Protein AF-A0AAE9E4T1-F1 (afdb_monomer_lite)

Radius of gyration: 43.1 Å; chains: 1; bounding box: 112×67×134 Å

pLDDT: mean 78.73, std 16.23, range [31.33, 96.56]

InterPro domains:
  IPR000859 CUB domain [PF00431] (28-138)
  IPR000859 CUB domain [PF00431] (161-277)
  IPR000859 CUB domain [PS01180] (19-141)
  IPR000859 CUB domain [PS01180] (161-300)
  IPR000859 CUB domain [SM00042] (21-141)
  IPR000859 CUB domain [SM00042] (161-300)
  IPR000859 CUB domain [cd00041] (27-140)
  IPR000859 CUB domain [cd00041] (161-299)
  IPR002172 Low-density lipoprotein (LDL) receptor class A repeat [PF00057] (340-371)
  IPR002172 Low-density lipoprotein (LDL) receptor class A repeat [cd00112] (322-371)
  IPR009787 Protein jagunal [PF07086] (430-614)
  IPR035914 Spermadhesin, CUB domain superfamily [G3DSA:2.60.120.290] (19-141)
  IPR035914 Spermadhesin, CUB domain superfamily [G3DSA:2.60.120.290] (157-303)
  IPR035914 Spermadhesin, CUB domain superfamily [SSF49854] (28-140)
  IPR035914 Spermadhesin, CUB domain superfamily [SSF49854] (160-300)
  IPR036055 LDL receptor-like superfamily [G3DSA:4.10.400.10] (339-374)
  IPR053207 Non-NMDA Glutamate Receptor Accessory Protein [PTHR47537] (89-277)

Organism: Caenorhabditis briggsae (NCBI:txid6238)

Sequence (618 aa):
MILLIVILHFIIIIECSYCPIKHIHSSTPTTGFIESPGHPSAYSAPLDCVFNITTAASNVIQLSFVTFDLASKNQLSDQCLDSYLLVVVVDRHGRQHVGDRLCGNAVPSSINTMQSWMQVQFVTTAANNKHRGFRIQYRILSEAAIQEPLSILGEPMFSGCGGHSTPGQLSGEILSPGYPSTYPKNSTCNWLIRVEARQRIYIRIVHLHLAPTIAECERASLTIIDGYKHENFGNERKKSTSETSEAKFCGSQLYYSEEGMKSYLSSANRIVVRLVTQEGPASSMIGEERIGFKIVWTAVEGLIGENGIDEGGYGGEQACKDQFVCHGGQVCVEQGHGICASRSRLCIHSSLVCDGIHNCVEGDFSDEQHCYSREIITSAALGFSLIVLTMLILVCCDQFRKRRRLRALIRERRATENGKCNNNNNTNAMSSRGVRAAGTDGNDFQNRQRIAQHYQESAQYKSVLKWFFVPHFLILVFMWLKVGSEFLRYNFGWKNAFFERLDMPAAYPWEYVWCLSFIPIVLALSSFQRNKLKVLHYAYYAEFICGIFPCMIGLGGQLPELLEYANDMEGSNTPTFKGIFPMVIIWYIFFAVALQIHGFSMYFMHHLAAAWAPVKRD

Foldseek 3Di:
DVVVVVVVVVVVVVVQQDADAAEAEDADKDKDKDFARPPQFFRFDFDKHKYKAAYDLQKWKKKFWPFAWFDAADPPPNADDAKWKWKWAAFPLRDTQTDGTDGHGDGWAMATANGRIMMIIIGHHDGPRPTSHTMMMMTIGGNVPDDWDDWDAPDPVWDQAEDEDDAPDFKDKHWATPKFQWHGAQTKGKYKYAYDFLWKKKKFWPWAAAAQDPVVLVQKKKKKFQRPDGDGPDDDDDDDDPPQGMQIDDHTPVVQPDDCNRMDIHSGRMIMIIMGGNHMYDPVCRPPPGHTTMMMMGIFNAWQDPVSDGSHPDDDDDDAPQWDKFPFAWDDDDPPDPDTDTHIITTHHLVQQCPPDQRTDVRTRPSNQANPVPVCVVVLVVVLVVVVVVVVVVVVVVVVVVVVVVVVVVVVVVVVVVVVVVPPDDDDDDDDDDDDDPDDPPPCVVVVVLVVVLVVLLVVLLVVLVVLVVVVVVVLVVLCVQQVVVVCCVPVVDDDPVVVQFPDDHDDPLSVLLNQLVVLVVLCVVCSVPVNLVSLVVSLVSLCRRQVPSLVVLCVVLVVLVVQCVVCVPPRPADAGVSRHRVSVVSVSVSSVRCVSSVVSNVSSVSSSVSSDDDDDD

Structure (mmCIF, N/CA/C/O backbone):
data_AF-A0AAE9E4T1-F1
#
_entry.id   AF-A0AAE9E4T1-F1
#
loop_
_atom_site.group_PDB
_atom_site.id
_atom_site.type_symbol
_atom_site.label_atom_id
_atom_site.label_alt_id
_atom_site.label_comp_id
_atom_site.label_asym_id
_atom_site.label_entity_id
_atom_site.label_seq_id
_atom_site.pdbx_PDB_ins_code
_atom_site.Cartn_x
_atom_site.Cartn_y
_atom_site.Cartn_z
_atom_site.occupancy
_atom_site.B_iso_or_equiv
_atom_site.auth_seq_id
_atom_site.auth_comp_id
_atom_site.auth_asym_id
_atom_site.auth_atom_id
_atom_site.pdbx_PDB_model_num
ATOM 1 N N . MET A 1 1 ? 50.991 15.042 -55.723 1.00 54.22 1 MET A N 1
ATOM 2 C CA . MET A 1 1 ? 49.578 14.648 -55.935 1.00 54.22 1 MET A CA 1
ATOM 3 C C . MET A 1 1 ? 49.277 13.261 -55.370 1.00 54.22 1 MET A C 1
ATOM 5 O O . MET A 1 1 ? 48.441 13.175 -54.488 1.00 54.22 1 MET A O 1
ATOM 9 N N . ILE A 1 2 ? 50.001 12.205 -55.768 1.00 67.06 2 ILE A N 1
ATOM 10 C CA . ILE A 1 2 ? 49.807 10.833 -55.246 1.00 67.06 2 ILE A CA 1
ATOM 11 C C . ILE A 1 2 ? 50.036 10.749 -53.725 1.00 67.06 2 ILE A C 1
ATOM 13 O O . ILE A 1 2 ? 49.209 10.189 -53.022 1.00 67.06 2 ILE A O 1
ATOM 17 N N . LEU A 1 3 ? 51.076 11.400 -53.189 1.00 59.56 3 LEU A N 1
ATOM 18 C CA . LEU A 1 3 ? 51.327 11.455 -51.739 1.00 59.56 3 LEU A CA 1
ATOM 19 C C . LEU A 1 3 ? 50.204 12.175 -50.964 1.00 59.56 3 LEU A C 1
ATOM 21 O O . LEU A 1 3 ? 49.873 11.777 -49.859 1.00 59.56 3 LEU A O 1
ATOM 25 N N . LEU A 1 4 ? 49.579 13.195 -51.565 1.00 57.84 4 LEU A N 1
ATOM 26 C CA . LEU A 1 4 ? 48.468 13.936 -50.955 1.00 57.84 4 LEU A CA 1
ATOM 27 C C . LEU A 1 4 ? 47.179 13.103 -50.947 1.00 57.84 4 LEU A C 1
ATOM 29 O O . LEU A 1 4 ? 46.432 13.156 -49.983 1.00 57.84 4 LEU A O 1
ATOM 33 N N . ILE A 1 5 ? 46.952 12.305 -51.998 1.00 61.94 5 ILE A N 1
ATOM 34 C CA . ILE A 1 5 ? 45.842 11.347 -52.081 1.00 61.94 5 ILE A CA 1
ATOM 35 C C . ILE A 1 5 ? 46.055 10.209 -51.086 1.00 61.94 5 ILE A C 1
ATOM 37 O O . ILE A 1 5 ? 45.108 9.844 -50.410 1.00 61.94 5 ILE A O 1
ATOM 41 N N . VAL A 1 6 ? 47.280 9.692 -50.941 1.00 63.03 6 VAL A N 1
ATOM 42 C CA . VAL A 1 6 ? 47.604 8.651 -49.954 1.00 63.03 6 VAL A CA 1
ATOM 43 C C . VAL A 1 6 ? 47.461 9.183 -48.532 1.00 63.03 6 VAL A C 1
ATOM 45 O O . VAL A 1 6 ? 46.889 8.483 -47.713 1.00 63.03 6 VAL A O 1
ATOM 48 N N . ILE A 1 7 ? 47.894 10.417 -48.248 1.00 60.78 7 ILE A N 1
ATOM 49 C CA . ILE A 1 7 ? 47.708 11.065 -46.940 1.00 60.78 7 ILE A CA 1
ATOM 50 C C . ILE A 1 7 ? 46.225 11.363 -46.678 1.00 60.78 7 ILE A C 1
ATOM 52 O O . ILE A 1 7 ? 45.767 11.082 -45.580 1.00 60.78 7 ILE A O 1
ATOM 56 N N . LEU A 1 8 ? 45.444 11.841 -47.659 1.00 54.22 8 LEU A N 1
ATOM 57 C CA . LEU A 1 8 ? 43.989 11.985 -47.501 1.00 54.22 8 LEU A CA 1
ATOM 58 C C . LEU A 1 8 ? 43.304 10.630 -47.294 1.00 54.22 8 LEU A C 1
ATOM 60 O O . LEU A 1 8 ? 42.441 10.528 -46.435 1.00 54.22 8 LEU A O 1
ATOM 64 N N . HIS A 1 9 ? 43.695 9.583 -48.025 1.00 53.69 9 HIS A N 1
ATOM 65 C CA . HIS A 1 9 ? 43.167 8.233 -47.821 1.00 53.69 9 HIS A CA 1
ATOM 66 C C . HIS A 1 9 ? 43.548 7.698 -46.439 1.00 53.69 9 HIS A C 1
ATOM 68 O O . HIS A 1 9 ? 42.709 7.106 -45.775 1.00 53.69 9 HIS A O 1
ATOM 74 N N . PHE A 1 10 ? 44.779 7.937 -45.975 1.00 49.47 10 PHE A N 1
ATOM 75 C CA . PHE A 1 10 ? 45.226 7.556 -44.635 1.00 49.47 10 PHE A CA 1
ATOM 76 C C . PHE A 1 10 ? 44.486 8.340 -43.544 1.00 49.47 10 PHE A C 1
ATOM 78 O O . PHE A 1 10 ? 44.074 7.739 -42.562 1.00 49.47 10 PHE A O 1
ATOM 85 N N . ILE A 1 11 ? 44.257 9.645 -43.720 1.00 50.38 11 ILE A N 1
ATOM 86 C CA . ILE A 1 11 ? 43.500 10.489 -42.779 1.00 50.38 11 ILE A CA 1
ATOM 87 C C . ILE A 1 11 ? 42.018 10.075 -42.743 1.00 50.38 11 ILE A C 1
ATOM 89 O O . ILE A 1 11 ? 41.468 9.914 -41.659 1.00 50.38 11 ILE A O 1
ATOM 93 N N . ILE A 1 12 ? 41.398 9.791 -43.896 1.00 49.94 12 ILE A N 1
ATOM 94 C CA . ILE A 1 12 ? 40.014 9.287 -43.991 1.00 49.94 12 ILE A CA 1
ATOM 95 C C . ILE A 1 12 ? 39.883 7.888 -43.355 1.00 49.94 12 ILE A C 1
ATOM 97 O O . ILE A 1 12 ? 38.891 7.606 -42.685 1.00 49.94 12 ILE A O 1
ATOM 101 N N . ILE A 1 13 ? 40.884 7.013 -43.514 1.00 48.81 13 ILE A N 1
ATOM 102 C CA . ILE A 1 13 ? 40.921 5.684 -42.875 1.00 48.81 13 ILE A CA 1
ATOM 103 C C . ILE A 1 13 ? 41.111 5.799 -41.348 1.00 48.81 13 ILE A C 1
ATOM 105 O O . ILE A 1 13 ? 40.498 5.032 -40.599 1.00 48.81 13 ILE A O 1
ATOM 109 N N . ILE A 1 14 ? 41.908 6.769 -40.878 1.00 45.62 14 ILE A N 1
ATOM 110 C CA . ILE A 1 14 ? 42.137 7.038 -39.447 1.00 45.62 14 ILE A CA 1
ATOM 111 C C . ILE A 1 14 ? 40.879 7.622 -38.775 1.00 45.62 14 ILE A C 1
ATOM 113 O O . ILE A 1 14 ? 40.568 7.228 -37.652 1.00 45.62 14 ILE A O 1
ATOM 117 N N . GLU A 1 15 ? 40.101 8.474 -39.452 1.00 46.44 15 GLU A N 1
ATOM 118 C CA . GLU A 1 15 ? 38.820 8.985 -38.927 1.00 46.44 15 GLU A CA 1
ATOM 119 C C . GLU A 1 15 ? 37.669 7.959 -38.983 1.00 46.44 15 GLU A C 1
ATOM 121 O O . GLU A 1 15 ? 36.754 8.026 -38.165 1.00 46.44 15 GLU A O 1
ATOM 126 N N . CYS A 1 16 ? 37.711 6.964 -39.880 1.00 50.69 16 CYS A N 1
ATOM 127 C CA . CYS A 1 16 ? 36.650 5.947 -39.998 1.00 50.69 16 CYS A CA 1
ATOM 128 C C . CYS A 1 16 ? 36.716 4.809 -38.962 1.00 50.69 16 CYS A C 1
ATOM 130 O O . CYS A 1 16 ? 35.763 4.036 -38.860 1.00 50.69 16 CYS A O 1
ATOM 132 N N . SER A 1 17 ? 37.811 4.692 -38.201 1.00 53.91 17 SER A N 1
ATOM 133 C CA . SER A 1 17 ? 38.053 3.570 -37.271 1.00 53.91 17 SER A CA 1
ATOM 134 C C . SER A 1 17 ? 38.100 3.990 -35.795 1.00 53.91 17 SER A C 1
ATOM 136 O O . SER A 1 17 ? 38.372 3.167 -34.923 1.00 53.91 17 SER A O 1
ATOM 138 N N . TYR A 1 18 ? 37.862 5.271 -35.495 1.00 66.62 18 TYR A N 1
ATOM 139 C CA . TYR A 1 18 ? 37.940 5.804 -34.137 1.00 66.62 18 TYR A CA 1
ATOM 140 C C . TYR A 1 18 ? 36.548 5.878 -33.508 1.00 66.62 18 TYR A C 1
ATOM 142 O O . TYR A 1 18 ? 35.697 6.643 -33.961 1.00 66.62 18 TYR A O 1
ATOM 150 N N . CYS A 1 19 ? 36.316 5.096 -32.450 1.00 72.56 19 CYS A N 1
ATOM 151 C CA . CYS A 1 19 ? 35.079 5.167 -31.678 1.00 72.56 19 CYS A CA 1
ATOM 152 C C . CYS A 1 19 ? 35.316 5.743 -30.276 1.00 72.56 19 CYS A C 1
ATOM 154 O O . CYS A 1 19 ? 35.650 4.998 -29.356 1.00 72.56 19 CYS A O 1
ATOM 156 N N . PRO A 1 20 ? 35.186 7.068 -30.087 1.00 75.31 20 PRO A N 1
ATOM 157 C CA . PRO A 1 20 ? 35.320 7.673 -28.772 1.00 75.31 20 PRO A CA 1
ATOM 158 C C . PRO A 1 20 ? 34.061 7.470 -27.927 1.00 75.31 20 PRO A C 1
ATOM 160 O O . PRO A 1 20 ? 32.949 7.329 -28.441 1.00 75.31 20 PRO A O 1
ATOM 163 N N . ILE A 1 21 ? 34.233 7.561 -26.608 1.00 86.50 21 ILE A N 1
ATOM 164 C CA . ILE A 1 21 ? 33.116 7.687 -25.672 1.00 86.50 21 ILE A CA 1
ATOM 165 C C . ILE A 1 21 ? 32.395 9.008 -25.965 1.00 86.50 21 ILE A C 1
ATOM 167 O O . ILE A 1 21 ? 32.974 10.089 -25.837 1.00 86.50 21 ILE A O 1
ATOM 171 N N . LYS A 1 22 ? 31.120 8.936 -26.349 1.00 90.88 22 LYS A N 1
ATOM 172 C CA . LYS A 1 22 ? 30.289 10.108 -26.636 1.00 90.88 22 LYS A CA 1
ATOM 173 C C . LYS A 1 22 ? 29.338 10.368 -25.476 1.00 90.88 22 LYS A C 1
ATOM 175 O O . LYS A 1 22 ? 28.539 9.508 -25.115 1.00 90.88 22 LYS A O 1
ATOM 180 N N . HIS A 1 23 ? 29.386 11.579 -24.931 1.00 93.06 23 HIS A N 1
ATOM 181 C CA . HIS A 1 23 ? 28.467 12.033 -23.891 1.00 93.06 23 HIS A CA 1
ATOM 182 C C . HIS A 1 23 ? 27.383 12.925 -24.501 1.00 93.06 23 HIS A C 1
ATOM 184 O O . HIS A 1 23 ? 27.676 13.924 -25.155 1.00 93.06 23 HIS A O 1
ATOM 190 N N . ILE A 1 24 ? 26.126 12.552 -24.291 1.00 93.44 24 ILE A N 1
ATOM 191 C CA . ILE A 1 24 ? 24.933 13.277 -24.715 1.00 93.44 24 ILE A CA 1
ATOM 192 C C . ILE A 1 24 ? 24.226 13.729 -23.442 1.00 93.44 24 ILE A C 1
ATOM 194 O O . ILE A 1 24 ? 23.599 12.923 -22.763 1.00 93.44 24 ILE A O 1
ATOM 198 N N . HIS A 1 25 ? 24.331 15.014 -23.121 1.00 93.38 25 HIS A N 1
ATOM 199 C CA . HIS A 1 25 ? 23.647 15.604 -21.976 1.00 93.38 25 HIS A CA 1
ATOM 200 C C . HIS A 1 25 ? 22.625 16.636 -22.447 1.00 93.38 25 HIS A C 1
ATOM 202 O O . HIS A 1 25 ? 22.964 17.541 -23.211 1.00 93.38 25 HIS A O 1
ATOM 208 N N . SER A 1 26 ? 21.387 16.528 -21.970 1.00 93.38 26 SER A N 1
ATOM 209 C CA . SER A 1 26 ? 20.376 17.566 -22.173 1.00 93.38 26 SER A CA 1
ATOM 210 C C . SER A 1 26 ? 19.405 17.611 -21.005 1.00 93.38 26 SER A C 1
ATOM 212 O O . SER A 1 26 ? 18.794 16.602 -20.661 1.00 93.38 26 SER A O 1
ATOM 214 N N . SER A 1 27 ? 19.227 18.784 -20.401 1.00 89.44 27 SER A N 1
ATOM 215 C CA . SER A 1 27 ? 18.270 19.002 -19.309 1.00 89.44 27 SER A CA 1
ATOM 216 C C . SER A 1 27 ? 16.831 19.191 -19.796 1.00 89.44 27 SER A C 1
ATOM 218 O O . SER A 1 27 ? 15.896 19.048 -19.008 1.00 89.44 27 SER A O 1
ATOM 220 N N . THR A 1 28 ? 16.633 19.482 -21.083 1.00 91.25 28 THR A N 1
ATOM 221 C CA . THR A 1 28 ? 15.318 19.709 -21.688 1.00 91.25 28 THR A CA 1
ATOM 222 C C . THR A 1 28 ? 14.922 18.563 -22.625 1.00 91.25 28 THR A C 1
ATOM 224 O O . THR A 1 28 ? 15.791 17.871 -23.178 1.00 91.25 28 THR A O 1
ATOM 227 N N . PRO A 1 29 ? 13.608 18.343 -22.834 1.00 92.19 29 PRO A N 1
ATOM 228 C CA . PRO A 1 29 ? 13.122 17.368 -23.801 1.00 92.19 29 PRO A CA 1
ATOM 229 C C . PRO A 1 29 ? 13.713 17.624 -25.189 1.00 92.19 29 PRO A C 1
ATOM 231 O O . PRO A 1 29 ? 13.597 18.715 -25.743 1.00 92.19 29 PRO A O 1
ATOM 234 N N . THR A 1 30 ? 14.391 16.621 -25.734 1.00 94.75 30 THR A N 1
ATOM 235 C CA . THR A 1 30 ? 15.185 16.726 -26.966 1.00 94.75 30 THR A CA 1
ATOM 236 C C . THR A 1 30 ? 15.202 15.389 -27.689 1.00 94.75 30 THR A C 1
ATOM 238 O O . THR A 1 30 ? 14.943 14.343 -27.099 1.00 94.75 30 THR A O 1
ATOM 241 N N . THR A 1 31 ? 15.494 15.399 -28.986 1.00 96.00 31 THR A N 1
ATOM 242 C CA . THR A 1 31 ? 15.590 14.172 -29.787 1.00 96.00 31 THR A CA 1
ATOM 243 C C . THR A 1 31 ? 16.866 14.192 -30.615 1.00 96.00 31 THR A C 1
ATOM 245 O O . THR A 1 31 ? 17.357 15.264 -30.966 1.00 96.00 31 THR A O 1
ATOM 248 N N . GLY A 1 32 ? 17.418 13.021 -30.917 1.00 95.25 32 GLY A N 1
ATOM 249 C CA . GLY A 1 32 ? 18.617 12.905 -31.742 1.00 95.25 32 GLY A CA 1
ATOM 250 C C . GLY A 1 32 ? 18.881 11.473 -32.186 1.00 95.25 32 GLY A C 1
ATOM 251 O O . GLY A 1 32 ? 18.051 10.588 -31.975 1.00 95.25 32 GLY A O 1
ATOM 252 N N . PHE A 1 33 ? 20.034 11.250 -32.819 1.00 95.44 33 PHE A N 1
ATOM 253 C CA . PHE A 1 33 ? 20.415 9.951 -33.371 1.00 95.44 33 PHE A CA 1
ATOM 254 C C . PHE A 1 33 ? 21.786 9.486 -32.870 1.00 95.44 33 PHE A C 1
ATOM 256 O O . PHE A 1 33 ? 22.700 10.288 -32.662 1.00 95.44 33 PHE A O 1
ATOM 263 N N . ILE A 1 34 ? 21.905 8.173 -32.695 1.00 94.19 34 ILE A N 1
ATOM 264 C CA . ILE A 1 34 ? 23.140 7.440 -32.427 1.00 94.19 34 ILE A CA 1
ATOM 265 C C . ILE A 1 34 ? 23.328 6.452 -33.570 1.00 94.19 34 ILE A C 1
ATOM 267 O O . ILE A 1 34 ? 22.409 5.712 -33.920 1.00 94.19 34 ILE A O 1
ATOM 271 N N . GLU A 1 35 ? 24.517 6.454 -34.151 1.00 93.19 35 GLU A N 1
ATOM 272 C CA . GLU A 1 35 ? 24.852 5.664 -35.327 1.00 93.19 35 GLU A CA 1
ATOM 273 C C . GLU A 1 35 ? 26.156 4.918 -35.082 1.00 93.19 35 GLU A C 1
ATOM 275 O O . GLU A 1 35 ? 27.061 5.433 -34.417 1.00 93.19 35 GLU A O 1
ATOM 280 N N . SER A 1 36 ? 26.253 3.705 -35.619 1.00 91.19 36 SER A N 1
ATOM 281 C CA . SER A 1 36 ? 27.528 2.993 -35.671 1.00 91.19 36 SER A CA 1
ATOM 282 C C . SER A 1 36 ? 28.516 3.724 -36.591 1.00 91.19 36 SER A C 1
ATOM 284 O O . SER A 1 36 ? 28.088 4.298 -37.599 1.00 91.19 36 SER A O 1
ATOM 286 N N . PRO A 1 37 ? 29.833 3.659 -36.324 1.00 88.50 37 PRO A N 1
ATOM 287 C CA . PRO A 1 37 ? 30.842 4.225 -37.216 1.00 88.50 37 PRO A CA 1
ATOM 288 C C . PRO A 1 37 ? 30.670 3.744 -38.664 1.00 88.50 37 PRO A C 1
ATOM 290 O O . PRO A 1 37 ? 30.517 2.549 -38.915 1.00 88.50 37 PRO A O 1
ATOM 293 N N . GLY A 1 38 ? 30.663 4.685 -39.610 1.00 84.31 38 GLY A N 1
ATOM 294 C CA . GLY A 1 38 ? 30.519 4.401 -41.041 1.00 84.31 38 GLY A CA 1
ATOM 295 C C . GLY A 1 38 ? 29.086 4.182 -41.539 1.00 84.31 38 GLY A C 1
ATOM 296 O O . GLY A 1 38 ? 28.907 4.053 -42.749 1.00 84.31 38 GLY A O 1
ATOM 297 N N . HIS A 1 39 ? 28.064 4.187 -40.673 1.00 88.19 39 HIS A N 1
ATOM 298 C CA . HIS A 1 39 ? 26.663 4.035 -41.086 1.00 88.19 39 HIS A CA 1
ATOM 299 C C . HIS A 1 39 ? 26.267 5.088 -42.150 1.00 88.19 39 HIS A C 1
ATOM 301 O O . HIS A 1 39 ? 26.608 6.260 -41.990 1.00 88.19 39 HIS A O 1
ATOM 307 N N . PRO A 1 40 ? 25.558 4.726 -43.243 1.00 90.38 40 PRO A N 1
ATOM 308 C CA . PRO A 1 40 ? 24.923 3.436 -43.548 1.00 90.38 40 PRO A CA 1
ATOM 309 C C . PRO A 1 40 ? 25.832 2.395 -44.225 1.00 90.38 40 PRO A C 1
ATOM 311 O O . PRO A 1 40 ? 25.344 1.344 -44.646 1.00 90.38 40 PRO A O 1
ATOM 314 N N . SER A 1 41 ? 27.125 2.679 -44.373 1.00 88.88 41 SER A N 1
ATOM 315 C CA . SER A 1 41 ? 28.112 1.716 -44.871 1.00 88.88 41 SER A CA 1
ATOM 316 C C . SER A 1 41 ? 28.453 0.674 -43.804 1.00 88.88 41 SER A C 1
ATOM 318 O O . SER A 1 41 ? 28.070 0.802 -42.640 1.00 88.88 41 SER A O 1
ATOM 320 N N . ALA A 1 42 ? 29.155 -0.387 -44.210 1.00 87.62 42 ALA A N 1
ATOM 321 C CA . ALA A 1 42 ? 29.524 -1.445 -43.285 1.00 87.62 42 ALA A CA 1
ATOM 322 C C . ALA A 1 42 ? 30.490 -0.950 -42.199 1.00 87.62 42 ALA A C 1
ATOM 324 O O . ALA A 1 42 ? 31.450 -0.239 -42.504 1.00 87.62 42 ALA A O 1
ATOM 325 N N . TYR A 1 43 ? 30.251 -1.346 -40.947 1.00 86.62 43 TYR A N 1
ATOM 326 C CA . TYR A 1 43 ? 31.182 -1.046 -39.860 1.00 86.62 43 TYR A CA 1
ATOM 327 C C . TYR A 1 43 ? 32.465 -1.875 -40.014 1.00 86.62 43 TYR A C 1
ATOM 329 O O . TYR A 1 43 ? 32.432 -3.020 -40.465 1.00 86.62 43 TYR A O 1
ATOM 337 N N . SER A 1 44 ? 33.602 -1.300 -39.623 1.00 85.31 44 SER A N 1
ATOM 338 C CA . SER A 1 44 ? 34.910 -1.969 -39.643 1.00 85.31 44 SER A CA 1
ATOM 339 C C . SER A 1 44 ? 35.316 -2.337 -38.219 1.00 85.31 44 SER A C 1
ATOM 341 O O . SER A 1 44 ? 35.298 -1.476 -37.350 1.00 85.31 44 SER A O 1
ATOM 343 N N . ALA A 1 45 ? 35.660 -3.599 -37.960 1.00 83.44 45 ALA A N 1
ATOM 344 C CA . ALA A 1 45 ? 36.109 -4.048 -36.637 1.00 83.44 45 ALA A CA 1
ATOM 345 C C . ALA A 1 45 ? 37.636 -3.884 -36.463 1.00 83.44 45 ALA A C 1
ATOM 347 O O . ALA A 1 45 ? 38.352 -3.890 -37.469 1.00 83.44 45 ALA A O 1
ATOM 348 N N . PRO A 1 46 ? 38.159 -3.827 -35.221 1.00 87.38 46 PRO A N 1
ATOM 349 C CA . PRO A 1 46 ? 37.447 -3.890 -33.939 1.00 87.38 46 PRO A CA 1
ATOM 350 C C . PRO A 1 46 ? 36.887 -2.531 -33.491 1.00 87.38 46 PRO A C 1
ATOM 352 O O . PRO A 1 46 ? 37.522 -1.504 -33.707 1.00 87.38 46 PRO A O 1
ATOM 355 N N . LEU A 1 47 ? 35.723 -2.527 -32.832 1.00 88.19 47 LEU A N 1
ATOM 356 C CA . LEU A 1 47 ? 35.151 -1.321 -32.213 1.00 88.19 47 LEU A CA 1
ATOM 357 C C . LEU A 1 47 ? 34.636 -1.629 -30.806 1.00 88.19 47 LEU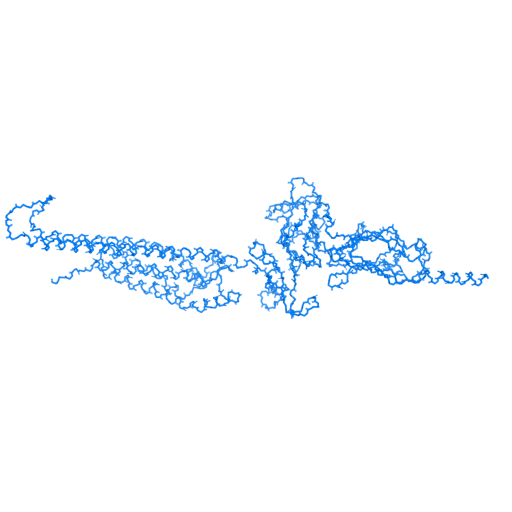 A C 1
ATOM 359 O O . LEU A 1 47 ? 34.043 -2.684 -30.580 1.00 88.19 47 LEU A O 1
ATOM 363 N N . ASP A 1 48 ? 34.818 -0.668 -29.903 1.00 91.06 48 ASP A N 1
ATOM 364 C CA . ASP A 1 48 ? 34.167 -0.591 -28.593 1.00 91.06 48 ASP A CA 1
ATOM 365 C C . ASP A 1 48 ? 33.674 0.849 -28.396 1.00 91.06 48 ASP A C 1
ATOM 367 O O . ASP A 1 48 ? 34.419 1.754 -28.022 1.00 91.06 48 ASP A O 1
ATOM 371 N N . CYS A 1 49 ? 32.429 1.082 -28.791 1.00 91.25 49 CYS A N 1
ATOM 372 C CA . CYS A 1 49 ? 31.795 2.390 -28.803 1.00 91.25 49 CYS A CA 1
ATOM 373 C C . CYS A 1 49 ? 30.895 2.548 -27.588 1.00 91.25 49 CYS A C 1
ATOM 375 O O . CYS A 1 49 ? 30.007 1.722 -27.388 1.00 91.25 49 CYS A O 1
ATOM 377 N N . VAL A 1 50 ? 31.021 3.652 -26.854 1.00 93.69 50 VAL A N 1
ATOM 378 C CA . VAL A 1 50 ? 30.164 3.934 -25.695 1.00 93.69 50 VAL A CA 1
ATOM 379 C C . VAL A 1 50 ? 29.443 5.265 -25.880 1.00 93.69 50 VAL A C 1
ATOM 381 O O . VAL A 1 50 ? 30.069 6.308 -26.059 1.00 93.69 50 VAL A O 1
ATOM 384 N N . PHE A 1 51 ? 28.116 5.241 -25.785 1.00 94.94 51 PHE A N 1
ATOM 385 C CA . PHE A 1 51 ? 27.254 6.417 -25.835 1.00 94.94 51 PHE A CA 1
ATOM 386 C C . PHE A 1 51 ? 26.557 6.594 -24.487 1.00 94.94 51 PHE A C 1
ATOM 388 O O . PHE A 1 51 ? 25.662 5.828 -24.138 1.00 94.94 51 PHE A O 1
ATOM 395 N N . ASN A 1 52 ? 26.955 7.611 -23.729 1.00 95.44 52 ASN A N 1
ATOM 396 C CA . ASN A 1 52 ? 26.357 7.952 -22.441 1.00 95.44 52 ASN A CA 1
ATOM 397 C C . ASN A 1 52 ? 25.290 9.027 -22.641 1.00 95.44 52 ASN A C 1
ATOM 399 O O . ASN A 1 52 ? 25.618 10.124 -23.087 1.00 95.44 52 ASN A O 1
ATOM 403 N N . ILE A 1 53 ? 24.038 8.737 -22.293 1.00 95.31 53 ILE A N 1
ATOM 404 C CA . ILE A 1 53 ? 22.916 9.675 -22.401 1.00 95.31 53 ILE A CA 1
ATOM 405 C C . ILE A 1 53 ? 22.443 10.042 -20.995 1.00 95.31 53 ILE A C 1
ATOM 407 O O . ILE A 1 53 ? 21.988 9.173 -20.251 1.00 95.31 53 ILE A O 1
ATOM 411 N N . THR A 1 54 ? 22.538 11.321 -20.638 1.00 94.38 54 THR A N 1
ATOM 412 C CA . THR A 1 54 ? 22.148 11.854 -19.327 1.00 94.38 54 THR A CA 1
ATOM 413 C C . THR A 1 54 ? 21.179 13.031 -19.464 1.00 94.38 54 THR A C 1
ATOM 415 O O . THR A 1 54 ? 21.295 13.872 -20.358 1.00 94.38 54 THR A O 1
ATOM 418 N N . THR A 1 55 ? 20.190 13.102 -18.577 1.00 92.75 55 THR A N 1
ATOM 419 C CA . THR A 1 55 ? 19.190 14.177 -18.529 1.00 92.75 55 THR A CA 1
ATOM 420 C C . THR A 1 55 ? 18.816 14.543 -17.088 1.00 92.75 55 THR A C 1
ATOM 422 O O . THR A 1 55 ? 19.316 13.949 -16.133 1.00 92.75 55 THR A O 1
ATOM 425 N N . ALA A 1 56 ? 17.959 15.552 -16.917 1.00 90.31 56 ALA A N 1
ATOM 426 C CA . ALA A 1 56 ? 17.417 15.939 -15.618 1.00 90.31 56 ALA A CA 1
ATOM 427 C C . ALA A 1 56 ? 16.548 14.816 -15.019 1.00 90.31 56 ALA A C 1
ATOM 429 O O . ALA A 1 56 ? 15.889 14.082 -15.750 1.00 90.31 56 ALA A O 1
ATOM 430 N N . ALA A 1 57 ? 16.489 14.719 -13.686 1.00 82.12 57 ALA A N 1
ATOM 431 C CA . ALA A 1 57 ? 15.752 13.666 -12.970 1.00 82.12 57 ALA A CA 1
ATOM 432 C C . ALA A 1 57 ? 14.226 13.656 -13.213 1.00 82.12 57 ALA A C 1
ATOM 434 O O . ALA A 1 57 ? 13.560 12.685 -12.869 1.00 82.12 57 ALA A O 1
ATOM 435 N N . SER A 1 58 ? 13.677 14.731 -13.786 1.00 82.81 58 SER A N 1
ATOM 436 C CA . SER A 1 58 ? 12.271 14.870 -14.195 1.00 82.81 58 SER A CA 1
ATOM 437 C C . SER A 1 58 ? 11.994 14.386 -15.624 1.00 82.81 58 SER A C 1
ATOM 439 O O . SER A 1 58 ? 10.892 14.582 -16.144 1.00 82.81 58 SER A O 1
ATOM 441 N N . ASN A 1 59 ? 13.009 13.855 -16.305 1.00 88.44 59 ASN A N 1
ATOM 442 C CA . ASN A 1 59 ? 12.929 13.384 -17.676 1.00 88.44 59 ASN A CA 1
ATOM 443 C C . ASN A 1 59 ? 13.300 11.904 -17.745 1.00 88.44 59 ASN A C 1
ATOM 445 O O . ASN A 1 59 ? 14.031 11.375 -16.908 1.00 88.44 59 ASN A O 1
ATOM 449 N N . VAL A 1 60 ? 12.838 11.257 -18.805 1.00 87.81 60 VAL A N 1
ATOM 450 C CA . VAL A 1 60 ? 13.163 9.869 -19.122 1.00 87.81 60 VAL A CA 1
ATOM 451 C C . VAL A 1 60 ? 13.688 9.741 -20.544 1.00 87.81 60 VAL A C 1
ATOM 453 O O . VAL A 1 60 ? 13.534 10.657 -21.358 1.00 87.81 60 VAL A O 1
ATOM 456 N N . ILE A 1 61 ? 14.284 8.591 -20.855 1.00 90.94 61 ILE A N 1
ATOM 457 C CA . ILE A 1 61 ? 14.938 8.352 -22.138 1.00 90.94 61 ILE A CA 1
ATOM 458 C C . ILE A 1 61 ? 14.248 7.195 -22.872 1.00 90.94 61 ILE A C 1
ATOM 460 O O . ILE A 1 61 ? 14.088 6.093 -22.355 1.00 90.94 61 ILE A O 1
ATOM 464 N N . GLN A 1 62 ? 13.850 7.444 -24.114 1.00 90.88 62 GLN A N 1
ATOM 465 C CA . GLN A 1 62 ? 13.304 6.449 -25.031 1.00 90.88 62 GLN A CA 1
ATOM 466 C C . GLN A 1 62 ? 14.281 6.222 -26.188 1.00 90.88 62 GLN A C 1
ATOM 468 O O . GLN A 1 62 ? 14.733 7.185 -26.806 1.00 90.88 62 GLN A O 1
ATOM 473 N N . LEU A 1 63 ? 14.566 4.964 -26.522 1.00 92.25 63 LEU A N 1
ATOM 474 C CA . LEU A 1 63 ? 15.293 4.563 -27.725 1.00 92.25 63 LEU A CA 1
ATOM 475 C C . LEU A 1 63 ? 14.348 3.884 -28.710 1.00 92.25 63 LEU A C 1
ATOM 477 O O . LEU A 1 63 ? 13.566 3.006 -28.353 1.00 92.25 63 LEU A O 1
ATOM 481 N N . SER A 1 64 ? 14.469 4.252 -29.977 1.00 93.12 64 SER A N 1
ATOM 482 C CA . SER A 1 64 ? 13.768 3.609 -31.085 1.00 93.12 64 SER A CA 1
ATOM 483 C C . SER A 1 64 ? 14.773 3.222 -32.162 1.00 93.12 64 SER A C 1
ATOM 485 O O . SER A 1 64 ? 15.568 4.046 -32.618 1.00 93.12 64 SER A O 1
ATOM 487 N N . PHE A 1 65 ? 14.776 1.945 -32.533 1.00 93.94 65 PHE A N 1
ATOM 488 C CA . PHE A 1 65 ? 15.691 1.403 -33.529 1.00 93.94 65 PHE A CA 1
ATOM 489 C C . PHE A 1 65 ? 15.145 1.705 -34.925 1.00 93.94 65 PHE A C 1
ATOM 491 O O . PHE A 1 65 ? 14.039 1.297 -35.265 1.00 93.94 65 PHE A O 1
ATOM 498 N N . VAL A 1 66 ? 15.909 2.452 -35.724 1.00 94.44 66 VAL A N 1
ATOM 499 C CA . VAL A 1 66 ? 15.524 2.833 -37.092 1.00 94.44 66 VAL A CA 1
ATOM 500 C C . VAL A 1 66 ? 16.048 1.801 -38.083 1.00 94.44 66 VAL A C 1
ATOM 502 O O . VAL A 1 66 ? 15.306 1.295 -38.918 1.00 94.44 66 VAL A O 1
ATOM 505 N N . THR A 1 67 ? 17.331 1.464 -37.971 1.00 94.75 67 THR A N 1
ATOM 506 C CA . THR A 1 67 ? 17.969 0.397 -38.749 1.00 94.75 67 THR A CA 1
ATOM 507 C C . THR A 1 67 ? 18.864 -0.419 -37.836 1.00 94.75 67 THR A C 1
ATOM 509 O O . THR A 1 67 ? 19.553 0.155 -36.989 1.00 94.75 67 THR A O 1
ATOM 512 N N . PHE A 1 68 ? 18.893 -1.733 -38.033 1.00 94.56 68 PHE A N 1
ATOM 513 C CA . PHE A 1 68 ? 19.707 -2.640 -37.238 1.00 94.56 68 PHE A CA 1
ATOM 514 C C . PHE A 1 68 ? 20.187 -3.806 -38.103 1.00 94.56 68 PHE A C 1
ATOM 516 O O . PHE A 1 68 ? 19.381 -4.546 -38.659 1.00 94.56 68 PHE A O 1
ATOM 523 N N . ASP A 1 69 ? 21.497 -3.920 -38.262 1.00 93.25 69 ASP A N 1
ATOM 524 C CA . ASP A 1 69 ? 22.157 -4.941 -39.066 1.00 93.25 69 ASP A CA 1
ATOM 525 C C . ASP A 1 69 ? 23.552 -5.193 -38.486 1.00 93.25 69 ASP A C 1
ATOM 527 O O . ASP A 1 69 ? 24.511 -4.489 -38.803 1.00 93.25 69 ASP A O 1
ATOM 531 N N . LEU A 1 70 ? 23.634 -6.173 -37.588 1.00 92.19 70 LEU A N 1
ATOM 532 C CA . LEU A 1 70 ? 24.852 -6.664 -36.949 1.00 92.19 70 LEU A CA 1
ATOM 533 C C . LEU A 1 70 ? 25.080 -8.140 -37.297 1.00 92.19 70 LEU A C 1
ATOM 535 O O . LEU A 1 70 ? 24.170 -8.839 -37.756 1.00 92.19 70 LEU A O 1
ATOM 539 N N . ALA A 1 71 ? 26.287 -8.636 -37.014 1.00 90.94 71 ALA A N 1
ATOM 540 C CA . ALA A 1 71 ? 26.587 -10.064 -37.092 1.00 90.94 71 ALA A CA 1
ATOM 541 C C . ALA A 1 71 ? 25.527 -10.892 -36.341 1.00 90.94 71 ALA A C 1
ATOM 543 O O . ALA A 1 71 ? 25.053 -10.508 -35.271 1.00 90.94 71 ALA A O 1
ATOM 544 N N . SER A 1 72 ? 25.111 -12.012 -36.932 1.00 89.44 72 SER A N 1
ATOM 545 C CA . SER A 1 72 ? 24.095 -12.889 -36.338 1.00 89.44 72 SER A CA 1
ATOM 546 C C . SER A 1 72 ? 24.651 -13.661 -35.139 1.00 89.44 72 SER A C 1
ATOM 548 O O . SER A 1 72 ? 25.859 -13.699 -34.911 1.00 89.44 72 SER A O 1
ATOM 550 N N . LYS A 1 73 ? 23.762 -14.304 -34.376 1.00 89.38 73 LYS A N 1
ATOM 551 C CA . LYS A 1 73 ? 24.154 -15.186 -33.271 1.00 89.38 73 LYS A CA 1
ATOM 552 C C . LYS A 1 73 ? 25.098 -16.292 -33.748 1.00 89.38 73 LYS A C 1
ATOM 554 O O . LYS A 1 73 ? 24.966 -16.810 -34.858 1.00 89.38 73 LYS A O 1
ATOM 559 N N . ASN A 1 74 ? 26.016 -16.688 -32.875 1.00 86.25 74 ASN A N 1
ATOM 560 C CA . ASN A 1 74 ? 26.899 -17.816 -33.123 1.00 86.25 74 ASN A CA 1
ATOM 561 C C . ASN A 1 74 ? 26.079 -19.119 -33.203 1.00 86.25 74 ASN A C 1
ATOM 563 O O . ASN A 1 74 ? 25.261 -19.394 -32.326 1.00 86.25 74 ASN A O 1
ATOM 567 N N . GLN A 1 75 ? 26.309 -19.924 -34.244 1.00 83.56 75 GLN A N 1
ATOM 568 C CA . GLN A 1 75 ? 25.526 -21.135 -34.525 1.00 83.56 75 GLN A CA 1
ATOM 569 C C . GLN A 1 75 ? 25.663 -22.229 -33.455 1.00 83.56 75 GLN A C 1
ATOM 571 O O . GLN A 1 75 ? 24.752 -23.038 -33.311 1.00 83.56 75 GLN A O 1
ATOM 576 N N . LEU A 1 76 ? 26.774 -22.269 -32.710 1.00 84.94 76 LEU A N 1
ATOM 577 C CA . LEU A 1 76 ? 26.986 -23.270 -31.660 1.00 84.94 76 LEU A CA 1
ATOM 578 C C . LEU A 1 76 ? 26.389 -22.852 -30.314 1.00 84.94 76 LEU A C 1
ATOM 580 O O . LEU A 1 76 ? 25.841 -23.695 -29.610 1.00 84.94 76 LEU A O 1
ATOM 584 N N . SER A 1 77 ? 26.517 -21.578 -29.936 1.00 85.31 77 SER A N 1
ATOM 585 C CA . SER A 1 77 ? 26.101 -21.096 -28.611 1.00 85.31 77 SER A CA 1
ATOM 586 C C . SER A 1 77 ? 24.738 -20.402 -28.589 1.00 85.31 77 SER A C 1
ATOM 588 O O . SER A 1 77 ? 24.220 -20.164 -27.502 1.00 85.31 77 SER A O 1
ATOM 590 N N . ASP A 1 78 ? 24.159 -20.065 -29.749 1.00 85.75 78 ASP A N 1
ATOM 591 C CA . ASP A 1 78 ? 22.943 -19.238 -29.868 1.00 85.75 78 ASP A CA 1
ATOM 592 C C . ASP A 1 78 ? 23.080 -17.888 -29.122 1.00 85.75 78 ASP A C 1
ATOM 594 O O . ASP A 1 78 ? 22.119 -17.329 -28.592 1.00 85.75 78 ASP A O 1
ATOM 598 N N . GLN A 1 79 ? 24.308 -17.353 -29.069 1.00 86.81 79 GLN A N 1
ATOM 599 C CA . GLN A 1 79 ? 24.651 -16.101 -28.387 1.00 86.81 79 GLN A CA 1
ATOM 600 C C . GLN A 1 79 ? 25.273 -15.074 -29.337 1.00 86.81 79 GLN A C 1
ATOM 602 O O . GLN A 1 79 ? 25.959 -15.410 -30.304 1.00 86.81 79 GLN A O 1
ATOM 607 N N . CYS A 1 80 ? 25.075 -13.796 -29.017 1.00 89.19 80 CYS A N 1
ATOM 608 C CA . CYS A 1 80 ? 25.704 -12.670 -29.698 1.00 89.19 80 CYS A CA 1
ATOM 609 C C . CYS A 1 80 ? 27.141 -12.468 -29.181 1.00 89.19 80 CYS A C 1
ATOM 611 O O . CYS A 1 80 ? 27.345 -11.875 -28.115 1.00 89.19 80 CYS A O 1
ATOM 613 N N . LEU A 1 81 ? 28.127 -13.006 -29.907 1.00 87.06 81 LEU A N 1
ATOM 614 C CA . LEU A 1 81 ? 29.546 -12.978 -29.516 1.00 87.06 81 LEU A CA 1
ATOM 615 C C . LEU A 1 81 ? 30.395 -12.025 -30.372 1.00 87.06 81 LEU A C 1
ATOM 617 O O . LEU A 1 81 ? 31.241 -11.325 -29.824 1.00 87.06 81 LEU A O 1
ATOM 621 N N . ASP A 1 82 ? 30.152 -11.976 -31.684 1.00 87.38 82 ASP A N 1
ATOM 622 C CA . ASP A 1 82 ? 31.045 -11.291 -32.632 1.00 87.38 82 ASP A CA 1
ATOM 623 C C . ASP A 1 82 ? 30.779 -9.786 -32.730 1.00 87.38 82 ASP A C 1
ATOM 625 O O . ASP A 1 82 ? 31.707 -8.979 -32.686 1.00 87.38 82 ASP A O 1
ATOM 629 N N . SER A 1 83 ? 29.508 -9.405 -32.870 1.00 90.62 83 SER A N 1
ATOM 630 C CA . SER A 1 83 ? 29.057 -8.014 -32.889 1.00 90.62 83 SER A CA 1
ATOM 631 C C . SER A 1 83 ? 27.755 -7.912 -32.111 1.00 90.62 83 SER A C 1
ATOM 633 O O . SER A 1 83 ? 26.788 -8.606 -32.433 1.00 90.62 83 SER A O 1
ATOM 635 N N . TYR A 1 84 ? 27.714 -7.059 -31.095 1.00 92.44 84 TYR A N 1
ATOM 636 C CA . TYR A 1 84 ? 26.517 -6.873 -30.288 1.00 92.44 84 TYR A CA 1
ATOM 637 C C . TYR A 1 84 ? 26.378 -5.447 -29.770 1.00 92.44 84 TYR A C 1
ATOM 639 O O . TYR A 1 84 ? 27.356 -4.732 -29.549 1.00 92.44 84 TYR A O 1
ATOM 647 N N . LEU A 1 85 ? 25.127 -5.059 -29.554 1.00 93.19 85 LEU A N 1
ATOM 648 C CA . LEU A 1 85 ? 24.755 -3.838 -28.863 1.00 93.19 85 LEU A CA 1
ATOM 649 C C . LEU A 1 85 ? 24.251 -4.188 -27.462 1.00 93.19 85 LEU A C 1
ATOM 651 O O . LEU A 1 85 ? 23.446 -5.105 -27.301 1.00 93.19 85 LEU A O 1
ATOM 655 N N . LEU A 1 86 ? 24.709 -3.441 -26.467 1.00 91.81 86 LEU A N 1
ATOM 656 C CA . LEU A 1 86 ? 24.309 -3.551 -25.074 1.00 91.81 86 LEU A CA 1
ATOM 657 C C . LEU A 1 86 ? 23.687 -2.231 -24.623 1.00 91.81 86 LEU A C 1
ATOM 659 O O . LEU A 1 86 ? 24.229 -1.160 -24.894 1.00 91.81 86 LEU A O 1
ATOM 663 N N . VAL A 1 87 ? 22.559 -2.304 -23.924 1.00 91.00 87 VAL A N 1
ATOM 664 C CA . VAL A 1 87 ? 21.928 -1.141 -23.294 1.00 91.00 87 VAL A CA 1
ATOM 665 C C . VAL A 1 87 ? 22.002 -1.327 -21.788 1.00 91.00 87 VAL A C 1
ATOM 667 O O . VAL A 1 87 ? 21.577 -2.352 -21.263 1.00 91.00 87 VAL A O 1
ATOM 670 N N . VAL A 1 88 ? 22.575 -0.345 -21.103 1.00 89.25 88 VAL A N 1
ATOM 671 C CA . VAL A 1 88 ? 22.742 -0.325 -19.652 1.00 89.25 88 VAL A CA 1
ATOM 672 C C . VAL A 1 88 ? 21.972 0.868 -19.108 1.00 89.25 88 VAL A C 1
ATOM 674 O O . VAL A 1 88 ? 22.242 2.011 -19.471 1.00 89.25 88 VAL A O 1
ATOM 677 N N . VAL A 1 89 ? 20.992 0.623 -18.247 1.00 86.56 89 VAL A N 1
ATOM 678 C CA . VAL A 1 89 ? 20.213 1.683 -17.597 1.00 86.56 89 VAL A CA 1
ATOM 679 C C . VAL A 1 89 ? 20.772 1.900 -16.201 1.00 86.56 89 VAL A C 1
ATOM 681 O O . VAL A 1 89 ? 20.935 0.942 -15.450 1.00 86.56 89 VAL A O 1
ATOM 684 N N . VAL A 1 90 ? 21.069 3.145 -15.839 1.00 84.19 90 VAL A N 1
ATOM 685 C CA . VAL A 1 90 ? 21.599 3.463 -14.510 1.00 84.19 90 VAL A CA 1
ATOM 686 C C . VAL A 1 90 ? 20.464 4.004 -13.657 1.00 84.19 90 VAL A C 1
ATOM 688 O O . VAL A 1 90 ? 19.782 4.947 -14.061 1.00 84.19 90 VAL A O 1
ATOM 691 N N . ASP A 1 91 ? 20.222 3.380 -12.506 1.00 76.06 91 ASP A N 1
ATOM 692 C CA . ASP A 1 91 ? 19.205 3.861 -11.578 1.00 76.06 91 ASP A CA 1
ATOM 693 C C . ASP A 1 91 ? 19.668 5.086 -10.773 1.00 76.06 91 ASP A C 1
ATOM 695 O O . ASP A 1 91 ? 20.826 5.505 -10.814 1.00 76.06 91 ASP A O 1
ATOM 699 N N . ARG A 1 92 ? 18.740 5.667 -10.008 1.00 72.44 92 ARG A N 1
ATOM 700 C CA . ARG A 1 92 ? 18.995 6.826 -9.140 1.00 72.44 92 ARG A CA 1
ATOM 701 C C . ARG A 1 92 ? 20.044 6.564 -8.047 1.00 72.44 92 ARG A C 1
ATOM 703 O O . ARG A 1 92 ? 20.604 7.523 -7.529 1.00 72.44 92 ARG A O 1
ATOM 710 N N . HIS A 1 93 ? 20.322 5.301 -7.722 1.00 69.31 93 HIS A N 1
ATOM 711 C CA . HIS A 1 93 ? 21.338 4.878 -6.749 1.00 69.31 93 HIS A CA 1
ATOM 712 C C . HIS A 1 93 ? 22.683 4.574 -7.420 1.00 69.31 93 HIS A C 1
ATOM 714 O O . HIS A 1 93 ? 23.617 4.126 -6.762 1.00 69.31 93 HIS A O 1
ATOM 720 N N . GLY A 1 94 ? 22.795 4.795 -8.733 1.00 75.69 94 GLY A N 1
ATOM 721 C CA . GLY A 1 94 ? 23.995 4.490 -9.500 1.00 75.69 94 GLY A CA 1
ATOM 722 C C . GLY A 1 94 ? 24.166 3.004 -9.821 1.00 75.69 94 GLY A C 1
ATOM 723 O O . GLY A 1 94 ? 25.204 2.628 -10.366 1.00 75.69 94 GLY A O 1
ATOM 724 N N . ARG A 1 95 ? 23.178 2.146 -9.526 1.00 77.19 95 ARG A N 1
ATOM 725 C CA . ARG A 1 95 ? 23.242 0.726 -9.893 1.00 77.19 95 ARG A CA 1
ATOM 726 C C . ARG A 1 95 ? 22.985 0.578 -11.387 1.00 77.19 95 ARG A C 1
ATOM 728 O O . ARG A 1 95 ? 22.062 1.177 -11.943 1.00 77.19 95 ARG A O 1
ATOM 735 N N . GLN A 1 96 ? 23.819 -0.228 -12.032 1.00 82.50 96 GLN A N 1
ATOM 736 C CA . GLN A 1 96 ? 23.762 -0.482 -13.466 1.00 82.50 96 GLN A CA 1
ATOM 737 C C . GLN A 1 96 ? 22.916 -1.722 -13.750 1.00 82.50 96 GLN A C 1
ATOM 739 O O . GLN A 1 96 ? 23.229 -2.818 -13.291 1.00 82.50 96 GLN A O 1
ATOM 744 N N . HIS A 1 97 ? 21.863 -1.547 -14.542 1.00 78.94 97 HIS A N 1
ATOM 745 C CA . HIS A 1 97 ? 20.980 -2.613 -15.002 1.00 78.94 97 HIS A CA 1
ATOM 746 C C . HIS A 1 97 ? 21.317 -2.927 -16.454 1.00 78.94 97 HIS A C 1
ATOM 748 O O . HIS A 1 97 ? 21.051 -2.127 -17.353 1.00 78.94 97 HIS A O 1
ATOM 754 N N . VAL A 1 98 ? 21.963 -4.069 -16.669 1.00 83.50 98 VAL A N 1
ATOM 755 C CA . VAL A 1 98 ? 22.485 -4.484 -17.974 1.00 83.50 98 VAL A CA 1
ATOM 756 C C . VAL A 1 98 ? 21.420 -5.284 -18.726 1.00 83.50 98 VAL A C 1
ATOM 758 O O . VAL A 1 98 ? 20.926 -6.287 -18.216 1.00 83.50 98 VAL A O 1
ATOM 761 N N . GLY A 1 99 ? 21.056 -4.834 -19.928 1.00 80.44 99 GLY A N 1
ATOM 762 C CA . GLY A 1 99 ? 20.124 -5.535 -20.812 1.00 80.44 99 GLY A CA 1
ATOM 763 C C . GLY A 1 99 ? 20.754 -6.712 -21.567 1.00 80.44 99 GLY A C 1
ATOM 764 O O . GLY A 1 99 ? 21.941 -7.011 -21.431 1.00 80.44 99 GLY A O 1
ATOM 765 N N . ASP A 1 100 ? 19.954 -7.368 -22.408 1.00 83.44 100 ASP A N 1
ATOM 766 C CA . ASP A 1 100 ? 20.435 -8.447 -23.274 1.00 83.44 100 ASP A CA 1
ATOM 767 C C . ASP A 1 100 ? 21.359 -7.925 -24.388 1.00 83.44 100 ASP A C 1
ATOM 769 O O . ASP A 1 100 ? 21.266 -6.778 -24.835 1.00 83.44 100 ASP A O 1
ATOM 773 N N . ARG A 1 101 ? 22.232 -8.803 -24.896 1.00 89.31 101 ARG A N 1
ATOM 774 C CA . ARG A 1 101 ? 23.044 -8.520 -26.087 1.00 89.31 101 ARG A CA 1
ATOM 775 C C . ARG A 1 101 ? 22.174 -8.610 -27.340 1.00 89.31 101 ARG A C 1
ATOM 777 O O . ARG A 1 101 ? 21.677 -9.683 -27.672 1.00 89.31 101 ARG A O 1
ATOM 784 N N . LEU A 1 102 ? 22.042 -7.502 -28.060 1.00 91.62 102 LEU A N 1
ATOM 785 C CA . LEU A 1 102 ? 21.279 -7.419 -29.305 1.00 91.62 102 LEU A CA 1
ATOM 786 C C . LEU A 1 102 ? 22.210 -7.640 -30.504 1.00 91.62 102 LEU A C 1
ATOM 788 O O . LEU A 1 102 ? 23.247 -6.985 -30.607 1.00 91.62 102 LEU A O 1
ATOM 792 N N . CYS A 1 103 ? 21.844 -8.531 -31.427 1.00 92.00 103 CYS A N 1
ATOM 793 C CA . CYS A 1 103 ? 22.595 -8.795 -32.657 1.00 92.00 103 CYS A CA 1
ATOM 794 C C . CYS A 1 103 ? 21.692 -9.354 -33.774 1.00 92.00 103 CYS A C 1
ATOM 796 O O . CYS A 1 103 ? 20.503 -9.587 -33.555 1.00 92.00 103 CYS A O 1
ATOM 798 N N . GLY A 1 104 ? 22.245 -9.569 -34.971 1.00 91.44 104 GLY A N 1
ATOM 799 C CA . GLY A 1 104 ? 21.492 -9.960 -36.166 1.00 91.44 104 GLY A CA 1
ATOM 800 C C . GLY A 1 104 ? 20.893 -8.778 -36.936 1.00 91.44 104 GLY A C 1
ATOM 801 O O . GLY A 1 104 ? 21.315 -7.634 -36.786 1.00 91.44 104 GLY A O 1
ATOM 802 N N . ASN A 1 105 ? 19.910 -9.068 -37.788 1.00 90.75 105 ASN A N 1
ATOM 803 C CA . ASN A 1 105 ? 19.289 -8.109 -38.714 1.00 90.75 105 ASN A CA 1
ATOM 804 C C . ASN A 1 105 ? 17.822 -7.775 -38.383 1.00 90.75 105 ASN A C 1
ATOM 806 O O . ASN A 1 105 ? 17.191 -6.985 -39.085 1.00 90.75 105 ASN A O 1
ATOM 810 N N . ALA A 1 106 ? 17.261 -8.393 -37.342 1.00 91.00 106 ALA A N 1
ATOM 811 C CA . ALA A 1 106 ? 15.928 -8.072 -36.859 1.00 91.00 106 ALA A CA 1
ATOM 812 C C . ALA A 1 106 ? 15.986 -6.769 -36.055 1.00 91.00 106 ALA A C 1
ATOM 814 O O . ALA A 1 106 ? 16.785 -6.644 -35.129 1.00 91.00 106 ALA A O 1
ATOM 815 N N . VAL A 1 107 ? 15.139 -5.801 -36.408 1.00 91.12 107 VAL A N 1
ATOM 816 C CA . VAL A 1 107 ? 15.067 -4.516 -35.702 1.00 91.12 107 VAL A CA 1
ATOM 817 C C . VAL A 1 107 ? 14.510 -4.744 -34.289 1.00 91.12 107 VAL A C 1
ATOM 819 O O . VAL A 1 107 ? 13.390 -5.248 -34.172 1.00 91.12 107 VAL A O 1
ATOM 822 N N . PRO A 1 108 ? 15.251 -4.388 -33.219 1.00 90.25 108 PRO A N 1
ATOM 823 C CA . PRO A 1 108 ? 14.778 -4.570 -31.851 1.00 90.25 108 PRO A CA 1
ATOM 824 C C . PRO A 1 108 ? 13.575 -3.681 -31.518 1.00 90.25 108 PRO A C 1
ATOM 826 O O . PRO A 1 108 ? 13.355 -2.634 -32.132 1.00 90.25 108 PRO A O 1
ATOM 829 N N . SER A 1 109 ? 12.818 -4.081 -30.495 1.00 86.38 109 SER A N 1
ATOM 830 C CA . SER A 1 109 ? 11.722 -3.265 -29.966 1.00 86.38 109 SER A CA 1
ATOM 831 C C . SER A 1 109 ? 12.250 -1.981 -29.319 1.00 86.38 109 SER A C 1
ATOM 833 O O . SER A 1 109 ? 13.375 -1.926 -28.820 1.00 86.38 109 SER A O 1
ATOM 835 N N . SER A 1 110 ? 11.436 -0.924 -29.330 1.00 85.75 110 SER A N 1
ATOM 836 C CA . SER A 1 110 ? 11.781 0.336 -28.668 1.00 85.75 110 SER A CA 1
ATOM 837 C C . SER A 1 110 ? 11.972 0.144 -27.166 1.00 85.75 110 SER A C 1
ATOM 839 O O . SER A 1 110 ? 11.186 -0.537 -26.510 1.00 85.75 110 SER A O 1
ATOM 841 N N . ILE A 1 111 ? 12.979 0.812 -26.618 1.00 85.00 111 ILE A N 1
ATOM 842 C CA . ILE A 1 111 ? 13.334 0.759 -25.205 1.00 85.00 111 ILE A CA 1
ATOM 843 C C . ILE A 1 111 ? 12.845 2.037 -24.534 1.00 85.00 111 ILE A C 1
ATOM 845 O O . ILE A 1 111 ? 13.300 3.126 -24.873 1.00 85.00 111 ILE A O 1
ATOM 849 N N . ASN A 1 112 ? 11.951 1.909 -23.559 1.00 82.12 112 ASN A N 1
ATOM 850 C CA . ASN A 1 112 ? 11.444 3.033 -22.777 1.00 82.12 112 ASN A CA 1
ATOM 851 C C . ASN A 1 112 ? 11.996 2.924 -21.357 1.00 82.12 112 ASN A C 1
ATOM 853 O O . ASN A 1 112 ? 11.612 2.004 -20.639 1.00 82.12 112 ASN A O 1
ATOM 857 N N . THR A 1 113 ? 12.884 3.828 -20.943 1.00 80.06 113 THR A N 1
ATOM 858 C CA . THR A 1 113 ? 13.392 3.814 -19.567 1.00 80.06 113 THR A CA 1
ATOM 859 C C . THR A 1 113 ? 12.522 4.646 -18.638 1.00 80.06 113 THR A C 1
ATOM 861 O O . THR A 1 113 ? 11.801 5.558 -19.050 1.00 80.06 113 THR A O 1
ATOM 864 N N . MET A 1 114 ? 12.615 4.345 -17.346 1.00 76.62 114 MET A N 1
ATOM 865 C CA . MET A 1 114 ? 12.142 5.206 -16.257 1.00 76.62 114 MET A CA 1
ATOM 866 C C . MET A 1 114 ? 13.265 6.032 -15.617 1.00 76.62 114 MET A C 1
ATOM 868 O O . MET A 1 114 ? 13.076 6.588 -14.543 1.00 76.62 114 MET A O 1
ATOM 872 N N . GLN A 1 115 ? 14.431 6.110 -16.263 1.00 84.56 115 GLN A N 1
ATOM 873 C CA . GLN A 1 115 ? 15.625 6.744 -15.706 1.00 84.56 115 GLN A CA 1
ATOM 874 C C . GLN A 1 115 ? 16.130 7.890 -16.567 1.00 84.56 115 GLN A C 1
ATOM 876 O O . GLN A 1 115 ? 15.997 7.883 -17.793 1.00 84.56 115 GLN A O 1
ATOM 881 N N . SER A 1 116 ? 16.794 8.829 -15.901 1.00 87.50 116 SER A N 1
ATOM 882 C CA . SER A 1 116 ? 17.449 9.973 -16.523 1.00 87.50 116 SER A CA 1
ATOM 883 C C . SER A 1 116 ? 18.870 9.667 -17.015 1.00 87.50 116 SER A C 1
ATOM 885 O O . SER A 1 116 ? 19.534 10.559 -17.542 1.00 87.50 116 SER A O 1
ATOM 887 N N . TRP A 1 117 ? 19.354 8.429 -16.857 1.00 91.00 117 TRP A N 1
ATOM 888 C CA . TRP A 1 117 ? 20.671 8.001 -17.322 1.00 91.00 117 TRP A CA 1
ATOM 889 C C . TRP A 1 117 ? 20.622 6.606 -17.957 1.00 91.00 117 TRP A C 1
ATOM 891 O O . TRP A 1 117 ? 20.152 5.635 -17.364 1.00 91.00 117 TRP A O 1
ATOM 901 N N . MET A 1 118 ? 21.136 6.507 -19.181 1.00 91.94 118 MET A N 1
ATOM 902 C CA . MET A 1 118 ? 21.454 5.240 -19.833 1.00 91.94 118 MET A CA 1
ATOM 903 C C . MET A 1 118 ? 22.798 5.299 -20.560 1.00 91.94 118 MET A C 1
ATOM 905 O O . MET A 1 118 ? 23.300 6.369 -20.911 1.00 91.94 118 MET A O 1
ATOM 909 N N . GLN A 1 119 ? 23.338 4.127 -20.846 1.00 93.25 119 GLN A N 1
ATOM 910 C CA . GLN A 1 119 ? 24.515 3.908 -21.660 1.00 93.25 119 GLN A CA 1
ATOM 911 C C . GLN A 1 119 ? 24.183 2.893 -22.757 1.00 93.25 119 GLN A C 1
ATOM 913 O O . GLN A 1 119 ? 23.560 1.866 -22.506 1.00 93.25 119 GLN A O 1
ATOM 918 N N . VAL A 1 120 ? 24.610 3.182 -23.981 1.00 94.44 120 VAL A N 1
ATOM 919 C CA . VAL A 1 120 ? 24.542 2.257 -25.115 1.00 94.44 120 VAL A CA 1
ATOM 920 C C . VAL A 1 120 ? 25.970 1.910 -25.509 1.00 94.44 120 VAL A C 1
ATOM 922 O O . VAL A 1 120 ? 26.740 2.805 -25.850 1.00 94.44 120 VAL A O 1
ATOM 925 N N . GLN A 1 121 ? 26.328 0.631 -25.460 1.00 94.06 121 GLN A N 1
ATOM 926 C CA . GLN A 1 121 ? 27.654 0.142 -25.821 1.00 94.06 121 GLN A CA 1
ATOM 927 C C . GLN A 1 121 ? 27.568 -0.758 -27.053 1.00 94.06 121 GLN A C 1
ATOM 929 O O . GLN A 1 121 ? 26.789 -1.707 -27.081 1.00 94.06 121 GLN A O 1
ATOM 934 N N . PHE A 1 122 ? 28.368 -0.475 -28.076 1.00 93.81 122 PHE A N 1
ATOM 935 C CA . PHE A 1 122 ? 28.499 -1.319 -29.259 1.00 93.81 122 PHE A CA 1
ATOM 936 C C . PHE A 1 122 ? 29.889 -1.935 -29.304 1.00 93.81 122 PHE A C 1
ATOM 938 O O . PHE A 1 122 ? 30.878 -1.212 -29.389 1.00 93.81 122 PHE A O 1
ATOM 945 N N . VAL A 1 123 ? 29.944 -3.265 -29.289 1.00 91.94 123 VAL A N 1
ATOM 946 C CA . VAL A 1 123 ? 31.191 -4.028 -29.333 1.00 91.94 123 VAL A CA 1
ATOM 947 C C . VAL A 1 123 ? 31.196 -4.901 -30.578 1.00 91.94 123 VAL A C 1
ATOM 949 O O . VAL A 1 123 ? 30.233 -5.623 -30.842 1.00 91.94 123 VAL A O 1
ATOM 952 N N . THR A 1 124 ? 32.288 -4.863 -31.340 1.00 89.75 124 THR A N 1
ATOM 953 C CA . THR A 1 124 ? 32.531 -5.809 -32.433 1.00 89.75 124 THR A CA 1
ATOM 954 C C . THR A 1 124 ? 33.992 -6.233 -32.493 1.00 89.75 124 THR A C 1
ATOM 956 O O . THR A 1 124 ? 34.893 -5.396 -32.501 1.00 89.75 124 THR A O 1
ATOM 959 N N . THR A 1 125 ? 34.228 -7.541 -32.567 1.00 85.12 125 THR A N 1
ATOM 960 C CA . THR A 1 125 ? 35.567 -8.153 -32.552 1.00 85.12 125 THR A CA 1
ATOM 961 C C . THR A 1 125 ? 35.964 -8.766 -33.899 1.00 85.12 125 THR A C 1
ATOM 963 O O . THR A 1 125 ? 37.154 -8.905 -34.173 1.00 85.12 125 THR A O 1
ATOM 966 N N . ALA A 1 126 ? 35.000 -9.079 -34.776 1.00 72.69 126 ALA A N 1
ATOM 967 C CA . ALA A 1 126 ? 35.241 -9.705 -36.080 1.00 72.69 126 ALA A CA 1
ATOM 968 C C . ALA A 1 126 ? 35.106 -8.711 -37.253 1.00 72.69 126 ALA A C 1
ATOM 970 O O . ALA A 1 126 ? 34.100 -8.013 -37.371 1.00 72.69 126 ALA A O 1
ATOM 971 N N . ALA A 1 127 ? 36.095 -8.682 -38.158 1.00 60.16 127 ALA A N 1
ATOM 972 C CA . ALA A 1 127 ? 36.191 -7.773 -39.315 1.00 60.16 127 ALA A CA 1
ATOM 973 C C . ALA A 1 127 ? 35.259 -8.144 -40.490 1.00 60.16 127 ALA A C 1
ATOM 975 O O . ALA A 1 127 ? 35.671 -8.215 -41.649 1.00 60.16 127 ALA A O 1
ATOM 976 N N . ASN A 1 128 ? 33.985 -8.407 -40.200 1.00 63.53 128 ASN A N 1
ATOM 977 C CA . ASN A 1 128 ? 32.995 -8.736 -41.220 1.00 63.53 128 ASN A CA 1
ATOM 978 C C . ASN A 1 128 ? 32.414 -7.457 -41.842 1.00 63.53 128 ASN A C 1
ATOM 980 O O . ASN A 1 128 ? 31.375 -6.966 -41.408 1.00 63.53 128 ASN A O 1
ATOM 984 N N . ASN A 1 129 ? 33.034 -6.978 -42.927 1.00 66.62 129 ASN A N 1
ATOM 985 C CA . ASN A 1 129 ? 32.615 -5.805 -43.723 1.00 66.62 129 ASN A CA 1
ATOM 986 C C . ASN A 1 129 ? 31.297 -6.007 -44.514 1.00 66.62 129 ASN A C 1
ATOM 988 O O . ASN A 1 129 ? 31.151 -5.522 -45.635 1.00 66.62 129 ASN A O 1
ATOM 992 N N . LYS A 1 130 ? 30.345 -6.777 -43.977 1.00 81.06 130 LYS A N 1
ATOM 993 C CA . LYS A 1 130 ? 29.066 -7.115 -44.627 1.00 81.06 130 LYS A CA 1
ATOM 994 C C . LYS A 1 130 ? 27.858 -6.417 -44.001 1.00 81.06 130 LYS A C 1
ATOM 996 O O . LYS A 1 130 ? 26.823 -6.344 -44.652 1.00 81.06 130 LYS A O 1
ATOM 1001 N N . HIS A 1 131 ? 27.984 -5.921 -42.773 1.00 88.94 131 HIS A N 1
ATOM 1002 C CA . HIS A 1 131 ? 26.861 -5.447 -41.965 1.00 88.94 131 HIS A CA 1
ATOM 1003 C C . HIS A 1 131 ? 26.880 -3.928 -41.807 1.00 88.94 131 HIS A C 1
ATOM 1005 O O . HIS A 1 131 ? 27.907 -3.361 -41.443 1.00 88.94 131 HIS A O 1
ATOM 1011 N N . ARG A 1 132 ? 25.743 -3.271 -42.061 1.00 90.44 132 ARG A N 1
ATOM 1012 C CA . ARG A 1 132 ? 25.596 -1.797 -42.108 1.00 90.44 132 ARG A CA 1
ATOM 1013 C C . ARG A 1 132 ? 25.499 -1.116 -40.739 1.00 90.44 132 ARG A C 1
ATOM 1015 O O . ARG A 1 132 ? 25.339 0.105 -40.656 1.00 90.44 132 ARG A O 1
ATOM 1022 N N . GLY A 1 133 ? 25.552 -1.898 -39.666 1.00 91.75 133 GLY A N 1
ATOM 1023 C CA . GLY A 1 133 ? 25.506 -1.401 -38.302 1.00 91.75 133 GLY A CA 1
ATOM 1024 C C . GLY A 1 133 ? 24.108 -0.959 -37.895 1.00 91.75 133 GLY A C 1
ATOM 1025 O O . GLY A 1 133 ? 23.119 -1.624 -38.204 1.00 91.75 133 GLY A O 1
ATOM 1026 N N . PHE A 1 134 ? 24.000 0.154 -37.177 1.00 93.75 134 PHE A N 1
ATOM 1027 C CA . PHE A 1 134 ? 22.720 0.600 -36.635 1.00 93.75 134 PHE A CA 1
ATOM 1028 C C . PHE A 1 134 ? 22.541 2.114 -36.664 1.00 93.75 134 PHE A C 1
ATOM 1030 O O . PHE A 1 134 ? 23.500 2.885 -36.652 1.00 93.75 134 PHE A O 1
ATOM 1037 N N . ARG A 1 135 ? 21.268 2.513 -36.623 1.00 95.38 135 ARG A N 1
ATOM 1038 C CA . ARG A 1 135 ? 20.806 3.882 -36.398 1.00 95.38 135 ARG A CA 1
ATOM 1039 C C . ARG A 1 135 ? 19.687 3.840 -35.373 1.00 95.38 135 ARG A C 1
ATOM 1041 O O . ARG A 1 135 ? 18.660 3.199 -35.598 1.00 95.38 135 ARG A O 1
ATOM 1048 N N . ILE A 1 136 ? 19.885 4.521 -34.254 1.00 95.69 136 ILE A N 1
ATOM 1049 C CA . ILE A 1 136 ? 18.959 4.570 -33.122 1.00 95.69 136 ILE A CA 1
ATOM 1050 C C . ILE A 1 136 ? 18.553 6.020 -32.911 1.00 95.69 136 ILE A C 1
ATOM 1052 O O . ILE A 1 136 ? 19.408 6.893 -32.794 1.00 95.69 136 ILE A O 1
ATOM 1056 N N . GLN A 1 137 ? 17.254 6.288 -32.847 1.00 96.56 137 GLN A N 1
ATOM 1057 C CA . GLN A 1 137 ? 16.733 7.584 -32.434 1.00 96.56 137 GLN A CA 1
ATOM 1058 C C . GLN A 1 137 ? 16.505 7.573 -30.921 1.00 96.56 137 GLN A C 1
ATOM 1060 O O . GLN A 1 137 ? 15.716 6.764 -30.428 1.00 96.56 137 GLN A O 1
ATOM 1065 N N . TYR A 1 138 ? 17.149 8.490 -30.196 1.00 95.75 138 TYR A N 1
ATOM 1066 C CA . TYR A 1 138 ? 16.857 8.735 -28.785 1.00 95.75 138 TYR A CA 1
ATOM 1067 C C . TYR A 1 138 ? 15.898 9.920 -28.633 1.00 95.75 138 TYR A C 1
ATOM 1069 O O . TYR A 1 138 ? 15.974 10.907 -29.373 1.00 95.75 138 TYR A O 1
ATOM 1077 N N . ARG A 1 139 ? 14.999 9.833 -27.653 1.00 94.38 139 ARG A N 1
ATOM 1078 C CA . ARG A 1 139 ? 14.097 10.911 -27.242 1.00 94.38 139 ARG A CA 1
ATOM 1079 C C . ARG A 1 139 ? 14.173 11.079 -25.734 1.00 94.38 139 ARG A C 1
ATOM 1081 O O . ARG A 1 139 ? 13.932 10.136 -24.990 1.00 94.38 139 ARG A O 1
ATOM 1088 N N . ILE A 1 140 ? 14.498 12.286 -25.300 1.00 94.00 140 ILE A N 1
ATOM 1089 C CA . ILE A 1 140 ? 14.385 12.728 -23.917 1.00 94.00 140 ILE A CA 1
ATOM 1090 C C . ILE A 1 140 ? 12.997 13.338 -23.781 1.00 94.00 140 ILE A C 1
ATOM 1092 O O . ILE A 1 140 ? 12.671 14.308 -24.467 1.00 94.00 140 ILE A O 1
ATOM 1096 N N . LEU A 1 141 ? 12.175 12.743 -22.928 1.00 91.00 141 LEU A N 1
ATOM 1097 C CA . LEU A 1 141 ? 10.791 13.141 -22.709 1.00 91.00 141 LEU A CA 1
ATOM 1098 C C . LEU A 1 141 ? 10.629 13.611 -21.269 1.00 91.00 141 LEU A C 1
ATOM 1100 O O . LEU A 1 141 ? 11.256 13.062 -20.365 1.00 91.00 141 LEU A O 1
ATOM 1104 N N . SER A 1 142 ? 9.762 14.598 -21.050 1.00 88.12 142 SER A N 1
ATOM 1105 C CA . SER A 1 142 ? 9.345 14.932 -19.689 1.00 88.12 142 SER A CA 1
ATOM 1106 C C . SER A 1 142 ? 8.574 13.756 -19.100 1.00 88.12 142 SER A C 1
ATOM 1108 O O . SER A 1 142 ? 7.695 13.193 -19.754 1.00 88.12 142 SER A O 1
ATOM 1110 N N . GLU A 1 143 ? 8.881 13.398 -17.857 1.00 81.06 143 GLU A N 1
ATOM 1111 C CA . GLU A 1 143 ? 8.221 12.292 -17.173 1.00 81.06 143 GLU A CA 1
ATOM 1112 C C . GLU A 1 143 ? 6.703 12.505 -17.066 1.00 81.06 143 GLU A C 1
ATOM 1114 O O . GLU A 1 143 ? 5.928 11.570 -17.282 1.00 81.06 143 GLU A O 1
ATOM 1119 N N . ALA A 1 144 ? 6.280 13.748 -16.817 1.00 79.44 144 ALA A N 1
ATOM 1120 C CA . ALA A 1 144 ? 4.875 14.131 -16.705 1.00 79.44 144 ALA A CA 1
ATOM 1121 C C . ALA A 1 144 ? 4.089 13.938 -18.014 1.00 79.44 144 ALA A C 1
ATOM 1123 O O . ALA A 1 144 ? 2.880 13.727 -17.975 1.00 79.44 144 ALA A O 1
ATOM 1124 N N . ALA A 1 145 ? 4.766 13.979 -19.167 1.00 82.19 145 ALA A N 1
ATOM 1125 C CA . ALA A 1 145 ? 4.137 13.836 -20.479 1.00 82.19 145 ALA A CA 1
ATOM 1126 C C . ALA A 1 145 ? 3.842 12.378 -20.861 1.00 82.19 145 ALA A C 1
ATOM 1128 O O . ALA A 1 145 ? 3.185 12.127 -21.871 1.00 82.19 145 ALA A O 1
ATOM 1129 N N . ILE A 1 146 ? 4.334 11.405 -20.089 1.00 80.31 146 ILE A N 1
ATOM 1130 C CA . ILE A 1 146 ? 4.031 9.998 -20.346 1.00 80.31 146 ILE A CA 1
ATOM 1131 C C . ILE A 1 146 ? 2.550 9.765 -20.045 1.00 80.31 146 ILE A C 1
ATOM 1133 O O . ILE A 1 146 ? 2.003 10.348 -19.109 1.00 80.31 146 ILE A O 1
ATOM 1137 N N . GLN A 1 147 ? 1.902 8.901 -20.809 1.00 80.75 147 GLN A N 1
ATOM 1138 C CA . GLN A 1 147 ? 0.525 8.479 -20.562 1.00 80.75 147 GLN A CA 1
ATOM 1139 C C . GLN A 1 147 ? 0.511 7.027 -20.092 1.00 80.75 147 GLN A C 1
ATOM 1141 O O . GLN A 1 147 ? 1.458 6.273 -20.335 1.00 80.75 147 GLN A O 1
ATOM 1146 N N . GLU A 1 148 ? -0.539 6.647 -19.379 1.00 79.56 148 GLU A N 1
ATOM 1147 C CA . GLU A 1 148 ? -0.793 5.261 -19.020 1.00 79.56 148 GLU A CA 1
ATOM 1148 C C . GLU A 1 148 ? -0.972 4.376 -20.262 1.00 79.56 148 GLU A C 1
ATOM 1150 O O . GLU A 1 148 ? -1.542 4.808 -21.268 1.00 79.56 148 GLU A O 1
ATOM 1155 N N . PRO A 1 149 ? -0.481 3.124 -20.224 1.00 84.50 149 PRO A N 1
ATOM 1156 C CA . PRO A 1 149 ? -0.785 2.166 -21.273 1.00 84.50 149 PRO A CA 1
ATOM 1157 C C . PRO A 1 149 ? -2.297 1.936 -21.378 1.00 84.50 149 PRO A C 1
ATOM 1159 O O . PRO A 1 149 ? -3.008 1.917 -20.371 1.00 84.50 149 PRO A O 1
ATOM 1162 N N . LEU A 1 150 ? -2.782 1.702 -22.599 1.00 87.56 150 LEU A N 1
ATOM 1163 C CA . LEU A 1 150 ? -4.199 1.439 -22.849 1.00 87.56 150 LEU A CA 1
ATOM 1164 C C . LEU A 1 150 ? -4.693 0.239 -22.031 1.00 87.56 150 LEU A C 1
ATOM 1166 O O . LEU A 1 150 ? -4.045 -0.807 -21.987 1.00 87.56 150 LEU A O 1
ATOM 1170 N N . SER A 1 151 ? -5.861 0.391 -21.410 1.00 91.88 151 SER A N 1
ATOM 1171 C CA . SER A 1 151 ? -6.561 -0.694 -20.721 1.00 91.88 151 SER A CA 1
ATOM 1172 C C . SER A 1 151 ? -7.718 -1.193 -21.580 1.00 91.88 151 SER A C 1
ATOM 1174 O O . SER A 1 151 ? -8.506 -0.401 -22.092 1.00 91.88 151 SER A O 1
ATOM 1176 N N . ILE A 1 152 ? -7.806 -2.508 -21.757 1.00 91.75 152 ILE A N 1
ATOM 1177 C CA . ILE A 1 152 ? -8.821 -3.186 -22.561 1.00 91.75 152 ILE A CA 1
ATOM 1178 C C . ILE A 1 152 ? -9.628 -4.066 -21.620 1.00 91.75 152 ILE A C 1
ATOM 1180 O O . ILE A 1 152 ? -9.090 -4.987 -21.013 1.00 91.75 152 ILE A O 1
ATOM 1184 N N . LEU A 1 153 ? -10.921 -3.792 -21.507 1.00 92.25 153 LEU A N 1
ATOM 1185 C CA . LEU A 1 153 ? -11.831 -4.608 -20.720 1.00 92.25 153 LEU A CA 1
ATOM 1186 C C . LEU A 1 153 ? -12.616 -5.527 -21.656 1.00 92.25 153 LEU A C 1
ATOM 1188 O O . LEU A 1 153 ? -13.311 -5.049 -22.551 1.00 92.25 153 LEU A O 1
ATOM 1192 N N . GLY A 1 154 ? -12.505 -6.838 -21.450 1.00 87.75 154 GLY A N 1
ATOM 1193 C CA . GLY A 1 154 ? -13.165 -7.828 -22.302 1.00 87.75 154 GLY A CA 1
ATOM 1194 C C . GLY A 1 154 ? -14.682 -7.887 -22.113 1.00 87.75 154 GLY A C 1
ATOM 1195 O O . GLY A 1 154 ? -15.396 -8.327 -23.012 1.00 87.75 154 GLY A O 1
ATOM 1196 N N . GLU A 1 155 ? -15.187 -7.427 -20.964 1.00 88.50 155 GLU A N 1
ATOM 1197 C CA . GLU A 1 155 ? -16.607 -7.485 -20.612 1.00 88.50 155 GLU A CA 1
ATOM 1198 C C . GLU A 1 155 ? -17.098 -6.138 -20.046 1.00 88.50 155 GLU A C 1
ATOM 1200 O O . GLU A 1 155 ? -16.648 -5.719 -18.980 1.00 88.50 155 GLU A O 1
ATOM 1205 N N . PRO A 1 156 ? -18.059 -5.460 -20.704 1.00 82.19 156 PRO A N 1
ATOM 1206 C CA . PRO A 1 156 ? -18.433 -4.076 -20.388 1.00 82.19 156 PRO A CA 1
ATOM 1207 C C . PRO A 1 156 ? -19.224 -3.914 -19.081 1.00 82.19 156 PRO A C 1
ATOM 1209 O O . PRO A 1 156 ? -19.460 -2.791 -18.649 1.00 82.19 156 PRO A O 1
ATOM 1212 N N . MET A 1 157 ? -19.663 -5.015 -18.459 1.00 86.62 157 MET A N 1
ATOM 1213 C CA . MET A 1 157 ? -20.377 -4.989 -17.176 1.00 86.62 157 MET A CA 1
ATOM 1214 C C . MET A 1 157 ? -19.449 -4.662 -15.997 1.00 86.62 157 MET A C 1
ATOM 1216 O O . MET A 1 157 ? -19.918 -4.231 -14.946 1.00 86.62 157 MET A O 1
ATOM 1220 N N . PHE A 1 158 ? -18.143 -4.874 -16.155 1.00 87.31 158 PHE A N 1
ATOM 1221 C CA . PHE A 1 158 ? -17.167 -4.589 -15.112 1.00 87.31 158 PHE A CA 1
ATOM 1222 C C . PHE A 1 158 ? -16.676 -3.138 -15.195 1.00 87.31 158 PHE A C 1
ATOM 1224 O O . PHE A 1 158 ? -16.666 -2.514 -16.252 1.00 87.31 158 PHE A O 1
ATOM 1231 N N . SER A 1 159 ? -16.243 -2.595 -14.063 1.00 86.50 159 SER A N 1
ATOM 1232 C CA . SER A 1 159 ? -15.638 -1.264 -13.960 1.00 86.50 159 SER A CA 1
ATOM 1233 C C . SER A 1 159 ? -14.340 -1.334 -13.154 1.00 86.50 159 SER A C 1
ATOM 1235 O O . SER A 1 159 ? -14.074 -2.333 -12.487 1.00 86.50 159 SER A O 1
ATOM 1237 N N . GLY A 1 160 ? -13.531 -0.273 -13.196 1.00 84.06 160 GLY A N 1
ATOM 1238 C CA . GLY A 1 160 ? -12.280 -0.196 -12.427 1.00 84.06 160 GLY A CA 1
ATOM 1239 C C . GLY A 1 160 ? -11.067 -0.843 -13.106 1.00 84.06 160 GLY A C 1
ATOM 1240 O O . GLY A 1 160 ? -10.079 -1.134 -12.441 1.00 84.06 160 GLY A O 1
ATOM 1241 N N . CYS A 1 161 ? -11.126 -1.077 -14.419 1.00 91.25 161 CYS A N 1
ATOM 1242 C CA . CYS A 1 161 ? -9.988 -1.559 -15.199 1.00 91.25 161 CYS A CA 1
ATOM 1243 C C . CYS A 1 161 ? -9.096 -0.392 -15.636 1.00 91.25 161 CYS A C 1
ATOM 1245 O O . CYS A 1 161 ? -9.481 0.396 -16.498 1.00 91.25 161 CYS A O 1
ATOM 1247 N N . GLY A 1 162 ? -7.901 -0.321 -15.054 1.00 90.38 162 GLY A N 1
ATOM 1248 C CA . GLY A 1 162 ? -6.903 0.700 -15.352 1.00 90.38 162 GLY A CA 1
ATOM 1249 C C . GLY A 1 162 ? -7.134 2.042 -14.658 1.00 90.38 162 GLY A C 1
ATOM 1250 O O . GLY A 1 162 ? -8.123 2.243 -13.951 1.00 90.38 162 GLY A O 1
ATOM 1251 N N . GLY A 1 163 ? -6.175 2.949 -14.833 1.00 90.88 163 GLY A N 1
ATOM 1252 C CA . GLY A 1 163 ? -6.192 4.295 -14.260 1.00 90.88 163 GLY A CA 1
ATOM 1253 C C . GLY A 1 163 ? -4.792 4.807 -13.931 1.00 90.88 163 GLY A C 1
ATOM 1254 O O . GLY A 1 163 ? -3.790 4.159 -14.235 1.00 90.88 163 GLY A O 1
ATOM 1255 N N . HIS A 1 164 ? -4.720 5.960 -13.272 1.00 90.62 164 HIS A N 1
ATOM 1256 C CA . HIS A 1 164 ? -3.466 6.535 -12.796 1.00 90.62 164 HIS A CA 1
ATOM 1257 C C . HIS A 1 164 ? -3.614 7.081 -11.369 1.00 90.62 164 HIS A C 1
ATOM 1259 O O . HIS A 1 164 ? -4.721 7.431 -10.953 1.00 90.62 164 HIS A O 1
ATOM 1265 N N . SER A 1 165 ? -2.516 7.218 -10.626 1.00 91.62 165 SER A N 1
ATOM 1266 C CA . SER A 1 165 ? -2.545 7.969 -9.362 1.00 91.62 165 SER A CA 1
ATOM 1267 C C . SER A 1 165 ? -2.803 9.457 -9.620 1.00 91.62 165 SER A C 1
ATOM 1269 O O . SER A 1 165 ? -2.381 10.011 -10.640 1.00 91.62 165 SER A O 1
ATOM 1271 N N . THR A 1 166 ? -3.520 10.125 -8.718 1.00 90.06 166 THR A N 1
ATOM 1272 C CA . THR A 1 166 ? -3.698 11.580 -8.809 1.00 90.06 166 THR A CA 1
ATOM 1273 C C . THR A 1 166 ? -2.450 12.310 -8.301 1.00 90.06 166 THR A C 1
ATOM 1275 O O . THR A 1 166 ? -1.787 11.808 -7.390 1.00 90.06 166 THR A O 1
ATOM 1278 N N . PRO A 1 167 ? -2.116 13.503 -8.827 1.00 85.88 167 PRO A N 1
ATOM 1279 C CA . PRO A 1 167 ? -1.002 14.295 -8.304 1.00 85.88 167 PRO A CA 1
ATOM 1280 C C . PRO A 1 167 ? -1.141 14.547 -6.795 1.00 85.88 167 PRO A C 1
ATOM 1282 O O . PRO A 1 167 ? -2.204 14.965 -6.339 1.00 85.88 167 PRO A O 1
ATOM 1285 N N . GLY A 1 168 ? -0.080 14.285 -6.027 1.00 85.81 168 GLY A N 1
ATOM 1286 C CA . GLY A 1 168 ? -0.069 14.424 -4.563 1.00 85.81 168 GLY A CA 1
ATOM 1287 C C . GLY A 1 168 ? -0.688 13.253 -3.790 1.00 85.81 168 GLY A C 1
ATOM 1288 O O . GLY A 1 168 ? -0.752 13.304 -2.566 1.00 85.81 168 GLY A O 1
ATOM 1289 N N . GLN A 1 169 ? -1.143 12.194 -4.468 1.00 91.75 169 GLN A N 1
ATOM 1290 C CA . GLN A 1 169 ? -1.615 10.982 -3.803 1.00 91.75 169 GLN A CA 1
ATOM 1291 C C . GLN A 1 169 ? -0.433 10.168 -3.264 1.00 91.75 169 GLN A C 1
ATOM 1293 O O . GLN A 1 169 ? 0.473 9.814 -4.017 1.00 91.75 169 GLN A O 1
ATOM 1298 N N . LEU A 1 170 ? -0.471 9.851 -1.968 1.00 92.62 170 LEU A N 1
ATOM 1299 C CA . LEU A 1 170 ? 0.620 9.174 -1.256 1.00 92.62 170 LEU A CA 1
ATOM 1300 C C . LEU A 1 170 ? 0.321 7.705 -0.930 1.00 92.62 170 LEU A C 1
ATOM 1302 O O . LEU A 1 170 ? 1.231 6.965 -0.582 1.00 92.62 170 LEU A O 1
ATOM 1306 N N . SER A 1 171 ? -0.932 7.271 -1.047 1.00 94.31 171 SER A N 1
ATOM 1307 C CA . SER A 1 171 ? -1.329 5.873 -0.883 1.00 94.31 171 SER A CA 1
ATOM 1308 C C . SER A 1 171 ? -2.577 5.573 -1.712 1.00 94.31 171 SER A C 1
ATOM 1310 O O . SER A 1 171 ? -3.344 6.477 -2.072 1.00 94.31 171 SER A O 1
ATOM 1312 N N . GLY A 1 172 ? -2.789 4.306 -2.047 1.00 92.31 172 GLY A N 1
ATOM 1313 C CA . GLY A 1 172 ? -4.001 3.871 -2.721 1.00 92.31 172 GLY A CA 1
ATOM 1314 C C . GLY A 1 172 ? -4.166 2.361 -2.781 1.00 92.31 172 GLY A C 1
ATOM 1315 O O . GLY A 1 172 ? -3.216 1.587 -2.677 1.00 92.31 172 GLY A O 1
ATOM 1316 N N . GLU A 1 173 ? -5.408 1.943 -3.007 1.00 92.25 173 GLU A N 1
ATOM 1317 C CA . GLU A 1 173 ? -5.764 0.541 -3.202 1.00 92.25 173 GLU A CA 1
ATOM 1318 C C . GLU A 1 173 ? -6.087 0.275 -4.674 1.00 92.25 173 GLU A C 1
ATOM 1320 O O . GLU A 1 173 ? -6.778 1.062 -5.323 1.00 92.25 173 GLU A O 1
ATOM 1325 N N . ILE A 1 174 ? -5.614 -0.854 -5.203 1.00 94.94 174 ILE A N 1
ATOM 1326 C CA . ILE A 1 174 ? -5.980 -1.335 -6.538 1.00 94.94 174 ILE A CA 1
ATOM 1327 C C . ILE A 1 174 ? -6.651 -2.696 -6.387 1.00 94.94 174 ILE A C 1
ATOM 1329 O O . ILE A 1 174 ? -6.106 -3.624 -5.782 1.00 94.94 174 ILE A O 1
ATOM 1333 N N . LEU A 1 175 ? -7.846 -2.796 -6.962 1.00 94.31 175 LEU A N 1
ATOM 1334 C CA . LEU A 1 175 ? -8.681 -3.989 -6.961 1.00 94.31 175 LEU A CA 1
ATOM 1335 C C . LEU A 1 175 ? -8.810 -4.514 -8.389 1.00 94.31 175 LEU A C 1
ATOM 1337 O O . LEU A 1 175 ? -8.946 -3.729 -9.331 1.00 94.31 175 LEU A O 1
ATOM 1341 N N . SER A 1 176 ? -8.819 -5.835 -8.561 1.00 94.50 176 SER A N 1
ATOM 1342 C CA . SER A 1 176 ? -9.202 -6.408 -9.854 1.00 94.50 176 SER A CA 1
ATOM 1343 C C . SER A 1 176 ? -10.668 -6.077 -10.178 1.00 94.50 176 SER A C 1
ATOM 1345 O O . SER A 1 176 ? -11.506 -6.111 -9.270 1.00 94.50 176 SER A O 1
ATOM 1347 N N . PRO A 1 177 ? -11.028 -5.820 -11.450 1.00 94.69 177 PRO A N 1
ATOM 1348 C CA . PRO A 1 177 ? -12.422 -5.594 -11.829 1.00 94.69 177 PRO A CA 1
ATOM 1349 C C . PRO A 1 177 ? -13.297 -6.779 -11.401 1.00 94.69 177 PRO A C 1
ATOM 1351 O O . PRO A 1 177 ? -12.984 -7.911 -11.749 1.00 94.69 177 PRO A O 1
ATOM 1354 N N . GLY A 1 178 ? -14.373 -6.534 -10.647 1.00 89.94 178 GLY A N 1
ATOM 1355 C CA . GLY A 1 178 ? -15.259 -7.591 -10.131 1.00 89.94 178 GLY A CA 1
ATOM 1356 C C . GLY A 1 178 ? -14.868 -8.192 -8.772 1.00 89.94 178 GLY A C 1
ATOM 1357 O O . GLY A 1 178 ? -15.608 -9.032 -8.253 1.00 89.94 178 GLY A O 1
ATOM 1358 N N . TYR A 1 179 ? -13.761 -7.752 -8.164 1.00 91.75 179 TYR A N 1
ATOM 1359 C CA . TYR A 1 179 ? -13.387 -8.134 -6.798 1.00 91.75 179 TYR A CA 1
ATOM 1360 C C . TYR A 1 179 ? -14.471 -7.712 -5.783 1.00 91.75 179 TYR A C 1
ATOM 1362 O O . TYR A 1 179 ? -15.006 -6.607 -5.907 1.00 91.75 179 TYR A O 1
ATOM 1370 N N . PRO A 1 180 ? -14.786 -8.523 -4.750 1.00 92.25 180 PRO A N 1
ATOM 1371 C CA . PRO A 1 180 ? -14.173 -9.807 -4.388 1.00 92.25 180 PRO A CA 1
ATOM 1372 C C . PRO A 1 180 ? -14.822 -11.030 -5.045 1.00 92.25 180 PRO A C 1
ATOM 1374 O O . PRO A 1 180 ? -14.464 -12.151 -4.712 1.00 92.25 180 PRO A O 1
ATOM 1377 N N . SER A 1 181 ? -15.806 -10.862 -5.924 1.00 88.81 181 SER A N 1
ATOM 1378 C CA . SER A 1 181 ? -16.624 -11.988 -6.382 1.00 88.81 181 SER A CA 1
ATOM 1379 C C . SER A 1 181 ? -16.070 -12.700 -7.617 1.00 88.81 181 SER A C 1
ATOM 1381 O O . SER A 1 181 ? -16.307 -13.892 -7.769 1.00 88.81 181 SER A O 1
ATOM 1383 N N . THR A 1 182 ? -15.389 -11.998 -8.529 1.00 92.12 182 THR A N 1
ATOM 1384 C CA . THR A 1 182 ? -14.905 -12.567 -9.803 1.00 92.12 182 THR A CA 1
ATOM 1385 C C . THR A 1 182 ? -13.894 -11.641 -10.500 1.00 92.12 182 THR A C 1
ATOM 1387 O O . THR A 1 182 ? -13.559 -10.577 -9.983 1.00 92.12 182 THR A O 1
ATOM 1390 N N . TYR A 1 183 ? -13.432 -12.027 -11.692 1.00 92.88 183 TYR A N 1
ATOM 1391 C CA . TYR A 1 183 ? -12.723 -11.161 -12.633 1.00 92.88 183 TYR A CA 1
ATOM 1392 C C . TYR A 1 183 ? -13.125 -11.462 -14.095 1.00 92.88 183 TYR A C 1
ATOM 1394 O O . TYR A 1 183 ? -13.474 -12.604 -14.410 1.00 92.88 183 TYR A O 1
ATOM 1402 N N . PRO A 1 184 ? -13.094 -10.464 -15.002 1.00 94.56 184 PRO A N 1
ATOM 1403 C CA . PRO A 1 184 ? -13.487 -10.636 -16.401 1.00 94.56 184 PRO A CA 1
ATOM 1404 C C . PRO A 1 184 ? -12.445 -11.413 -17.210 1.00 94.56 184 PRO A C 1
ATOM 1406 O O . PRO A 1 184 ? -11.244 -11.337 -16.941 1.00 94.56 184 PRO A O 1
ATOM 1409 N N . LYS A 1 185 ? -12.896 -12.100 -18.264 1.00 94.25 185 LYS A N 1
ATOM 1410 C CA . LYS A 1 185 ? -12.024 -12.729 -19.276 1.00 94.25 185 LYS A CA 1
ATOM 1411 C C . LYS A 1 185 ? -11.520 -11.714 -20.309 1.00 94.25 185 LYS A C 1
ATOM 1413 O O . LYS A 1 185 ? -12.095 -10.632 -20.436 1.00 94.25 185 LYS A O 1
ATOM 1418 N N . ASN A 1 186 ? -10.492 -12.076 -21.080 1.00 94.06 186 ASN A N 1
ATOM 1419 C CA . ASN A 1 186 ? -9.930 -11.267 -22.175 1.00 94.06 186 ASN A CA 1
ATOM 1420 C C . ASN A 1 186 ? -9.683 -9.793 -21.803 1.00 94.06 186 ASN A C 1
ATOM 1422 O O . ASN A 1 186 ? -10.024 -8.889 -22.568 1.00 94.06 186 ASN A O 1
ATOM 1426 N N . SER A 1 187 ? -9.160 -9.542 -20.603 1.00 94.38 187 SER A N 1
ATOM 1427 C CA . SER A 1 187 ? -8.982 -8.191 -20.074 1.00 94.38 187 SER A CA 1
ATOM 1428 C C . SER A 1 187 ? -7.513 -7.892 -19.802 1.00 94.38 187 SER A C 1
ATOM 1430 O O . SER A 1 187 ? -6.798 -8.688 -19.201 1.00 94.38 187 SER A O 1
ATOM 1432 N N . THR A 1 188 ? -7.078 -6.707 -20.214 1.00 94.94 188 THR A N 1
ATOM 1433 C CA . THR A 1 188 ? -5.741 -6.167 -19.974 1.00 94.94 188 THR A CA 1
ATOM 1434 C C . THR A 1 188 ? -5.890 -4.819 -19.286 1.00 94.94 188 THR A C 1
ATOM 1436 O O . THR A 1 188 ? -6.163 -3.819 -19.944 1.00 94.94 188 THR A O 1
ATOM 1439 N N . CYS A 1 189 ? -5.723 -4.773 -17.968 1.00 95.12 189 CYS A N 1
ATOM 1440 C CA . CYS A 1 189 ? -5.855 -3.544 -17.185 1.00 95.12 189 CYS A CA 1
ATOM 1441 C C . CYS A 1 189 ? -4.475 -3.033 -16.782 1.00 95.12 189 CYS A C 1
ATOM 1443 O O . CYS A 1 189 ? -3.684 -3.790 -16.225 1.00 95.12 189 CYS A O 1
ATOM 1445 N N . ASN A 1 190 ? -4.192 -1.759 -17.045 1.00 93.50 190 ASN A N 1
ATOM 1446 C CA . ASN A 1 190 ? -2.930 -1.108 -16.712 1.00 93.50 190 ASN A CA 1
ATOM 1447 C C . ASN A 1 190 ? -3.192 0.073 -15.772 1.00 93.50 190 ASN A C 1
ATOM 1449 O O . ASN A 1 190 ? -3.897 1.016 -16.132 1.00 93.50 190 ASN A O 1
ATOM 1453 N N . TRP A 1 191 ? -2.598 0.031 -14.582 1.00 94.50 191 TRP A N 1
ATOM 1454 C CA . TRP A 1 191 ? -2.601 1.138 -13.632 1.00 94.50 191 TRP A CA 1
ATOM 1455 C C . TRP A 1 191 ? -1.219 1.766 -13.571 1.00 94.50 191 TRP A C 1
ATOM 1457 O O . TRP A 1 191 ? -0.224 1.078 -13.335 1.00 94.50 191 TRP A O 1
ATOM 1467 N N . LEU A 1 192 ? -1.161 3.078 -13.777 1.00 91.38 192 LEU A N 1
ATOM 1468 C CA . LEU A 1 192 ? 0.072 3.841 -13.711 1.00 91.38 192 LEU A CA 1
ATOM 1469 C C . LEU A 1 192 ? 0.168 4.598 -12.391 1.00 91.38 192 LEU A C 1
ATOM 1471 O O . LEU A 1 192 ? -0.497 5.614 -12.196 1.00 91.38 192 LEU A O 1
ATOM 1475 N N . ILE A 1 193 ? 1.038 4.141 -11.500 1.00 92.94 193 ILE A N 1
ATOM 1476 C CA . ILE A 1 193 ? 1.274 4.832 -10.234 1.00 92.94 193 ILE A CA 1
ATOM 1477 C C . ILE A 1 193 ? 2.473 5.757 -10.418 1.00 92.94 193 ILE A C 1
ATOM 1479 O O . ILE A 1 193 ? 3.534 5.338 -10.885 1.00 92.94 193 ILE A O 1
ATOM 1483 N N . ARG A 1 194 ? 2.278 7.024 -10.067 1.00 88.75 194 ARG A N 1
ATOM 1484 C CA . ARG A 1 194 ? 3.268 8.100 -10.058 1.00 88.75 194 ARG A CA 1
ATOM 1485 C C . ARG A 1 194 ? 3.251 8.800 -8.715 1.00 88.75 194 ARG A C 1
ATOM 1487 O O . ARG A 1 194 ? 2.195 9.239 -8.261 1.00 88.75 194 ARG A O 1
ATOM 1494 N N . VAL A 1 195 ? 4.437 8.941 -8.149 1.00 89.75 195 VAL A N 1
ATOM 1495 C CA . VAL A 1 195 ? 4.699 9.719 -6.939 1.00 89.75 195 VAL A CA 1
ATOM 1496 C C . VAL A 1 195 ? 5.738 10.794 -7.253 1.00 89.75 195 VAL A C 1
ATOM 1498 O O . VAL A 1 195 ? 6.224 10.897 -8.389 1.00 89.75 195 VAL A O 1
ATOM 1501 N N . GLU A 1 196 ? 6.060 11.641 -6.281 1.00 85.25 196 GLU A N 1
ATOM 1502 C CA . GLU A 1 196 ? 7.026 12.712 -6.505 1.00 85.25 196 GLU A CA 1
ATOM 1503 C C . GLU A 1 196 ? 8.410 12.166 -6.858 1.00 85.25 196 GLU A C 1
ATOM 1505 O O . GLU A 1 196 ? 8.801 11.075 -6.450 1.00 85.25 196 GLU A O 1
ATOM 1510 N N . ALA A 1 197 ? 9.203 12.955 -7.586 1.00 75.19 197 ALA A N 1
ATOM 1511 C CA . ALA A 1 197 ? 10.489 12.510 -8.117 1.00 75.19 197 ALA A CA 1
ATOM 1512 C C . ALA A 1 197 ? 11.496 12.046 -7.047 1.00 75.19 197 ALA A C 1
ATOM 1514 O O . ALA A 1 197 ? 12.481 11.410 -7.401 1.00 75.19 197 ALA A O 1
ATOM 1515 N N . ARG A 1 198 ? 11.313 12.376 -5.765 1.00 76.31 198 ARG A N 1
ATOM 1516 C CA . ARG A 1 198 ? 12.194 11.931 -4.668 1.00 76.31 198 ARG A CA 1
ATOM 1517 C C . ARG A 1 198 ? 11.697 10.671 -3.958 1.00 76.31 198 ARG A C 1
ATOM 1519 O O . ARG A 1 198 ? 12.462 10.075 -3.213 1.00 76.31 198 ARG A O 1
ATOM 1526 N N . GLN A 1 199 ? 10.452 10.278 -4.199 1.00 83.81 199 GLN A N 1
ATOM 1527 C CA . GLN A 1 199 ? 9.798 9.162 -3.534 1.00 83.81 199 GLN A CA 1
ATOM 1528 C C . GLN A 1 199 ? 9.958 7.870 -4.345 1.00 83.81 199 GLN A C 1
ATOM 1530 O O . GLN A 1 199 ? 10.207 7.880 -5.554 1.00 83.81 199 GLN A O 1
ATOM 1535 N N . ARG A 1 200 ? 9.792 6.741 -3.664 1.00 86.31 200 ARG A N 1
ATOM 1536 C CA . ARG A 1 200 ? 9.658 5.404 -4.248 1.00 86.31 200 ARG A CA 1
ATOM 1537 C C . ARG A 1 200 ? 8.252 4.874 -3.979 1.00 86.31 200 ARG A C 1
ATOM 1539 O O . ARG A 1 200 ? 7.505 5.446 -3.193 1.00 86.31 200 ARG A O 1
ATOM 1546 N N . ILE A 1 201 ? 7.885 3.788 -4.640 1.00 91.25 201 ILE A N 1
ATOM 1547 C CA . ILE A 1 201 ? 6.571 3.161 -4.529 1.00 91.25 201 ILE A CA 1
ATOM 1548 C C . ILE A 1 201 ? 6.775 1.784 -3.915 1.00 91.25 201 ILE A C 1
ATOM 1550 O O . ILE A 1 201 ? 7.424 0.917 -4.502 1.00 91.25 201 ILE A O 1
ATOM 1554 N N . TYR A 1 202 ? 6.208 1.586 -2.733 1.00 92.00 202 TYR A N 1
ATOM 1555 C CA . TYR A 1 202 ? 6.101 0.278 -2.109 1.00 92.00 202 TYR A CA 1
ATOM 1556 C C . TYR A 1 202 ? 4.734 -0.314 -2.434 1.00 92.00 202 TYR A C 1
ATOM 1558 O O . TYR A 1 202 ? 3.716 0.326 -2.201 1.00 92.00 202 TYR A O 1
ATOM 1566 N N . ILE A 1 203 ? 4.701 -1.518 -2.996 1.00 92.81 203 ILE A N 1
ATOM 1567 C CA . ILE A 1 203 ? 3.479 -2.271 -3.280 1.00 92.81 2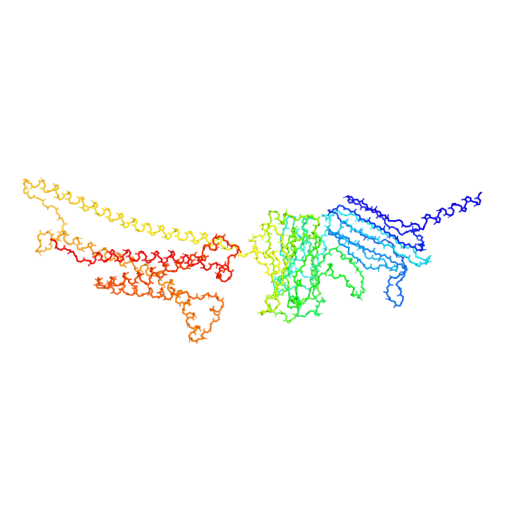03 ILE A CA 1
ATOM 1568 C C . ILE A 1 203 ? 3.424 -3.470 -2.346 1.00 92.81 203 ILE A C 1
ATOM 1570 O O . ILE A 1 203 ? 4.399 -4.210 -2.226 1.00 92.81 203 ILE A O 1
ATOM 1574 N N . ARG A 1 204 ? 2.257 -3.707 -1.751 1.00 89.31 204 ARG A N 1
ATOM 1575 C CA . ARG A 1 204 ? 1.964 -4.864 -0.908 1.00 89.31 204 ARG A CA 1
ATOM 1576 C C . ARG A 1 204 ? 0.730 -5.601 -1.414 1.00 89.31 204 ARG A C 1
ATOM 1578 O O . ARG A 1 204 ? -0.332 -5.013 -1.625 1.00 89.31 204 ARG A O 1
ATOM 1585 N N . ILE A 1 205 ? 0.859 -6.913 -1.574 1.00 90.62 205 ILE A N 1
ATOM 1586 C CA . ILE A 1 205 ? -0.239 -7.803 -1.942 1.00 90.62 205 ILE A CA 1
ATOM 1587 C C . ILE A 1 205 ? -1.036 -8.129 -0.680 1.00 90.62 205 ILE A C 1
ATOM 1589 O O . ILE A 1 205 ? -0.576 -8.865 0.192 1.00 90.62 205 ILE A O 1
ATOM 1593 N N . VAL A 1 206 ? -2.249 -7.580 -0.583 1.00 87.44 206 VAL A N 1
ATOM 1594 C CA . VAL A 1 206 ? -3.173 -7.865 0.526 1.00 87.44 206 VAL A CA 1
ATOM 1595 C C . VAL A 1 206 ? -3.894 -9.184 0.281 1.00 87.44 206 VAL A C 1
ATOM 1597 O O . VAL A 1 206 ? -3.996 -10.005 1.187 1.00 87.44 206 VAL A O 1
ATOM 1600 N N . HIS A 1 207 ? -4.384 -9.378 -0.945 1.00 90.44 207 HIS A N 1
ATOM 1601 C CA . HIS A 1 207 ? -5.082 -10.583 -1.374 1.00 90.44 207 HIS A CA 1
ATOM 1602 C C . HIS A 1 207 ? -4.738 -10.919 -2.824 1.00 90.44 207 HIS A C 1
ATOM 1604 O O . HIS A 1 207 ? -4.732 -10.027 -3.674 1.00 90.44 207 HIS A O 1
ATOM 1610 N N . LEU A 1 208 ? -4.528 -12.200 -3.124 1.00 90.94 208 LEU A N 1
ATOM 1611 C CA . LEU A 1 208 ? -4.330 -12.698 -4.485 1.00 90.94 208 LEU A CA 1
ATOM 1612 C C . LEU A 1 208 ? -4.959 -14.085 -4.640 1.00 90.94 208 LEU A C 1
ATOM 1614 O O . LEU A 1 208 ? -4.537 -15.042 -3.995 1.00 90.94 208 LEU A O 1
ATOM 1618 N N . HIS A 1 209 ? -5.934 -14.204 -5.533 1.00 92.31 209 HIS A N 1
ATOM 1619 C CA . HIS A 1 209 ? -6.516 -15.478 -5.934 1.00 92.31 209 HIS A CA 1
ATOM 1620 C C . HIS A 1 209 ? -7.011 -15.394 -7.384 1.00 92.31 209 HIS A C 1
ATOM 1622 O O . HIS A 1 209 ? -8.164 -15.063 -7.663 1.00 92.31 209 HIS A O 1
ATOM 1628 N N . LEU A 1 210 ? -6.092 -15.624 -8.322 1.00 92.75 210 LEU A N 1
ATOM 1629 C CA . LEU A 1 210 ? -6.349 -15.566 -9.761 1.00 92.75 210 LEU A CA 1
ATOM 1630 C C . LEU A 1 210 ? -6.588 -16.949 -10.365 1.00 92.75 210 LEU A C 1
ATOM 1632 O O . LEU A 1 210 ? -7.398 -17.073 -11.274 1.00 92.75 210 LEU A O 1
ATOM 1636 N N . ALA A 1 211 ? -5.925 -17.989 -9.872 1.00 91.25 211 ALA A N 1
ATOM 1637 C CA . ALA A 1 211 ? -6.129 -19.357 -10.341 1.00 91.25 211 ALA A CA 1
ATOM 1638 C C . ALA A 1 211 ? -5.945 -20.363 -9.191 1.00 91.25 211 ALA A C 1
ATOM 1640 O O . ALA A 1 211 ? -5.285 -20.029 -8.200 1.00 91.25 211 ALA A O 1
ATOM 1641 N N . PRO A 1 212 ? -6.470 -21.597 -9.313 1.00 86.38 212 PRO A N 1
ATOM 1642 C CA . PRO A 1 212 ? -6.306 -22.623 -8.284 1.00 86.38 212 PRO A CA 1
ATOM 1643 C C . PRO A 1 212 ? -4.842 -23.032 -8.114 1.00 86.38 212 PRO A C 1
ATOM 1645 O O . PRO A 1 212 ? -4.396 -23.294 -7.002 1.00 86.38 212 PRO A O 1
ATOM 1648 N N . THR A 1 213 ? -4.089 -23.063 -9.220 1.00 87.06 213 THR A N 1
ATOM 1649 C CA . THR A 1 213 ? -2.691 -23.497 -9.252 1.00 87.06 213 THR A CA 1
ATOM 1650 C C . THR A 1 213 ? -1.779 -22.449 -9.884 1.00 87.06 213 THR A C 1
ATOM 1652 O O . THR A 1 213 ? -2.186 -21.687 -10.761 1.00 87.06 213 THR A O 1
ATOM 1655 N N . ILE A 1 214 ? -0.507 -22.429 -9.474 1.00 86.94 214 ILE A N 1
ATOM 1656 C CA . ILE A 1 214 ? 0.517 -21.550 -10.067 1.00 86.94 214 ILE A CA 1
ATOM 1657 C C . ILE A 1 214 ? 0.869 -21.931 -11.520 1.00 86.94 214 ILE A C 1
ATOM 1659 O O . ILE A 1 214 ? 1.394 -21.114 -12.273 1.00 86.94 214 ILE A O 1
ATOM 1663 N N . ALA A 1 215 ? 0.552 -23.160 -11.945 1.00 84.88 215 ALA A N 1
ATOM 1664 C CA . ALA A 1 215 ? 0.794 -23.633 -13.310 1.00 84.88 215 ALA A CA 1
ATOM 1665 C C . ALA A 1 215 ? -0.141 -22.972 -14.341 1.00 84.88 215 ALA A C 1
ATOM 1667 O O . ALA A 1 215 ? 0.193 -22.886 -15.521 1.00 84.88 215 ALA A O 1
ATOM 1668 N N . GLU A 1 216 ? -1.281 -22.440 -13.901 1.00 86.44 216 GLU A N 1
ATOM 1669 C CA . GLU A 1 216 ? -2.291 -21.781 -14.739 1.00 86.44 216 GLU A CA 1
ATOM 1670 C C . GLU A 1 216 ? -2.028 -20.276 -14.931 1.00 86.44 216 GLU A C 1
ATOM 1672 O O . GLU A 1 216 ? -2.935 -19.464 -15.103 1.00 86.44 216 GLU A O 1
ATOM 1677 N N . CYS A 1 217 ? -0.752 -19.902 -14.949 1.00 87.12 217 CYS A N 1
ATOM 1678 C CA . CYS A 1 217 ? -0.262 -18.529 -15.064 1.00 87.12 217 CYS A CA 1
ATOM 1679 C C . CYS A 1 217 ? -0.616 -17.848 -16.408 1.00 87.12 217 CYS A C 1
ATOM 1681 O O . CYS A 1 217 ? -0.506 -16.629 -16.537 1.00 87.12 217 CYS A O 1
ATOM 1683 N N . GLU A 1 218 ? -1.017 -18.634 -17.412 1.00 88.06 218 GLU A N 1
ATOM 1684 C CA . GLU A 1 218 ? -1.516 -18.156 -18.708 1.00 88.06 218 GLU A CA 1
ATOM 1685 C C . GLU A 1 218 ? -2.991 -17.721 -18.644 1.00 88.06 218 GLU A C 1
ATOM 1687 O O . GLU A 1 218 ? -3.409 -16.871 -19.424 1.00 88.06 218 GLU A O 1
ATOM 1692 N N . ARG A 1 219 ? -3.787 -18.250 -17.698 1.00 90.75 219 ARG A N 1
ATOM 1693 C CA . ARG A 1 219 ? -5.208 -17.877 -17.557 1.00 90.75 219 ARG A CA 1
ATOM 1694 C C . ARG A 1 219 ? -5.355 -16.442 -17.080 1.00 90.75 219 ARG A C 1
ATOM 1696 O O . ARG A 1 219 ? -6.118 -15.672 -17.659 1.00 90.75 219 ARG A O 1
ATOM 1703 N N . ALA A 1 220 ? -4.644 -16.112 -16.007 1.00 93.75 220 ALA A N 1
ATOM 1704 C CA . ALA A 1 220 ? -4.640 -14.796 -15.401 1.00 93.75 220 ALA A CA 1
ATOM 1705 C C . ALA A 1 220 ? -3.321 -14.556 -14.662 1.00 93.75 220 ALA A C 1
ATOM 1707 O O . ALA A 1 220 ? -2.851 -15.409 -13.903 1.00 93.75 220 ALA A O 1
ATOM 1708 N N . SER A 1 221 ? -2.746 -13.373 -14.851 1.00 94.56 221 SER A N 1
ATOM 1709 C CA . SER A 1 221 ? -1.539 -12.955 -14.145 1.00 94.56 221 SER A CA 1
ATOM 1710 C C . SER A 1 221 ? -1.559 -11.472 -13.814 1.00 94.56 221 SER A C 1
ATOM 1712 O O . SER A 1 221 ? -1.978 -10.649 -14.630 1.00 94.56 221 SER A O 1
ATOM 1714 N N . LEU A 1 222 ? -1.050 -11.148 -12.632 1.00 94.94 222 LEU A N 1
ATOM 1715 C CA . LEU A 1 222 ? -0.766 -9.798 -12.178 1.00 94.94 222 LEU A CA 1
ATOM 1716 C C . LEU A 1 222 ? 0.735 -9.548 -12.303 1.00 94.94 222 LEU A C 1
ATOM 1718 O O . LEU A 1 222 ? 1.537 -10.281 -11.741 1.00 94.94 222 LEU A O 1
ATOM 1722 N N . THR A 1 223 ? 1.112 -8.498 -13.007 1.00 91.94 223 THR A N 1
ATOM 1723 C CA . THR A 1 223 ? 2.499 -8.127 -13.242 1.00 91.94 223 THR A CA 1
ATOM 1724 C C . THR A 1 223 ? 2.761 -6.733 -12.695 1.00 91.94 223 THR A C 1
ATOM 1726 O O . THR A 1 223 ? 2.032 -5.792 -12.996 1.00 91.94 223 THR A O 1
ATOM 1729 N N . ILE A 1 224 ? 3.834 -6.588 -11.931 1.00 91.50 224 ILE A N 1
ATOM 1730 C CA . ILE A 1 224 ? 4.385 -5.305 -11.509 1.00 91.50 224 ILE A CA 1
ATOM 1731 C C . ILE A 1 224 ? 5.601 -5.022 -12.388 1.00 91.50 224 ILE A C 1
ATOM 1733 O O . ILE A 1 224 ? 6.544 -5.807 -12.386 1.00 91.50 224 ILE A O 1
ATOM 1737 N N . ILE A 1 225 ? 5.567 -3.931 -13.152 1.00 85.81 225 ILE A N 1
ATOM 1738 C CA . ILE A 1 225 ? 6.603 -3.553 -14.117 1.00 85.81 225 ILE A CA 1
ATOM 1739 C C . ILE A 1 225 ? 7.292 -2.287 -13.618 1.00 85.81 225 ILE A C 1
ATOM 1741 O O . ILE A 1 225 ? 6.730 -1.188 -13.702 1.00 85.81 225 ILE A O 1
ATOM 1745 N N . ASP A 1 226 ? 8.523 -2.448 -13.144 1.00 79.06 226 ASP A N 1
ATOM 1746 C CA . ASP A 1 226 ? 9.442 -1.345 -12.900 1.00 79.06 226 ASP A CA 1
ATOM 1747 C C . ASP A 1 226 ? 10.200 -1.063 -14.202 1.00 79.06 226 ASP A C 1
ATOM 1749 O O . ASP A 1 226 ? 10.691 -1.973 -14.874 1.00 79.06 226 ASP A O 1
ATOM 1753 N N . GLY A 1 227 ? 10.221 0.192 -14.647 1.00 65.56 227 GLY A N 1
ATOM 1754 C CA . GLY A 1 227 ? 10.501 0.562 -16.041 1.00 65.56 227 GLY A CA 1
ATOM 1755 C C . GLY A 1 227 ? 11.960 0.482 -16.492 1.00 65.56 227 GLY A C 1
ATOM 1756 O O . GLY A 1 227 ? 12.437 1.359 -17.215 1.00 65.56 227 GLY A O 1
ATOM 1757 N N . TYR A 1 228 ? 12.660 -0.567 -16.080 1.00 59.72 228 TYR A N 1
ATOM 1758 C CA . TYR A 1 228 ? 13.954 -0.992 -16.599 1.00 59.72 228 TYR A CA 1
ATOM 1759 C C . TYR A 1 228 ? 13.815 -2.127 -17.616 1.00 59.72 228 TYR A C 1
ATOM 1761 O O . TYR A 1 228 ? 14.757 -2.371 -18.367 1.00 59.72 228 TYR A O 1
ATOM 1769 N N . LYS A 1 229 ? 12.653 -2.798 -17.695 1.00 54.28 229 LYS A N 1
ATOM 1770 C CA . LYS A 1 229 ? 12.448 -3.865 -18.676 1.00 54.28 229 LYS A CA 1
ATOM 1771 C C . LYS A 1 229 ? 12.229 -3.306 -20.080 1.00 54.28 229 LYS A C 1
ATOM 1773 O O . LYS A 1 229 ? 11.298 -2.549 -20.348 1.00 54.28 229 LYS A O 1
ATOM 1778 N N . HIS A 1 230 ? 13.084 -3.735 -20.997 1.00 53.81 230 HIS A N 1
ATOM 1779 C CA . HIS A 1 230 ? 12.920 -3.545 -22.430 1.00 53.81 230 HIS A CA 1
ATOM 1780 C C . HIS A 1 230 ? 11.836 -4.520 -22.923 1.00 53.81 230 HIS A C 1
ATOM 1782 O O . HIS A 1 230 ? 12.079 -5.724 -22.984 1.00 53.81 230 HIS A O 1
ATOM 1788 N N . GLU A 1 231 ? 10.615 -4.047 -23.208 1.00 44.25 231 GLU A N 1
ATOM 1789 C CA . GLU A 1 231 ? 9.579 -4.906 -23.803 1.00 44.25 231 GLU A CA 1
ATOM 1790 C C . GLU A 1 231 ? 10.026 -5.331 -25.213 1.00 44.25 231 GLU A C 1
ATOM 1792 O O . GLU A 1 231 ? 9.903 -4.573 -26.171 1.00 44.25 231 GLU A O 1
ATOM 1797 N N . ASN A 1 232 ? 10.549 -6.552 -25.350 1.00 42.84 232 ASN A N 1
ATOM 1798 C CA . ASN A 1 232 ? 10.673 -7.216 -26.643 1.00 42.84 232 ASN A CA 1
ATOM 1799 C C . ASN A 1 232 ? 9.288 -7.749 -27.032 1.00 42.84 232 ASN A C 1
ATOM 1801 O O . ASN A 1 232 ? 8.876 -8.810 -26.565 1.00 42.84 232 ASN A O 1
ATOM 1805 N N . PHE A 1 233 ? 8.566 -7.041 -27.903 1.00 40.94 233 PHE A N 1
ATOM 1806 C CA . PHE A 1 233 ? 7.372 -7.581 -28.562 1.00 40.94 233 PHE A CA 1
ATOM 1807 C C . PHE A 1 233 ? 7.800 -8.532 -29.687 1.00 40.94 233 PHE A C 1
ATOM 1809 O O . PHE A 1 233 ? 7.661 -8.244 -30.873 1.00 40.94 233 PHE A O 1
ATOM 1816 N N . GLY A 1 234 ? 8.375 -9.668 -29.304 1.00 35.25 234 GLY A N 1
ATOM 1817 C CA . GLY A 1 234 ? 8.762 -10.748 -30.200 1.00 35.25 234 GLY A CA 1
ATOM 1818 C C . GLY A 1 234 ? 8.468 -12.086 -29.537 1.00 35.25 234 GLY A C 1
ATOM 1819 O O . GLY A 1 234 ? 8.955 -12.362 -28.444 1.00 35.25 234 GLY A O 1
ATOM 1820 N N . ASN A 1 235 ? 7.647 -12.906 -30.190 1.00 37.72 235 ASN A N 1
ATOM 1821 C CA . ASN A 1 235 ? 7.368 -14.281 -29.786 1.00 37.72 235 ASN A CA 1
ATOM 1822 C C . ASN A 1 235 ? 8.649 -15.120 -29.876 1.00 37.72 235 ASN A C 1
ATOM 1824 O O . ASN A 1 235 ? 8.851 -15.723 -30.916 1.00 37.72 235 ASN A O 1
ATOM 1828 N N . GLU A 1 236 ? 9.465 -15.217 -28.823 1.00 37.34 236 GLU A N 1
ATOM 1829 C CA . GLU A 1 236 ? 10.282 -16.412 -28.557 1.00 37.34 236 GLU A CA 1
ATOM 1830 C C . GLU A 1 236 ? 10.530 -16.595 -27.052 1.00 37.34 236 GLU A C 1
ATOM 1832 O O . GLU A 1 236 ? 11.088 -15.748 -26.355 1.00 37.34 236 GLU A O 1
ATOM 1837 N N . ARG A 1 237 ? 10.102 -17.757 -26.548 1.00 43.81 237 ARG A N 1
ATOM 1838 C CA . ARG A 1 237 ? 10.398 -18.267 -25.208 1.00 43.81 237 ARG A CA 1
ATOM 1839 C C . ARG A 1 237 ? 11.907 -18.473 -25.063 1.00 43.81 237 ARG A C 1
ATOM 1841 O O . ARG A 1 237 ? 12.416 -19.457 -25.584 1.00 43.81 237 ARG A O 1
ATOM 1848 N N . LYS A 1 238 ? 12.587 -17.651 -24.262 1.00 35.47 238 LYS A N 1
ATOM 1849 C CA . LYS A 1 238 ? 13.749 -18.073 -23.459 1.00 35.47 238 LYS A CA 1
ATOM 1850 C C . LYS A 1 238 ? 13.862 -17.189 -22.215 1.00 35.47 238 LYS A C 1
ATOM 1852 O O . LYS A 1 238 ? 13.969 -15.972 -22.290 1.00 35.47 238 LYS A O 1
ATOM 1857 N N . LYS A 1 239 ? 13.780 -17.854 -21.064 1.00 42.03 239 LYS A N 1
ATOM 1858 C CA . LYS A 1 239 ? 13.894 -17.324 -19.705 1.00 42.03 239 LYS A CA 1
ATOM 1859 C C . LYS A 1 239 ? 15.350 -16.885 -19.488 1.00 42.03 239 LYS A C 1
ATOM 1861 O O . LYS A 1 239 ? 16.196 -17.729 -19.217 1.00 42.03 239 LYS A O 1
ATOM 1866 N N . SER A 1 240 ? 15.639 -15.599 -19.681 1.00 31.33 240 SER A N 1
ATOM 1867 C CA . SER A 1 240 ? 16.891 -14.964 -19.255 1.00 31.33 240 SER A CA 1
ATOM 1868 C C . SER A 1 240 ? 16.603 -14.191 -17.972 1.00 31.33 240 SER A C 1
ATOM 1870 O O . SER A 1 240 ? 15.739 -13.315 -17.935 1.00 31.33 240 SER A O 1
ATOM 1872 N N . THR A 1 241 ? 17.266 -14.602 -16.900 1.00 35.69 241 THR A N 1
ATOM 1873 C CA . THR A 1 241 ? 17.282 -13.991 -15.572 1.00 35.69 241 THR A CA 1
ATOM 1874 C C . THR A 1 241 ? 17.767 -12.543 -15.644 1.00 35.69 241 THR A C 1
ATOM 1876 O O . THR A 1 241 ? 18.962 -12.272 -15.603 1.00 35.69 241 THR A O 1
ATOM 1879 N N . SER A 1 242 ? 16.819 -11.615 -15.713 1.00 39.62 242 SER A N 1
ATOM 1880 C CA . SER A 1 242 ? 16.942 -10.267 -15.157 1.00 39.62 242 SER A CA 1
ATOM 1881 C C . SER A 1 242 ? 15.707 -10.046 -14.281 1.00 39.62 242 SER A C 1
ATOM 1883 O O . SER A 1 242 ? 14.732 -9.402 -14.664 1.00 39.62 242 SER A O 1
ATOM 1885 N N . GLU A 1 243 ? 15.708 -10.727 -13.131 1.00 47.97 243 GLU A N 1
ATOM 1886 C CA . GLU A 1 243 ? 14.598 -10.841 -12.167 1.00 47.97 243 GLU A CA 1
ATOM 1887 C C . GLU A 1 243 ? 14.278 -9.533 -11.415 1.00 47.97 243 GLU A C 1
ATOM 1889 O O . GLU A 1 243 ? 13.421 -9.522 -10.540 1.00 47.97 243 GLU A O 1
ATOM 1894 N N . THR A 1 244 ? 14.929 -8.409 -11.727 1.00 54.34 244 THR A N 1
ATOM 1895 C CA . THR A 1 244 ? 14.829 -7.193 -10.901 1.00 54.34 244 THR A CA 1
ATOM 1896 C C . THR A 1 244 ? 13.772 -6.187 -11.362 1.00 54.34 244 THR A C 1
ATOM 1898 O O . THR A 1 244 ? 13.364 -5.341 -10.570 1.00 54.34 244 THR A O 1
ATOM 1901 N N . SER A 1 245 ? 13.294 -6.264 -12.608 1.00 62.53 245 SER A N 1
ATOM 1902 C CA . SER A 1 245 ? 12.440 -5.218 -13.209 1.00 62.53 245 SER A CA 1
ATOM 1903 C C . SER A 1 245 ? 10.974 -5.606 -13.414 1.00 62.53 245 SER A C 1
ATOM 1905 O O . SER A 1 245 ? 10.148 -4.757 -13.743 1.00 62.53 245 SER A O 1
ATOM 1907 N N . GLU A 1 246 ? 10.623 -6.877 -13.215 1.00 76.94 246 GLU A N 1
ATOM 1908 C CA . GLU A 1 246 ? 9.246 -7.348 -13.325 1.00 76.94 246 GLU A CA 1
ATOM 1909 C C . GLU A 1 246 ? 8.963 -8.427 -12.281 1.00 76.94 246 GLU A C 1
ATOM 1911 O O . GLU A 1 246 ? 9.644 -9.450 -12.247 1.00 76.94 246 GLU A O 1
ATOM 1916 N N . ALA A 1 247 ? 7.924 -8.228 -11.473 1.00 85.62 247 ALA A N 1
ATOM 1917 C CA . ALA A 1 247 ? 7.409 -9.252 -10.572 1.00 85.62 247 ALA A CA 1
ATOM 1918 C C . ALA A 1 247 ? 6.063 -9.763 -11.101 1.00 85.62 247 ALA A C 1
ATOM 1920 O O . ALA A 1 247 ? 5.096 -9.004 -11.200 1.00 85.62 247 ALA A O 1
ATOM 1921 N N . LYS A 1 248 ? 6.008 -11.047 -11.477 1.00 89.00 248 LYS A N 1
ATOM 1922 C CA . LYS A 1 248 ? 4.807 -11.702 -12.014 1.00 89.00 248 LYS A CA 1
ATOM 1923 C C . LYS A 1 248 ? 4.180 -12.626 -10.969 1.00 89.00 248 LYS A C 1
ATOM 1925 O O . LYS A 1 248 ? 4.827 -13.542 -10.468 1.00 89.00 248 LYS A O 1
ATOM 1930 N N . PHE A 1 249 ? 2.892 -12.423 -10.724 1.00 91.75 249 PHE A N 1
ATOM 1931 C CA . PHE A 1 249 ? 2.069 -13.139 -9.759 1.00 91.75 249 PHE A CA 1
ATOM 1932 C C . PHE A 1 249 ? 0.910 -13.864 -10.451 1.00 91.75 249 PHE A C 1
ATOM 1934 O O . PHE A 1 249 ? 0.231 -13.302 -11.312 1.00 91.75 249 PHE A O 1
ATOM 1941 N N . CYS A 1 250 ? 0.659 -15.112 -10.073 1.00 92.31 250 CYS A N 1
ATOM 1942 C CA . CYS A 1 250 ? -0.448 -15.929 -10.562 1.00 92.31 250 CYS A CA 1
ATOM 1943 C C . CYS A 1 250 ? -0.815 -17.013 -9.541 1.00 92.31 250 CYS A C 1
ATOM 1945 O O . CYS A 1 250 ? -0.116 -17.217 -8.552 1.00 92.31 250 CYS A O 1
ATOM 1947 N N . GLY A 1 251 ? -1.932 -17.707 -9.756 1.00 91.06 251 GLY A N 1
ATOM 1948 C CA . GLY A 1 251 ? -2.437 -18.660 -8.770 1.00 91.06 251 GLY A CA 1
ATOM 1949 C C . GLY A 1 251 ? -3.008 -17.959 -7.533 1.00 91.06 251 GLY A C 1
ATOM 1950 O O . GLY A 1 251 ? -3.680 -16.930 -7.649 1.00 91.06 251 GLY A O 1
ATOM 1951 N N . SER A 1 252 ? -2.746 -18.521 -6.353 1.00 88.44 252 SER A N 1
ATOM 1952 C CA . SER A 1 252 ? -3.175 -17.990 -5.057 1.00 88.44 252 SER A CA 1
ATOM 1953 C C . SER A 1 252 ? -2.010 -17.433 -4.232 1.00 88.44 252 SER A C 1
ATOM 1955 O O . SER A 1 252 ? -0.853 -17.814 -4.408 1.00 88.44 252 SER A O 1
ATOM 1957 N N . GLN A 1 253 ? -2.324 -16.563 -3.273 1.00 86.06 253 GLN A N 1
ATOM 1958 C CA . GLN A 1 253 ? -1.361 -15.979 -2.335 1.00 86.06 253 GLN A CA 1
ATOM 1959 C C . GLN A 1 253 ? -0.604 -17.035 -1.511 1.00 86.06 253 GLN A C 1
ATOM 1961 O O . GLN A 1 253 ? 0.503 -16.763 -1.053 1.00 86.06 253 GLN A O 1
ATOM 1966 N N . LEU A 1 254 ? -1.166 -18.241 -1.352 1.00 83.62 254 LEU A N 1
ATOM 1967 C CA . LEU A 1 254 ? -0.557 -19.351 -0.609 1.00 83.62 254 LEU A CA 1
ATOM 1968 C C . LEU A 1 254 ? 0.764 -19.832 -1.223 1.00 83.62 254 LEU A C 1
ATOM 1970 O O . LEU A 1 254 ? 1.589 -20.389 -0.508 1.00 83.62 254 LEU A O 1
ATOM 1974 N N . TYR A 1 255 ? 0.981 -19.602 -2.522 1.00 84.88 255 TYR A N 1
ATOM 1975 C CA . TYR A 1 255 ? 2.237 -19.954 -3.191 1.00 84.88 255 TYR A CA 1
ATOM 1976 C C . TYR A 1 255 ? 3.375 -18.962 -2.919 1.00 84.88 255 TYR A C 1
ATOM 1978 O O . TYR A 1 255 ? 4.529 -19.271 -3.194 1.00 84.88 255 TYR A O 1
ATOM 1986 N N . TYR A 1 256 ? 3.065 -17.786 -2.373 1.00 84.00 256 TYR A N 1
ATOM 1987 C CA . TYR A 1 256 ? 4.023 -16.712 -2.112 1.00 84.00 256 TYR A CA 1
ATOM 1988 C C . TYR A 1 256 ? 4.304 -16.610 -0.613 1.00 84.00 256 TYR A C 1
ATOM 1990 O O . TYR A 1 256 ? 4.082 -15.569 -0.004 1.00 84.00 256 TYR A O 1
ATOM 1998 N N . SER A 1 257 ? 4.720 -17.714 0.008 1.00 74.31 257 SER A N 1
ATOM 1999 C CA . SER A 1 257 ? 4.996 -17.775 1.450 1.00 74.31 257 SER A CA 1
ATOM 2000 C C . SER A 1 257 ? 6.397 -17.296 1.830 1.00 74.31 257 SER A C 1
ATOM 2002 O O . SER A 1 257 ? 6.637 -17.021 3.002 1.00 74.31 257 SER A O 1
ATOM 2004 N N . GLU A 1 258 ? 7.317 -17.230 0.865 1.00 69.38 258 GLU A N 1
ATOM 2005 C CA . GLU A 1 258 ? 8.690 -16.783 1.099 1.00 69.38 258 GLU A CA 1
ATOM 2006 C C . GLU A 1 258 ? 8.777 -15.270 1.327 1.00 69.38 258 GLU A C 1
ATOM 2008 O O . GLU A 1 258 ? 7.939 -14.478 0.885 1.00 69.38 258 GLU A O 1
ATOM 2013 N N . GLU A 1 259 ? 9.828 -14.875 2.037 1.00 62.34 259 GLU A N 1
ATOM 2014 C CA . GLU A 1 259 ? 10.029 -13.514 2.510 1.00 62.34 259 GLU A CA 1
ATOM 2015 C C . GLU A 1 259 ? 10.106 -12.506 1.354 1.00 62.34 259 GLU A C 1
ATOM 2017 O O . GLU A 1 259 ? 10.919 -12.631 0.442 1.00 62.34 259 GLU A O 1
ATOM 2022 N N . GLY A 1 260 ? 9.278 -11.459 1.394 1.00 66.69 260 GLY A N 1
ATOM 2023 C CA . GLY A 1 260 ? 9.281 -10.405 0.375 1.00 66.69 260 GLY A CA 1
ATOM 2024 C C . GLY A 1 260 ? 8.602 -10.770 -0.943 1.00 66.69 260 GLY A C 1
ATOM 2025 O O . GLY A 1 260 ? 8.376 -9.868 -1.742 1.00 66.69 260 GLY A O 1
ATOM 2026 N N . MET A 1 261 ? 8.161 -12.016 -1.139 1.00 79.44 261 MET A N 1
ATOM 2027 C CA . MET A 1 261 ? 7.413 -12.415 -2.338 1.00 79.44 261 MET A CA 1
ATOM 2028 C C . MET A 1 261 ? 6.042 -11.735 -2.454 1.00 79.44 261 MET A C 1
ATOM 2030 O O . MET A 1 261 ? 5.442 -11.764 -3.518 1.00 79.44 261 MET A O 1
ATOM 2034 N N . LYS A 1 262 ? 5.513 -11.121 -1.389 1.00 82.38 262 LYS A N 1
ATOM 2035 C CA . LYS A 1 262 ? 4.217 -10.415 -1.414 1.00 82.38 262 LYS A CA 1
ATOM 2036 C C . LYS A 1 262 ? 4.347 -8.900 -1.482 1.00 82.38 262 LYS A C 1
ATOM 2038 O O . LYS A 1 262 ? 3.349 -8.191 -1.345 1.00 82.38 262 LYS A O 1
ATOM 2043 N N . SER A 1 263 ? 5.557 -8.389 -1.675 1.00 87.06 263 SER A N 1
ATOM 2044 C CA . SER A 1 263 ? 5.801 -6.956 -1.740 1.00 87.06 263 SER A CA 1
ATOM 2045 C C . SER A 1 263 ? 6.813 -6.605 -2.815 1.00 87.06 263 SER A C 1
ATOM 2047 O O . SER A 1 263 ? 7.695 -7.397 -3.122 1.00 87.06 263 SER A O 1
ATOM 2049 N N . TYR A 1 264 ? 6.717 -5.401 -3.357 1.00 87.81 264 TYR A N 1
ATOM 2050 C CA . TYR A 1 264 ? 7.665 -4.892 -4.334 1.00 87.81 264 TYR A CA 1
ATOM 2051 C C . TYR A 1 264 ? 8.021 -3.452 -3.994 1.00 87.81 264 TYR A C 1
ATOM 2053 O O . TYR A 1 264 ? 7.130 -2.635 -3.775 1.00 87.81 264 TYR A O 1
ATOM 2061 N N . LEU A 1 265 ? 9.312 -3.136 -3.956 1.00 85.50 265 LEU A N 1
ATOM 2062 C CA . LEU A 1 265 ? 9.789 -1.771 -3.783 1.00 85.50 265 LEU A CA 1
ATOM 2063 C C . LEU A 1 265 ? 10.395 -1.290 -5.097 1.00 85.50 265 LEU A C 1
ATOM 2065 O O . LEU A 1 265 ? 11.393 -1.847 -5.553 1.00 85.50 265 LEU A O 1
ATOM 2069 N N . SER A 1 266 ? 9.816 -0.245 -5.680 1.00 85.00 266 SER A N 1
ATOM 2070 C CA . SER A 1 266 ? 10.345 0.339 -6.908 1.00 85.00 266 SER A CA 1
ATOM 2071 C C . SER A 1 266 ? 11.687 1.030 -6.675 1.00 85.00 266 SER A C 1
ATOM 2073 O O . SER A 1 266 ? 11.951 1.590 -5.607 1.00 85.00 266 SER A O 1
ATOM 2075 N N . SER A 1 267 ? 12.537 1.066 -7.699 1.00 76.25 267 SER A N 1
ATOM 2076 C CA . SER A 1 267 ? 13.752 1.898 -7.677 1.00 76.25 267 SER A CA 1
ATOM 2077 C C . SER A 1 267 ? 13.536 3.308 -8.237 1.00 76.25 267 SER A C 1
ATOM 2079 O O . SER A 1 267 ? 14.421 4.160 -8.120 1.00 76.25 267 SER A O 1
ATOM 2081 N N . ALA A 1 268 ? 12.358 3.573 -8.806 1.00 77.50 268 ALA A N 1
ATOM 2082 C CA . ALA A 1 268 ? 11.935 4.870 -9.323 1.00 77.50 268 ALA A CA 1
ATOM 2083 C C . ALA A 1 268 ? 10.612 5.345 -8.696 1.00 77.50 268 ALA A C 1
ATOM 2085 O O . ALA A 1 268 ? 9.938 4.613 -7.981 1.00 77.50 268 ALA A O 1
ATOM 2086 N N . ASN A 1 269 ? 10.201 6.567 -9.014 1.00 81.69 269 ASN A N 1
ATOM 2087 C CA . ASN A 1 269 ? 8.952 7.195 -8.571 1.00 81.69 269 ASN A CA 1
ATOM 2088 C C . ASN A 1 269 ? 7.728 6.812 -9.430 1.00 81.69 269 ASN A C 1
ATOM 2090 O O . ASN A 1 269 ? 6.695 7.485 -9.395 1.00 81.69 269 ASN A O 1
ATOM 2094 N N . ARG A 1 270 ? 7.847 5.762 -10.249 1.00 84.81 270 ARG A N 1
ATOM 2095 C CA . ARG A 1 270 ? 6.801 5.325 -11.169 1.00 84.81 270 ARG A CA 1
ATOM 2096 C C . ARG A 1 270 ? 6.833 3.824 -11.369 1.00 84.81 270 ARG A C 1
ATOM 2098 O O . ARG A 1 270 ? 7.905 3.245 -11.492 1.00 84.81 270 ARG A O 1
ATOM 2105 N N . ILE A 1 271 ? 5.656 3.222 -11.476 1.00 88.62 271 ILE A N 1
ATOM 2106 C CA . ILE A 1 271 ? 5.513 1.797 -11.760 1.00 88.62 271 ILE A CA 1
ATOM 2107 C C . ILE A 1 271 ? 4.216 1.535 -12.522 1.00 88.62 271 ILE A C 1
ATOM 2109 O O . ILE A 1 271 ? 3.245 2.288 -12.394 1.00 88.62 271 ILE A O 1
ATOM 2113 N N . VAL A 1 272 ? 4.204 0.484 -13.340 1.00 90.56 272 VAL A N 1
ATOM 2114 C CA . VAL A 1 272 ? 2.989 0.017 -14.014 1.00 90.56 272 VAL A CA 1
ATOM 2115 C C . VAL A 1 272 ? 2.558 -1.294 -13.384 1.00 90.56 272 VAL A C 1
ATOM 2117 O O . VAL A 1 272 ? 3.311 -2.263 -13.373 1.00 90.56 272 VAL A O 1
ATOM 2120 N N . VAL A 1 273 ? 1.324 -1.335 -12.898 1.00 94.00 273 VAL A N 1
ATOM 2121 C CA . VAL A 1 273 ? 0.673 -2.578 -12.488 1.00 94.00 273 VAL A CA 1
ATOM 2122 C C . VAL A 1 273 ? -0.204 -3.040 -13.642 1.00 94.00 273 VAL A C 1
ATOM 2124 O O . VAL A 1 273 ? -1.038 -2.280 -14.129 1.00 94.00 273 VAL A O 1
ATOM 2127 N N . ARG A 1 274 ? -0.018 -4.277 -14.095 1.00 94.12 274 ARG A N 1
ATOM 2128 C CA . ARG A 1 274 ? -0.726 -4.855 -15.236 1.00 94.12 274 ARG A CA 1
ATOM 2129 C C . ARG A 1 274 ? -1.439 -6.137 -14.827 1.00 94.12 274 ARG A C 1
ATOM 2131 O O . ARG A 1 274 ? -0.798 -7.093 -14.411 1.00 94.12 274 ARG A O 1
ATOM 2138 N N . LEU A 1 275 ? -2.753 -6.188 -15.004 1.00 95.31 275 LEU A N 1
ATOM 2139 C CA . LEU A 1 275 ? -3.529 -7.428 -14.977 1.00 95.31 275 LEU A CA 1
ATOM 2140 C C . LEU A 1 275 ? -3.745 -7.894 -16.414 1.00 95.31 275 LEU A C 1
ATOM 2142 O O . LEU A 1 275 ? -4.226 -7.115 -17.233 1.00 95.31 275 LEU A O 1
ATOM 2146 N N . VAL A 1 276 ? -3.442 -9.157 -16.697 1.00 94.50 276 VAL A N 1
ATOM 2147 C CA . VAL A 1 276 ? -3.801 -9.821 -17.955 1.00 94.50 276 VAL A CA 1
ATOM 2148 C C . VAL A 1 276 ? -4.654 -11.038 -17.632 1.00 94.50 276 VAL A C 1
ATOM 2150 O O . VAL A 1 276 ? -4.229 -11.886 -16.850 1.00 94.50 276 VAL A O 1
ATOM 2153 N N . THR A 1 277 ? -5.833 -11.133 -18.241 1.00 94.50 277 THR A N 1
ATOM 2154 C CA . THR A 1 277 ? -6.719 -12.297 -18.174 1.00 94.50 277 THR A CA 1
ATOM 2155 C C . THR A 1 277 ? -7.028 -12.786 -19.585 1.00 94.50 277 THR A C 1
ATOM 2157 O O . THR A 1 277 ? -7.465 -12.024 -20.446 1.00 94.50 277 THR A O 1
ATOM 2160 N N . GLN A 1 278 ? -6.798 -14.070 -19.838 1.00 92.94 278 GLN A N 1
ATOM 2161 C CA . GLN A 1 278 ? -7.254 -14.759 -21.045 1.00 92.94 278 GLN A CA 1
ATOM 2162 C C . GLN A 1 278 ? -8.634 -15.373 -20.790 1.00 92.94 278 GLN A C 1
ATOM 2164 O O . GLN A 1 278 ? -9.576 -15.172 -21.551 1.00 92.94 278 GLN A O 1
ATOM 2169 N N . GLU A 1 279 ? -8.792 -16.042 -19.650 1.00 92.19 279 GLU A N 1
ATOM 2170 C CA . GLU A 1 279 ? -10.044 -16.675 -19.235 1.00 92.19 279 GLU A CA 1
ATOM 2171 C C . GLU A 1 279 ? -10.564 -16.078 -17.923 1.00 92.19 279 GLU A C 1
ATOM 2173 O O . GLU A 1 279 ? -9.850 -15.339 -17.255 1.00 92.19 279 GLU A O 1
ATOM 2178 N N . GLY A 1 280 ? -11.817 -16.379 -17.569 1.00 89.56 280 GLY A N 1
ATOM 2179 C CA . GLY A 1 280 ? -12.379 -16.061 -16.252 1.00 89.56 280 GLY A CA 1
ATOM 2180 C C . GLY A 1 280 ? -11.953 -17.075 -15.175 1.00 89.56 280 GLY A C 1
ATOM 2181 O O . GLY A 1 280 ? -11.227 -18.034 -15.487 1.00 89.56 280 GLY A O 1
ATOM 2182 N N . PRO A 1 281 ? -12.429 -16.906 -13.925 1.00 91.44 281 PRO A N 1
ATOM 2183 C CA . PRO A 1 281 ? -12.113 -17.819 -12.831 1.00 91.44 281 PRO A CA 1
ATOM 2184 C C . PRO A 1 281 ? -12.508 -19.258 -13.152 1.00 91.44 281 PRO A C 1
ATOM 2186 O O . PRO A 1 281 ? -13.518 -19.518 -13.812 1.00 91.44 281 PRO A O 1
ATOM 2189 N N . ALA A 1 282 ? -11.682 -20.200 -12.695 1.00 89.75 282 ALA A N 1
ATOM 2190 C CA . ALA A 1 282 ? -11.925 -21.621 -12.894 1.00 89.75 282 ALA A CA 1
ATOM 2191 C C . ALA A 1 282 ? -13.233 -22.037 -12.206 1.00 89.75 282 ALA A C 1
ATOM 2193 O O . ALA A 1 282 ? -13.580 -21.523 -11.143 1.00 89.75 282 ALA A O 1
ATOM 2194 N N . SER A 1 283 ? -13.943 -23.017 -12.771 1.00 88.69 283 SER A N 1
ATOM 2195 C CA . SER A 1 283 ? -15.216 -23.485 -12.202 1.00 88.69 283 SER A CA 1
ATOM 2196 C C . SER A 1 283 ? -15.086 -24.005 -10.766 1.00 88.69 283 SER A C 1
ATOM 2198 O O . SER A 1 283 ? -16.055 -23.951 -10.018 1.00 88.69 283 SER A O 1
ATOM 2200 N N . SER A 1 284 ? -13.897 -24.467 -10.367 1.00 87.31 284 SER A N 1
ATOM 2201 C CA . SER A 1 284 ? -13.596 -24.900 -8.998 1.00 87.31 284 SER A CA 1
ATOM 2202 C C . SER A 1 284 ? -13.575 -23.761 -7.978 1.00 87.31 284 SER A C 1
ATOM 2204 O O . SER A 1 284 ? -13.770 -24.027 -6.802 1.00 87.31 284 SER A O 1
ATOM 2206 N N . MET A 1 285 ? -13.347 -22.520 -8.420 1.00 85.12 285 MET A N 1
ATOM 2207 C CA . MET A 1 285 ? -13.269 -21.336 -7.552 1.00 85.12 285 MET A CA 1
ATOM 2208 C C . MET A 1 285 ? -14.658 -20.740 -7.264 1.00 85.12 285 MET A C 1
ATOM 2210 O O . MET A 1 285 ? -14.797 -19.827 -6.455 1.00 85.12 285 MET A O 1
ATOM 2214 N N . ILE A 1 286 ? -15.709 -21.215 -7.943 1.00 81.00 286 ILE A N 1
ATOM 2215 C CA . ILE A 1 286 ? -17.066 -20.679 -7.797 1.00 81.00 286 ILE A CA 1
ATOM 2216 C C . ILE A 1 286 ? -17.592 -21.009 -6.395 1.00 81.00 286 ILE A C 1
ATOM 2218 O O . ILE A 1 286 ? -17.793 -22.172 -6.057 1.00 81.00 286 ILE A O 1
ATOM 2222 N N . GLY A 1 287 ? -17.868 -19.971 -5.602 1.00 76.25 287 GLY A N 1
ATOM 2223 C CA . GLY A 1 287 ? -18.345 -20.099 -4.221 1.00 76.25 287 GLY A CA 1
ATOM 2224 C C . GLY A 1 287 ? -17.266 -19.889 -3.157 1.00 76.25 287 GLY A C 1
ATOM 2225 O O . GLY A 1 287 ? -17.589 -19.911 -1.971 1.00 76.25 287 GLY A O 1
ATOM 2226 N N . GLU A 1 288 ? -16.014 -19.649 -3.554 1.00 80.56 288 GLU A N 1
ATOM 2227 C CA . GLU A 1 288 ? -14.976 -19.170 -2.639 1.00 80.56 288 GLU A CA 1
ATOM 2228 C C . GLU A 1 288 ? -15.242 -17.722 -2.191 1.00 80.56 288 GLU A C 1
ATOM 2230 O O . GLU A 1 288 ? -15.890 -16.941 -2.889 1.00 80.56 288 GLU A O 1
ATOM 2235 N N . GLU A 1 289 ? -14.752 -17.356 -1.001 1.00 76.19 289 GLU A N 1
ATOM 2236 C CA . GLU A 1 289 ? -15.088 -16.076 -0.357 1.00 76.19 289 GLU A CA 1
ATOM 2237 C C . GLU A 1 289 ? -14.553 -14.862 -1.137 1.00 76.19 289 GLU A C 1
ATOM 2239 O O . GLU A 1 289 ? -15.188 -13.804 -1.140 1.00 76.19 289 GLU A O 1
ATOM 2244 N N . ARG A 1 290 ? -13.372 -14.987 -1.768 1.00 86.75 290 ARG A N 1
ATOM 2245 C CA . ARG A 1 290 ? -12.684 -13.883 -2.457 1.00 86.75 290 ARG A CA 1
ATOM 2246 C C . ARG A 1 290 ? -11.914 -14.368 -3.684 1.00 86.75 290 ARG A C 1
ATOM 2248 O O . ARG A 1 290 ? -10.952 -15.118 -3.571 1.00 86.75 290 ARG A O 1
ATOM 2255 N N . ILE A 1 291 ? -12.289 -13.863 -4.852 1.00 90.81 291 ILE A N 1
ATOM 2256 C CA . ILE A 1 291 ? -11.667 -14.122 -6.152 1.00 90.81 291 ILE A CA 1
ATOM 2257 C C . ILE A 1 291 ? -11.142 -12.800 -6.718 1.00 90.81 291 ILE A C 1
ATOM 2259 O O . ILE A 1 291 ? -11.797 -11.760 -6.622 1.00 90.81 291 ILE A O 1
ATOM 2263 N N . GLY A 1 292 ? -9.953 -12.837 -7.319 1.00 92.69 292 GLY A N 1
ATOM 2264 C CA . GLY A 1 292 ? -9.252 -11.657 -7.817 1.00 92.69 292 GLY A CA 1
ATOM 2265 C C . GLY A 1 292 ? -8.132 -11.207 -6.882 1.00 92.69 292 GLY A C 1
ATOM 2266 O O . GLY A 1 292 ? -7.590 -11.999 -6.107 1.00 92.69 292 GLY A O 1
ATOM 2267 N N . PHE A 1 293 ? -7.758 -9.932 -6.944 1.00 93.69 293 PHE A N 1
ATOM 2268 C CA . PHE A 1 293 ? -6.694 -9.392 -6.100 1.00 93.69 293 PHE A CA 1
ATOM 2269 C C . PHE A 1 293 ? -7.049 -8.040 -5.488 1.00 93.69 293 PHE A C 1
ATOM 2271 O O . PHE A 1 293 ? -7.819 -7.258 -6.048 1.00 93.69 293 PHE A O 1
ATOM 2278 N N . LYS A 1 294 ? -6.409 -7.771 -4.350 1.00 93.06 294 LYS A N 1
ATOM 2279 C CA . LYS A 1 294 ? -6.328 -6.463 -3.708 1.00 93.06 294 LYS A CA 1
ATOM 2280 C C . LYS A 1 294 ? -4.864 -6.183 -3.395 1.00 93.06 294 LYS A C 1
ATOM 2282 O O . LYS A 1 294 ? -4.226 -6.954 -2.676 1.00 93.06 294 LYS A O 1
ATOM 2287 N N . ILE A 1 295 ? -4.350 -5.076 -3.913 1.00 94.19 295 ILE A N 1
ATOM 2288 C CA . ILE A 1 295 ? -3.021 -4.565 -3.576 1.00 94.19 295 ILE A CA 1
ATOM 2289 C C . ILE A 1 295 ? -3.140 -3.159 -2.999 1.00 94.19 295 ILE A C 1
ATOM 2291 O O . ILE A 1 295 ? -4.066 -2.418 -3.328 1.00 94.19 295 ILE A O 1
ATOM 2295 N N . VAL A 1 296 ? -2.187 -2.808 -2.149 1.00 94.06 296 VAL A N 1
ATOM 2296 C CA . VAL A 1 296 ? -2.007 -1.461 -1.607 1.00 94.06 296 VAL A CA 1
ATOM 2297 C C . VAL A 1 296 ? -0.668 -0.951 -2.108 1.00 94.06 296 VAL A C 1
ATOM 2299 O O . VAL A 1 296 ? 0.301 -1.711 -2.144 1.00 94.06 296 VAL A O 1
ATOM 2302 N N . TRP A 1 297 ? -0.617 0.310 -2.516 1.00 95.38 297 TRP A N 1
ATOM 2303 C CA . TRP A 1 297 ? 0.630 0.993 -2.823 1.00 95.38 297 TRP A CA 1
ATOM 2304 C C . TRP A 1 297 ? 0.796 2.215 -1.928 1.00 95.38 297 TRP A C 1
ATOM 2306 O O . TRP A 1 297 ? -0.178 2.901 -1.630 1.00 95.38 297 TRP A O 1
ATOM 2316 N N . THR A 1 298 ? 2.037 2.497 -1.553 1.00 94.81 298 THR A N 1
ATOM 2317 C CA . THR A 1 298 ? 2.408 3.566 -0.626 1.00 94.81 298 THR A CA 1
ATOM 2318 C C . THR A 1 298 ? 3.624 4.309 -1.173 1.00 94.81 298 THR A C 1
ATOM 2320 O O . THR A 1 298 ? 4.591 3.696 -1.634 1.00 94.81 298 THR A O 1
ATOM 2323 N N . ALA A 1 299 ? 3.577 5.638 -1.138 1.00 93.31 299 ALA A N 1
ATOM 2324 C CA . ALA A 1 299 ? 4.704 6.509 -1.428 1.00 93.31 299 ALA A CA 1
ATOM 2325 C C . ALA A 1 299 ? 5.680 6.490 -0.245 1.00 93.31 299 ALA A C 1
ATOM 2327 O O . ALA A 1 299 ? 5.319 6.811 0.886 1.00 93.31 299 ALA A O 1
ATOM 2328 N N . VAL A 1 300 ? 6.923 6.110 -0.520 1.00 89.75 300 VAL A N 1
ATOM 2329 C CA . VAL A 1 300 ? 7.995 5.976 0.466 1.00 89.75 300 VAL A CA 1
ATOM 2330 C C . VAL A 1 300 ? 9.030 7.058 0.213 1.00 89.75 300 VAL A C 1
ATOM 2332 O O . VAL A 1 300 ? 9.536 7.191 -0.902 1.00 89.75 300 VAL A O 1
ATOM 2335 N N . GLU A 1 301 ? 9.367 7.820 1.247 1.00 83.62 301 GLU A N 1
ATOM 2336 C CA . GLU A 1 301 ? 10.292 8.955 1.129 1.00 83.62 301 GLU A CA 1
ATOM 2337 C C . GLU A 1 301 ? 11.755 8.534 1.345 1.00 83.62 301 GLU A C 1
ATOM 2339 O O . GLU A 1 301 ? 12.668 9.157 0.806 1.00 83.62 301 GLU A O 1
ATOM 2344 N N . GLY A 1 302 ? 11.980 7.433 2.069 1.00 74.44 302 GLY A N 1
ATOM 2345 C CA . GLY A 1 302 ? 13.302 6.872 2.339 1.00 74.44 302 GLY A CA 1
ATOM 2346 C C . GLY A 1 302 ? 13.245 5.470 2.952 1.00 74.44 302 GLY A C 1
ATOM 2347 O O . GLY A 1 302 ? 12.184 5.002 3.369 1.00 74.44 302 GLY A O 1
ATOM 2348 N N . LEU A 1 303 ? 14.401 4.801 2.988 1.00 70.69 303 LEU A N 1
ATOM 2349 C CA . LEU A 1 303 ? 14.601 3.505 3.640 1.00 70.69 303 LEU A CA 1
ATOM 2350 C C . LEU A 1 303 ? 15.669 3.651 4.717 1.00 70.69 303 LEU A C 1
ATOM 2352 O O . LEU A 1 303 ? 16.739 4.184 4.433 1.00 70.69 303 LEU A O 1
ATOM 2356 N N . ILE A 1 304 ? 15.418 3.105 5.903 1.00 65.88 304 ILE A N 1
ATOM 2357 C CA . ILE A 1 304 ? 16.446 2.946 6.934 1.00 65.88 304 ILE A CA 1
ATOM 2358 C C . ILE A 1 304 ? 16.893 1.480 6.904 1.00 65.88 304 ILE A C 1
ATOM 2360 O O . ILE A 1 304 ? 16.091 0.574 7.158 1.00 65.88 304 ILE A O 1
ATOM 2364 N N . GLY A 1 305 ? 18.153 1.244 6.529 1.00 56.94 305 GLY A N 1
ATOM 2365 C CA . GLY A 1 305 ? 18.756 -0.093 6.484 1.00 56.94 305 GLY A CA 1
ATOM 2366 C C . GLY A 1 305 ? 19.104 -0.647 7.873 1.00 56.94 305 GLY A C 1
ATOM 2367 O O . GLY A 1 305 ? 19.223 0.114 8.833 1.00 56.94 305 GLY A O 1
ATOM 2368 N N . GLU A 1 306 ? 19.327 -1.965 7.969 1.00 47.72 306 GLU A N 1
ATOM 2369 C CA . GLU A 1 306 ? 19.613 -2.689 9.230 1.00 47.72 306 GLU A CA 1
ATOM 2370 C C . GLU A 1 306 ? 20.817 -2.139 10.022 1.00 47.72 306 GLU A C 1
ATOM 2372 O O . GLU A 1 306 ? 20.857 -2.265 11.241 1.00 47.72 306 GLU A O 1
ATOM 2377 N N . ASN A 1 307 ? 21.773 -1.478 9.357 1.00 44.34 307 ASN A N 1
ATOM 2378 C CA . ASN A 1 307 ? 22.993 -0.953 9.987 1.00 44.34 307 ASN A CA 1
ATOM 2379 C C . ASN A 1 307 ? 22.977 0.566 10.244 1.00 44.34 307 ASN A C 1
ATOM 2381 O O . ASN A 1 307 ? 24.012 1.123 10.602 1.00 44.34 307 ASN A O 1
ATOM 2385 N N . GLY A 1 308 ? 21.855 1.264 10.016 1.00 46.81 308 GLY A N 1
ATOM 2386 C CA . GLY A 1 308 ? 21.805 2.732 10.127 1.00 46.81 308 GLY A CA 1
ATOM 2387 C C . GLY A 1 308 ? 22.702 3.468 9.118 1.00 46.81 308 GLY A C 1
ATOM 2388 O O . GLY A 1 308 ? 22.980 4.652 9.286 1.00 46.81 308 GLY A O 1
ATOM 2389 N N . ILE A 1 309 ? 23.171 2.765 8.083 1.00 43.22 309 ILE A N 1
ATOM 2390 C CA . ILE A 1 309 ? 23.918 3.333 6.962 1.00 43.22 309 ILE A CA 1
ATOM 2391 C C . ILE A 1 309 ? 22.931 3.478 5.808 1.00 43.22 309 ILE A C 1
ATOM 2393 O O . ILE A 1 309 ? 22.427 2.483 5.286 1.00 43.22 309 ILE A O 1
ATOM 2397 N N . ASP A 1 310 ? 22.649 4.726 5.450 1.00 48.53 310 ASP A N 1
ATOM 2398 C CA . ASP A 1 310 ? 21.823 5.090 4.307 1.00 48.53 310 ASP A CA 1
ATOM 2399 C C . ASP A 1 310 ? 22.381 4.468 3.013 1.00 48.53 310 ASP A C 1
ATOM 2401 O O . ASP A 1 310 ? 23.576 4.558 2.727 1.00 48.53 310 ASP A O 1
ATOM 2405 N N . GLU A 1 311 ? 21.515 3.909 2.159 1.00 45.78 311 GLU A N 1
ATOM 2406 C CA . GLU A 1 311 ? 21.871 3.512 0.779 1.00 45.78 311 GLU A CA 1
ATOM 2407 C C . GLU A 1 311 ? 22.124 4.723 -0.156 1.00 45.78 311 GLU A C 1
ATOM 2409 O O . GLU A 1 311 ? 22.152 4.603 -1.382 1.00 45.78 311 GLU A O 1
ATOM 2414 N N . GLY A 1 312 ? 22.337 5.913 0.401 1.00 42.47 312 GLY A N 1
ATOM 2415 C CA . GLY A 1 312 ? 22.777 7.104 -0.309 1.00 42.47 312 GLY A CA 1
ATOM 2416 C C . GLY A 1 312 ? 23.854 7.787 0.516 1.00 42.47 312 GLY A C 1
ATOM 2417 O O . GLY A 1 312 ? 23.588 8.226 1.625 1.00 42.47 312 GLY A O 1
ATOM 2418 N N . GLY A 1 313 ? 25.077 7.864 -0.010 1.00 35.47 313 GLY A N 1
ATOM 2419 C CA . GLY A 1 313 ? 26.229 8.438 0.683 1.00 35.47 313 GLY A CA 1
ATOM 2420 C C . GLY A 1 313 ? 26.095 9.933 0.991 1.00 35.47 313 GLY A C 1
ATOM 2421 O O . GLY A 1 313 ? 26.684 10.755 0.297 1.00 35.47 313 GLY A O 1
ATOM 2422 N N . TYR A 1 314 ? 25.379 10.267 2.061 1.00 36.38 314 TYR A N 1
ATOM 2423 C CA . TYR A 1 314 ? 25.520 11.477 2.865 1.00 36.38 314 TYR A CA 1
ATOM 2424 C C . TYR A 1 314 ? 25.299 11.077 4.329 1.00 36.38 314 TYR A C 1
ATOM 2426 O O . TYR A 1 314 ? 24.372 10.343 4.634 1.00 36.38 314 TYR A O 1
ATOM 2434 N N . GLY A 1 315 ? 26.224 11.479 5.205 1.00 33.31 315 GLY A N 1
ATOM 2435 C CA . GLY A 1 315 ? 26.360 10.963 6.568 1.00 33.31 315 GLY A CA 1
ATOM 2436 C C . GLY A 1 315 ? 25.113 11.093 7.447 1.00 33.31 315 GLY A C 1
ATOM 2437 O O . GLY A 1 315 ? 24.340 12.041 7.322 1.00 33.31 315 GLY A O 1
ATOM 2438 N N . GLY A 1 316 ? 24.979 10.125 8.356 1.00 39.59 316 GLY A N 1
ATOM 2439 C CA . GLY A 1 316 ? 23.887 10.020 9.311 1.00 39.59 316 GLY A CA 1
ATOM 2440 C C . GLY A 1 316 ? 23.775 11.223 10.243 1.00 39.59 316 GLY A C 1
ATOM 2441 O O . GLY A 1 316 ? 24.738 11.593 10.902 1.00 39.59 316 GLY A O 1
ATOM 2442 N N . GLU A 1 317 ? 22.576 11.799 10.250 1.00 38.56 317 GLU A N 1
ATOM 2443 C CA . GLU A 1 317 ? 21.879 12.525 11.325 1.00 38.56 317 GLU A CA 1
ATOM 2444 C C . GLU A 1 317 ? 20.732 13.301 10.659 1.00 38.56 317 GLU A C 1
ATOM 2446 O O . GLU A 1 317 ? 20.829 14.505 10.483 1.00 38.56 317 GLU A O 1
ATOM 2451 N N . GLN A 1 318 ? 19.700 12.593 10.174 1.00 49.47 318 GLN A N 1
ATOM 2452 C CA . GLN A 1 318 ? 18.290 13.034 10.101 1.00 49.47 318 GLN A CA 1
ATOM 2453 C C . GLN A 1 318 ? 17.464 11.985 9.324 1.00 49.47 318 GLN A C 1
ATOM 2455 O O . GLN A 1 318 ? 16.873 12.286 8.285 1.00 49.47 318 GLN A O 1
ATOM 2460 N N . ALA A 1 319 ? 17.441 10.730 9.778 1.00 55.62 319 ALA A N 1
ATOM 2461 C CA . ALA A 1 319 ? 16.593 9.719 9.152 1.00 55.62 319 ALA A CA 1
ATOM 2462 C C . ALA A 1 319 ? 15.118 10.110 9.367 1.00 55.62 319 ALA A C 1
ATOM 2464 O O . ALA A 1 319 ? 14.577 9.946 10.457 1.00 55.62 319 ALA A O 1
ATOM 2465 N N . CYS A 1 320 ? 14.513 10.682 8.320 1.00 66.12 320 CYS A N 1
ATOM 2466 C CA . CYS A 1 320 ? 13.089 11.010 8.192 1.00 66.12 320 CYS A CA 1
ATOM 2467 C C . CYS A 1 320 ? 12.653 12.237 9.017 1.00 66.12 320 CYS A C 1
ATOM 2469 O O . CYS A 1 320 ? 11.942 12.156 10.014 1.00 66.12 320 CYS A O 1
ATOM 2471 N N . LYS A 1 321 ? 13.108 13.423 8.587 1.00 60.53 321 LYS A N 1
ATOM 2472 C CA . LYS A 1 321 ? 12.679 14.711 9.155 1.00 60.53 321 LYS A CA 1
ATOM 2473 C C . LYS A 1 321 ? 11.185 14.939 8.868 1.00 60.53 321 LYS A C 1
ATOM 2475 O O . LYS A 1 321 ? 10.794 14.941 7.708 1.00 60.53 321 LYS A O 1
ATOM 2480 N N . ASP A 1 322 ? 10.388 15.149 9.916 1.00 65.94 322 ASP A N 1
ATOM 2481 C CA . ASP A 1 322 ? 8.940 15.446 9.875 1.00 65.94 322 ASP A CA 1
ATOM 2482 C C . ASP A 1 322 ? 8.016 14.312 9.351 1.00 65.94 322 ASP A C 1
ATOM 2484 O O . ASP A 1 322 ? 6.842 14.545 9.052 1.00 65.94 322 ASP A O 1
ATOM 2488 N N . GLN A 1 323 ? 8.516 13.072 9.287 1.00 78.69 323 GLN A N 1
ATOM 2489 C CA . GLN A 1 323 ? 7.818 11.890 8.750 1.00 78.69 323 GLN A CA 1
ATOM 2490 C C . GLN A 1 323 ? 7.618 10.796 9.812 1.00 78.69 323 GLN A C 1
ATOM 2492 O O . GLN A 1 323 ? 8.317 10.773 10.825 1.00 78.69 323 GLN A O 1
ATOM 2497 N N . PHE A 1 324 ? 6.696 9.860 9.563 1.00 83.12 324 PHE A N 1
ATOM 2498 C CA . PHE A 1 324 ? 6.492 8.691 10.419 1.00 83.12 324 PHE A CA 1
ATOM 2499 C C . PHE A 1 324 ? 7.408 7.543 9.988 1.00 83.12 324 PHE A C 1
ATOM 2501 O O . PHE A 1 324 ? 7.475 7.179 8.810 1.00 83.12 324 PHE A O 1
ATOM 2508 N N . VAL A 1 325 ? 8.111 6.961 10.958 1.00 85.88 325 VAL A N 1
ATOM 2509 C CA . VAL A 1 325 ? 9.020 5.836 10.736 1.00 85.88 325 VAL A CA 1
ATOM 2510 C C . VAL A 1 325 ? 8.333 4.557 11.188 1.00 85.88 325 VAL A C 1
ATOM 2512 O O . VAL A 1 325 ? 8.149 4.334 12.383 1.00 85.88 325 VAL A O 1
ATOM 2515 N N . CYS A 1 326 ? 8.017 3.687 10.234 1.00 85.12 326 CYS A N 1
ATOM 2516 C CA . CYS A 1 326 ? 7.541 2.335 10.513 1.00 85.12 326 CYS A CA 1
ATOM 2517 C C . CYS A 1 326 ? 8.556 1.593 11.415 1.00 85.12 326 CYS A C 1
ATOM 2519 O O . CYS A 1 326 ? 9.773 1.758 11.260 1.00 85.12 326 CYS A O 1
ATOM 2521 N N . HIS A 1 327 ? 8.108 0.791 12.384 1.00 77.69 327 HIS A N 1
ATOM 2522 C CA . HIS A 1 327 ? 9.023 0.097 13.307 1.00 77.69 327 HIS A CA 1
ATOM 2523 C C . HIS A 1 327 ? 9.853 -1.007 12.632 1.00 77.69 327 HIS A C 1
ATOM 2525 O O . HIS A 1 327 ? 10.876 -1.420 13.176 1.00 77.69 327 HIS A O 1
ATOM 2531 N N . GLY A 1 328 ? 9.483 -1.391 11.412 1.00 68.38 328 GLY A N 1
ATOM 2532 C CA . GLY A 1 328 ? 10.061 -2.506 10.681 1.00 68.38 328 GLY A CA 1
ATOM 2533 C C . GLY A 1 328 ? 9.372 -3.810 11.073 1.00 68.38 328 GLY A C 1
ATOM 2534 O O . GLY A 1 328 ? 8.992 -4.019 12.223 1.00 68.38 328 GLY A O 1
ATOM 2535 N N . GLY A 1 329 ? 9.201 -4.707 10.104 1.00 62.00 329 GLY A N 1
ATOM 2536 C CA . GLY A 1 329 ? 8.701 -6.054 10.378 1.00 62.00 329 GLY A CA 1
ATOM 2537 C C . GLY A 1 329 ? 9.801 -6.933 10.980 1.00 62.00 329 GLY A C 1
ATOM 2538 O O . GLY A 1 329 ? 10.949 -6.862 10.540 1.00 62.00 329 GLY A O 1
ATOM 2539 N N . GLN A 1 330 ? 9.459 -7.783 11.951 1.00 62.88 330 GLN A N 1
ATOM 2540 C CA . GLN A 1 330 ? 10.315 -8.888 12.400 1.00 62.88 330 GLN A CA 1
ATOM 2541 C C . GLN A 1 330 ? 9.804 -10.203 11.804 1.00 62.88 330 GLN A C 1
ATOM 2543 O O . GLN A 1 330 ? 8.634 -10.549 11.965 1.00 62.88 330 GLN A O 1
ATOM 2548 N N . VAL A 1 331 ? 10.680 -10.945 11.124 1.00 59.75 331 VAL A N 1
ATOM 2549 C CA . VAL A 1 331 ? 10.362 -12.265 10.561 1.00 59.75 331 VAL A CA 1
ATOM 2550 C C . VAL A 1 331 ? 11.119 -13.327 11.338 1.00 59.75 331 VAL A C 1
ATOM 2552 O O . VAL A 1 331 ? 12.342 -13.383 11.263 1.00 59.75 331 VAL A O 1
ATOM 2555 N N . CYS A 1 332 ? 10.403 -14.185 12.063 1.00 59.41 332 CYS A N 1
ATOM 2556 C CA . CYS A 1 332 ? 10.998 -15.273 12.837 1.00 59.41 332 CYS A CA 1
ATOM 2557 C C . CYS A 1 332 ? 10.879 -16.607 12.088 1.00 59.41 332 CYS A C 1
ATOM 2559 O O . CYS A 1 332 ? 9.782 -16.999 11.683 1.00 59.41 332 CYS A O 1
ATOM 2561 N N . VAL A 1 333 ? 11.996 -17.319 11.918 1.00 50.22 333 VAL A N 1
ATOM 2562 C CA . VAL A 1 333 ? 12.001 -18.660 11.314 1.00 50.22 333 VAL A CA 1
ATOM 2563 C C . VAL A 1 333 ? 11.606 -19.683 12.382 1.00 50.22 333 VAL A C 1
ATOM 2565 O O . VAL A 1 333 ? 12.341 -19.898 13.341 1.00 50.22 333 VAL A O 1
ATOM 2568 N N . GLU A 1 334 ? 10.432 -20.293 12.190 1.00 51.09 334 GLU A N 1
ATOM 2569 C CA . GLU A 1 334 ? 9.757 -21.264 13.068 1.00 51.09 334 GLU A CA 1
ATOM 2570 C C . GLU A 1 334 ? 9.419 -20.775 14.491 1.00 51.09 334 GLU A C 1
ATOM 2572 O O . GLU A 1 334 ? 10.216 -20.165 15.202 1.00 51.09 334 GLU A O 1
ATOM 2577 N N . GLN A 1 335 ? 8.206 -21.118 14.947 1.00 47.00 335 GLN A N 1
ATOM 2578 C CA . GLN A 1 335 ? 7.599 -20.726 16.233 1.00 47.00 335 GLN A CA 1
ATOM 2579 C C . GLN A 1 335 ? 8.296 -21.314 17.488 1.00 47.00 335 GLN A C 1
ATOM 2581 O O . GLN A 1 335 ? 7.651 -21.526 18.512 1.00 47.00 335 GLN A O 1
ATOM 2586 N N . GLY A 1 336 ? 9.604 -21.592 17.440 1.00 46.88 336 GLY A N 1
ATOM 2587 C CA . GLY A 1 336 ? 10.340 -22.221 18.539 1.00 46.88 336 GLY A CA 1
ATOM 2588 C C . GLY A 1 336 ? 11.828 -21.889 18.672 1.00 46.88 336 GLY A C 1
ATOM 2589 O O . GLY A 1 336 ? 12.393 -22.245 19.701 1.00 46.88 336 GLY A O 1
ATOM 2590 N N . HIS A 1 337 ? 12.471 -21.211 17.708 1.00 46.81 337 HIS A N 1
ATOM 2591 C CA . HIS A 1 337 ? 13.932 -20.993 17.748 1.00 46.81 337 HIS A CA 1
ATOM 2592 C C . HIS A 1 337 ? 14.403 -19.531 17.832 1.00 46.81 337 HIS A C 1
ATOM 2594 O O . HIS A 1 337 ? 15.604 -19.302 17.926 1.00 46.81 337 HIS A O 1
ATOM 2600 N N . GLY A 1 338 ? 13.503 -18.541 17.891 1.00 53.38 338 GLY A N 1
ATOM 2601 C CA . GLY A 1 338 ? 13.850 -17.170 18.310 1.00 53.38 338 GLY A CA 1
ATOM 2602 C C . GLY A 1 338 ? 14.846 -16.414 17.417 1.00 53.38 338 GLY A C 1
ATOM 2603 O O . GLY A 1 338 ? 15.366 -15.383 17.834 1.00 53.38 338 GLY A O 1
ATOM 2604 N N . ILE A 1 339 ? 15.120 -16.897 16.203 1.00 53.41 339 ILE A N 1
ATOM 2605 C CA . ILE A 1 339 ? 15.937 -16.180 15.220 1.00 53.41 339 ILE A CA 1
ATOM 2606 C C . ILE A 1 339 ? 14.979 -15.359 14.362 1.00 53.41 339 ILE A C 1
ATOM 2608 O O . ILE A 1 339 ? 14.278 -15.911 13.511 1.00 53.41 339 ILE A O 1
ATOM 2612 N N . CYS A 1 340 ? 14.931 -14.053 14.625 1.00 59.84 340 CYS A N 1
ATOM 2613 C CA . CYS A 1 340 ? 14.117 -13.102 13.880 1.00 59.84 340 CYS A CA 1
ATOM 2614 C C . CYS A 1 340 ? 15.017 -12.140 13.095 1.00 59.84 340 CYS A C 1
ATOM 2616 O O . CYS A 1 340 ? 15.917 -11.536 13.675 1.00 59.84 340 CYS A O 1
ATOM 2618 N N . ALA A 1 341 ? 14.783 -12.004 11.790 1.00 56.75 341 ALA A N 1
ATOM 2619 C CA . ALA A 1 341 ? 15.432 -11.001 10.949 1.00 56.75 341 ALA A CA 1
ATOM 2620 C C . ALA A 1 341 ? 14.593 -9.712 10.938 1.00 56.75 341 ALA A C 1
ATOM 2622 O O . ALA A 1 341 ? 13.360 -9.774 10.875 1.00 56.75 341 ALA A O 1
ATOM 2623 N N . SER A 1 342 ? 15.248 -8.552 11.026 1.00 61.66 342 SER A N 1
ATOM 2624 C CA . SER A 1 342 ? 14.591 -7.242 10.976 1.00 61.66 342 SER A CA 1
ATOM 2625 C C . SER A 1 342 ? 14.514 -6.729 9.544 1.00 61.66 342 SER A C 1
ATOM 2627 O O . SER A 1 342 ? 15.507 -6.714 8.829 1.00 61.66 342 SER A O 1
ATOM 2629 N N . ARG A 1 343 ? 13.347 -6.263 9.102 1.00 65.00 343 ARG A N 1
ATOM 2630 C CA . ARG A 1 343 ? 13.228 -5.624 7.787 1.00 65.00 343 ARG A CA 1
ATOM 2631 C C . ARG A 1 343 ? 13.596 -4.149 7.828 1.00 65.00 343 ARG A C 1
ATOM 2633 O O . ARG A 1 343 ? 13.483 -3.487 8.860 1.00 65.00 343 ARG A O 1
ATOM 2640 N N . SER A 1 344 ? 13.999 -3.636 6.665 1.00 69.19 344 SER A N 1
ATOM 2641 C CA . SER A 1 344 ? 14.212 -2.208 6.454 1.00 69.19 344 SER A CA 1
ATOM 2642 C C . SER A 1 344 ? 12.968 -1.417 6.855 1.00 69.19 344 SER A C 1
ATOM 2644 O O . SER A 1 344 ? 11.831 -1.798 6.561 1.00 69.19 344 SER A O 1
ATOM 2646 N N . ARG A 1 345 ? 13.192 -0.308 7.558 1.00 80.81 345 ARG A N 1
ATOM 2647 C CA . ARG A 1 345 ? 12.114 0.553 8.046 1.00 80.81 345 ARG A CA 1
ATOM 2648 C C . ARG A 1 345 ? 11.754 1.540 6.945 1.00 80.81 345 ARG A C 1
ATOM 2650 O O . ARG A 1 345 ? 12.639 2.171 6.361 1.00 80.81 345 ARG A O 1
ATOM 2657 N N . LEU A 1 346 ? 10.462 1.646 6.646 1.00 85.38 346 LEU A N 1
ATOM 2658 C CA . LEU A 1 346 ? 9.950 2.613 5.680 1.00 85.38 346 LEU A CA 1
ATOM 2659 C C . LEU A 1 346 ? 9.689 3.942 6.372 1.00 85.38 346 LEU A C 1
ATOM 2661 O O . LEU A 1 346 ? 9.144 3.978 7.477 1.00 85.38 346 LEU A O 1
ATOM 2665 N N . CYS A 1 347 ? 10.023 5.020 5.675 1.00 87.94 347 CYS A N 1
ATOM 2666 C CA . CYS A 1 347 ? 9.572 6.348 6.047 1.00 87.94 347 CYS A CA 1
ATOM 2667 C C . CYS A 1 347 ? 8.403 6.753 5.171 1.00 87.94 347 CYS A C 1
ATOM 2669 O O . CYS A 1 347 ? 8.527 6.858 3.944 1.00 87.94 347 CYS A O 1
ATOM 2671 N N . ILE A 1 348 ? 7.267 6.937 5.834 1.00 89.44 348 ILE A N 1
ATOM 2672 C CA . ILE A 1 348 ? 6.001 7.297 5.216 1.00 89.44 348 ILE A CA 1
ATOM 2673 C C . ILE A 1 348 ? 5.581 8.680 5.701 1.00 89.44 348 ILE A C 1
ATOM 2675 O O . ILE A 1 348 ? 5.926 9.131 6.796 1.00 89.44 348 ILE A O 1
ATOM 2679 N N . HIS A 1 349 ? 4.818 9.372 4.866 1.00 88.25 349 HIS A N 1
ATOM 2680 C CA . HIS A 1 349 ? 4.302 10.680 5.226 1.00 88.25 349 HIS A CA 1
ATOM 2681 C C . HIS A 1 349 ? 3.312 10.568 6.397 1.00 88.25 349 HIS A C 1
ATOM 2683 O O . HIS A 1 349 ? 2.458 9.685 6.415 1.00 88.25 349 HIS A O 1
ATOM 2689 N N . SER A 1 350 ? 3.366 11.503 7.347 1.00 85.31 350 SER A N 1
ATOM 2690 C CA . SER A 1 350 ? 2.568 11.477 8.586 1.00 85.31 350 SER A CA 1
ATOM 2691 C C . SER A 1 350 ? 1.045 11.485 8.367 1.00 85.31 350 SER A C 1
ATOM 2693 O O . SER A 1 350 ? 0.292 11.126 9.265 1.00 85.31 350 SER A O 1
ATOM 2695 N N . SER A 1 351 ? 0.569 11.875 7.178 1.00 87.00 351 SER A N 1
ATOM 2696 C CA . SER A 1 351 ? -0.857 11.792 6.813 1.00 87.00 351 SER A CA 1
ATOM 2697 C C . SER A 1 351 ? -1.362 10.368 6.574 1.00 87.00 351 SER A C 1
ATOM 2699 O O . SER A 1 351 ? -2.563 10.192 6.415 1.00 87.00 351 SER A O 1
ATOM 2701 N N . LEU A 1 352 ? -0.456 9.395 6.461 1.00 87.94 352 LEU A N 1
ATOM 2702 C CA . LEU A 1 352 ? -0.758 7.980 6.238 1.00 87.94 352 LEU A CA 1
ATOM 2703 C C . LEU A 1 352 ? -0.853 7.188 7.551 1.00 87.94 352 LEU A C 1
ATOM 2705 O O . LEU A 1 352 ? -1.000 5.975 7.529 1.00 87.94 352 LEU A O 1
ATOM 2709 N N . VAL A 1 353 ? -0.726 7.870 8.692 1.00 86.56 353 VAL A N 1
ATOM 2710 C CA . VAL A 1 353 ? -0.913 7.287 10.021 1.00 86.56 353 VAL A CA 1
ATOM 2711 C C . VAL A 1 353 ? -2.394 7.385 10.374 1.00 86.56 353 VAL A C 1
ATOM 2713 O O . VAL A 1 353 ? -2.961 8.481 10.326 1.00 86.56 353 VAL A O 1
ATOM 2716 N N . CYS A 1 354 ? -3.006 6.272 10.776 1.00 82.56 354 CYS A N 1
ATOM 2717 C CA . CYS A 1 354 ? -4.433 6.185 11.093 1.00 82.56 354 CYS A CA 1
ATOM 2718 C C . CYS A 1 354 ? -5.374 6.485 9.918 1.00 82.56 354 CYS A C 1
ATOM 2720 O O . CYS A 1 354 ? -6.459 7.042 10.123 1.00 82.56 354 CYS A O 1
ATOM 2722 N N . ASP A 1 355 ? -4.972 6.137 8.695 1.00 81.06 355 ASP A N 1
ATOM 2723 C CA . ASP A 1 355 ? -5.805 6.256 7.496 1.00 81.06 355 ASP A CA 1
ATOM 2724 C C . ASP A 1 355 ? -6.646 4.989 7.228 1.00 81.06 355 ASP A C 1
ATOM 2726 O O . ASP A 1 355 ? -7.500 4.980 6.335 1.00 81.06 355 ASP A O 1
ATOM 2730 N N . GLY A 1 356 ? -6.463 3.942 8.041 1.00 79.88 356 GLY A N 1
ATOM 2731 C CA . GLY A 1 356 ? -7.152 2.659 7.924 1.00 79.88 356 GLY A CA 1
ATOM 2732 C C . GLY A 1 356 ? -6.540 1.723 6.878 1.00 79.88 356 GLY A C 1
ATOM 2733 O O . GLY A 1 356 ? -7.117 0.667 6.594 1.00 79.88 356 GLY A O 1
ATOM 2734 N N . ILE A 1 357 ? -5.393 2.085 6.300 1.00 84.31 357 ILE A N 1
ATOM 2735 C CA . ILE A 1 357 ? -4.632 1.301 5.331 1.00 84.31 357 ILE A CA 1
ATOM 2736 C C . ILE A 1 357 ? -3.275 0.977 5.952 1.00 84.31 357 ILE A C 1
ATOM 2738 O O . ILE A 1 357 ? -2.554 1.849 6.402 1.00 84.31 357 ILE A O 1
ATOM 2742 N N . HIS A 1 358 ? -2.877 -0.298 5.933 1.00 86.44 358 HIS A N 1
ATOM 2743 C CA . HIS A 1 358 ? -1.555 -0.667 6.445 1.00 86.44 358 HIS A CA 1
ATOM 2744 C C . HIS A 1 358 ? -0.507 -0.343 5.365 1.00 86.44 358 HIS A C 1
ATOM 2746 O O . HIS A 1 358 ? -0.337 -1.111 4.403 1.00 86.44 358 HIS A O 1
ATOM 2752 N N . ASN A 1 359 ? 0.128 0.814 5.514 1.00 90.25 359 ASN A N 1
ATOM 2753 C CA . ASN A 1 359 ? 1.102 1.443 4.629 1.00 90.25 359 ASN A CA 1
ATOM 2754 C C . ASN A 1 359 ? 2.550 1.003 4.927 1.00 90.25 359 ASN A C 1
ATOM 2756 O O . ASN A 1 359 ? 3.436 1.176 4.087 1.00 90.25 359 ASN A O 1
ATOM 2760 N N . CYS A 1 360 ? 2.800 0.412 6.099 1.00 87.62 360 CYS A N 1
ATOM 2761 C CA . CYS A 1 360 ? 4.099 -0.155 6.463 1.00 87.62 360 CYS A CA 1
ATOM 2762 C C . CYS A 1 360 ? 4.400 -1.510 5.769 1.00 87.62 360 CYS A C 1
ATOM 2764 O O . CYS A 1 360 ? 3.600 -2.060 5.001 1.00 87.62 360 CYS A O 1
ATOM 2766 N N . VAL A 1 361 ? 5.611 -2.036 6.009 1.00 84.19 361 VAL A N 1
ATOM 2767 C CA . VAL A 1 361 ? 6.093 -3.326 5.467 1.00 84.19 361 VAL A CA 1
ATOM 2768 C C . VAL A 1 361 ? 5.204 -4.485 5.926 1.00 84.19 361 VAL A C 1
ATOM 2770 O O . VAL A 1 361 ? 4.552 -4.416 6.961 1.00 84.19 361 VAL A O 1
ATOM 2773 N N . GLU A 1 362 ? 5.189 -5.590 5.175 1.00 78.12 362 GLU A N 1
ATOM 2774 C CA . GLU A 1 362 ? 4.536 -6.830 5.616 1.00 78.12 362 GLU A CA 1
ATOM 2775 C C . GLU A 1 362 ? 4.955 -7.225 7.049 1.00 78.12 362 GLU A C 1
ATOM 2777 O O . GLU A 1 362 ? 6.137 -7.407 7.337 1.00 78.12 362 GLU A O 1
ATOM 2782 N N . GLY A 1 363 ? 3.964 -7.362 7.937 1.00 73.56 363 GLY A N 1
ATOM 2783 C CA . GLY A 1 363 ? 4.161 -7.700 9.351 1.00 73.56 363 GLY A CA 1
ATOM 2784 C C . GLY A 1 363 ? 4.352 -6.498 10.280 1.00 73.56 363 GLY A C 1
ATOM 2785 O O . GLY A 1 363 ? 4.359 -6.684 11.492 1.00 73.56 363 GLY A O 1
ATOM 2786 N N . ASP A 1 364 ? 4.456 -5.286 9.737 1.00 82.44 364 ASP A N 1
ATOM 2787 C CA . ASP A 1 364 ? 4.484 -4.038 10.493 1.00 82.44 364 ASP A CA 1
ATOM 2788 C C . ASP A 1 364 ? 3.135 -3.316 10.358 1.00 82.44 364 ASP A C 1
ATOM 2790 O O . ASP A 1 364 ? 2.673 -3.033 9.252 1.00 82.44 364 ASP A O 1
ATOM 2794 N N . PHE A 1 365 ? 2.493 -3.048 11.494 1.00 80.88 365 PHE A N 1
ATOM 2795 C CA . PHE A 1 365 ? 1.191 -2.376 11.587 1.00 80.88 365 PHE A CA 1
ATOM 2796 C C . PHE A 1 365 ? 1.269 -1.089 12.415 1.00 80.88 365 PHE A C 1
ATOM 2798 O O . PHE A 1 365 ? 0.258 -0.615 12.935 1.00 80.88 365 PHE A O 1
ATOM 2805 N N . SER A 1 366 ? 2.479 -0.561 12.604 1.00 83.75 366 SER A N 1
ATOM 2806 C CA . SER A 1 366 ? 2.759 0.545 13.525 1.00 83.75 366 SER A CA 1
ATOM 2807 C C . SER A 1 366 ? 1.992 1.823 13.196 1.00 83.75 366 SER A C 1
ATOM 2809 O O . SER A 1 366 ? 1.660 2.586 14.100 1.00 83.75 366 SER A O 1
ATOM 2811 N N . ASP A 1 367 ? 1.700 2.036 11.917 1.00 85.19 367 ASP A N 1
ATOM 2812 C CA . ASP A 1 367 ? 0.911 3.147 11.392 1.00 85.19 367 ASP A CA 1
ATOM 2813 C C . ASP A 1 367 ? -0.564 3.109 11.826 1.00 85.19 367 ASP A C 1
ATOM 2815 O O . ASP A 1 367 ? -1.185 4.161 11.959 1.00 85.19 367 ASP A O 1
ATOM 2819 N N . GLU A 1 368 ? -1.108 1.925 12.121 1.00 83.62 368 GLU A N 1
ATOM 2820 C CA . GLU A 1 368 ? -2.530 1.728 12.453 1.00 83.62 368 GLU A CA 1
ATOM 2821 C C . GLU A 1 368 ? -2.781 1.219 13.885 1.00 83.62 368 GLU A C 1
ATOM 2823 O O . GLU A 1 368 ? -3.907 1.242 14.391 1.00 83.62 368 GLU A O 1
ATOM 2828 N N . GLN A 1 369 ? -1.737 0.775 14.585 1.00 74.31 369 GLN A N 1
ATOM 2829 C CA . GLN A 1 369 ? -1.865 0.112 15.885 1.00 74.31 369 GLN A CA 1
ATOM 2830 C C . GLN A 1 369 ? -2.417 1.027 16.997 1.00 74.31 369 GLN A C 1
ATOM 2832 O O . GLN A 1 369 ? -3.115 0.553 17.894 1.00 74.31 369 GLN A O 1
ATOM 2837 N N . HIS A 1 370 ? -2.166 2.341 16.937 1.00 67.19 370 HIS A N 1
ATOM 2838 C CA . HIS A 1 370 ? -2.448 3.274 18.043 1.00 67.19 370 HIS A CA 1
ATOM 2839 C C . HIS A 1 370 ? -3.638 4.224 17.813 1.00 67.19 370 HIS A C 1
ATOM 2841 O O . HIS A 1 370 ? -3.926 5.089 18.647 1.00 67.19 370 HIS A O 1
ATOM 2847 N N . CYS A 1 371 ? -4.390 4.035 16.731 1.00 66.62 371 CYS A N 1
ATOM 2848 C CA . CYS A 1 371 ? -5.406 4.983 16.262 1.00 66.62 371 CYS A CA 1
ATOM 2849 C C . CYS A 1 371 ? -6.696 4.989 17.099 1.00 66.62 371 CYS A C 1
ATOM 2851 O O . CYS A 1 371 ? -7.321 6.030 17.303 1.00 66.62 371 CYS A O 1
ATOM 2853 N N . TYR A 1 372 ? -7.066 3.838 17.666 1.00 55.88 372 TYR A N 1
ATOM 2854 C CA . TYR A 1 372 ? -8.308 3.662 18.430 1.00 55.88 372 TYR A CA 1
ATOM 2855 C C . TYR A 1 372 ? -8.245 4.181 19.875 1.00 55.88 372 TYR A C 1
ATOM 2857 O O . TYR A 1 372 ? -9.281 4.343 20.525 1.00 55.88 372 TYR A O 1
ATOM 2865 N N . SER A 1 373 ? -7.049 4.467 20.397 1.00 56.47 373 SER A N 1
ATOM 2866 C CA . SER A 1 373 ? -6.872 4.901 21.787 1.00 56.47 373 SER A CA 1
ATOM 2867 C C . SER A 1 373 ? -7.540 6.258 22.054 1.00 56.47 373 SER A C 1
ATOM 2869 O O . SER A 1 373 ? -8.198 6.442 23.076 1.00 56.47 373 SER A O 1
ATOM 2871 N N . ARG A 1 374 ? -7.477 7.200 21.109 1.00 51.41 374 ARG A N 1
ATOM 2872 C CA . ARG A 1 374 ? -7.899 8.590 21.335 1.00 51.41 374 ARG A CA 1
ATOM 2873 C C . ARG A 1 374 ? -9.420 8.770 21.439 1.00 51.41 374 ARG A C 1
ATOM 2875 O O . ARG A 1 374 ? -9.889 9.511 22.305 1.00 51.41 374 ARG A O 1
ATOM 2882 N N . GLU A 1 375 ? -10.208 8.076 20.620 1.00 51.38 375 GLU A N 1
ATOM 2883 C CA . GLU A 1 375 ? -11.680 8.171 20.652 1.00 51.38 375 GLU A CA 1
ATOM 2884 C C . GLU A 1 375 ? -12.300 7.398 21.830 1.00 51.38 375 GLU A C 1
ATOM 2886 O O . GLU A 1 375 ? -13.268 7.847 22.454 1.00 51.38 375 GLU A O 1
ATOM 2891 N N . ILE A 1 376 ? -11.711 6.262 22.215 1.00 53.50 376 ILE A N 1
ATOM 2892 C CA . ILE A 1 376 ? -12.180 5.509 23.387 1.00 53.50 376 ILE A CA 1
ATOM 2893 C C . ILE A 1 376 ? -11.792 6.220 24.685 1.00 53.50 376 ILE A C 1
ATOM 2895 O O . ILE A 1 376 ? -12.624 6.338 25.581 1.00 53.50 376 ILE A O 1
ATOM 2899 N N . ILE A 1 377 ? -10.576 6.769 24.787 1.00 56.62 377 ILE A N 1
ATOM 2900 C CA . ILE A 1 377 ? -10.160 7.539 25.969 1.00 56.62 377 ILE A CA 1
ATOM 2901 C C . ILE A 1 377 ? -11.050 8.778 26.144 1.00 56.62 377 ILE A C 1
ATOM 2903 O O . ILE A 1 377 ? -11.494 9.061 27.257 1.00 56.62 377 ILE A O 1
ATOM 2907 N N . THR A 1 378 ? -11.376 9.489 25.061 1.00 56.94 378 THR A N 1
ATOM 2908 C CA . THR A 1 378 ? -12.253 10.672 25.130 1.00 56.94 378 THR A CA 1
ATOM 2909 C C . THR A 1 378 ? -13.697 10.311 25.478 1.00 56.94 378 THR A C 1
ATOM 2911 O O . THR A 1 378 ? -14.281 10.942 26.362 1.00 56.94 378 THR A O 1
ATOM 2914 N N . SER A 1 379 ? -14.272 9.271 24.870 1.00 57.53 379 SER A N 1
ATOM 2915 C CA . SER A 1 379 ? -15.633 8.817 25.197 1.00 57.53 379 SER A CA 1
ATOM 2916 C C . SER A 1 379 ? -15.745 8.245 26.618 1.00 57.53 379 SER A C 1
ATOM 2918 O O . SER A 1 379 ? -16.703 8.563 27.330 1.00 57.53 379 SER A O 1
ATOM 2920 N N . ALA A 1 380 ? -14.748 7.489 27.088 1.00 57.31 380 ALA A N 1
ATOM 2921 C CA . ALA A 1 380 ? -14.684 6.988 28.460 1.00 57.31 380 ALA A CA 1
ATOM 2922 C C . ALA A 1 380 ? -14.522 8.126 29.484 1.00 57.31 380 ALA A C 1
ATOM 2924 O O . ALA A 1 380 ? -15.218 8.139 30.501 1.00 57.31 380 ALA A O 1
ATOM 2925 N N . ALA A 1 381 ? -13.674 9.123 29.204 1.00 64.56 381 ALA A N 1
ATOM 2926 C CA . ALA A 1 381 ? -13.497 10.296 30.063 1.00 64.56 381 ALA A CA 1
ATOM 2927 C C . ALA A 1 381 ? -14.772 11.155 30.157 1.00 64.56 381 ALA A C 1
ATOM 2929 O O . ALA A 1 381 ? -15.127 11.634 31.241 1.00 64.56 381 ALA A O 1
ATOM 2930 N N . LEU A 1 382 ? -15.498 11.318 29.046 1.00 71.12 382 LEU A N 1
ATOM 2931 C CA . LEU A 1 382 ? -16.789 12.011 29.014 1.00 71.12 382 LEU A CA 1
ATOM 2932 C C . LEU A 1 382 ? -17.865 11.242 29.790 1.00 71.12 382 LEU A C 1
ATOM 2934 O O . LEU A 1 382 ? -18.581 11.836 30.599 1.00 71.12 382 LEU A O 1
ATOM 2938 N N . GLY A 1 383 ? -17.944 9.921 29.603 1.00 68.44 383 GLY A N 1
ATOM 2939 C CA . GLY A 1 383 ? -18.860 9.056 30.350 1.00 68.44 383 GLY A CA 1
ATOM 2940 C C . GLY A 1 383 ? -18.594 9.092 31.857 1.00 68.44 383 GLY A C 1
ATOM 2941 O O . GLY A 1 383 ? -19.520 9.269 32.650 1.00 68.44 383 GLY A O 1
ATOM 2942 N N . PHE A 1 384 ? -17.323 9.023 32.259 1.00 68.44 384 PHE A N 1
ATOM 2943 C CA . PHE A 1 384 ? -16.905 9.155 33.654 1.00 68.44 384 PHE A CA 1
ATOM 2944 C C . PHE A 1 384 ? -17.293 10.515 34.249 1.00 68.44 384 PHE A C 1
ATOM 2946 O O . PHE A 1 384 ? -17.895 10.575 35.323 1.00 68.44 384 PHE A O 1
ATOM 2953 N N . SER A 1 385 ? -17.022 11.605 33.528 1.00 75.69 385 SER A N 1
ATOM 2954 C CA . SER A 1 385 ? -17.358 12.964 33.969 1.00 75.69 385 SER A CA 1
ATOM 2955 C C . SER A 1 385 ? -18.867 13.153 34.153 1.00 75.69 385 SER A C 1
ATOM 2957 O O . SER A 1 385 ? -19.301 13.793 35.112 1.00 75.69 385 SER A O 1
ATOM 2959 N N . LEU A 1 386 ? -19.683 12.547 33.283 1.00 76.50 386 LEU A N 1
ATOM 2960 C CA . LEU A 1 386 ? -21.140 12.572 33.392 1.00 76.50 386 LEU A CA 1
ATOM 2961 C C . LEU A 1 386 ? -21.633 11.797 34.626 1.00 76.50 386 LEU A C 1
ATOM 2963 O O . LEU A 1 386 ? -22.492 12.291 35.359 1.00 76.50 386 LEU A O 1
ATOM 2967 N N . ILE A 1 387 ? -21.072 10.615 34.903 1.00 72.88 387 ILE A N 1
ATOM 2968 C CA . ILE A 1 387 ? -21.418 9.823 36.095 1.00 72.88 387 ILE A CA 1
ATOM 2969 C C . ILE A 1 387 ? -21.067 10.607 37.365 1.00 72.88 387 ILE A C 1
ATOM 2971 O O . ILE A 1 387 ? -21.931 10.793 38.221 1.00 72.88 387 ILE A O 1
ATOM 2975 N N . VAL A 1 388 ? -19.860 11.168 37.460 1.00 73.75 388 VAL A N 1
ATOM 2976 C CA . VAL A 1 388 ? -19.448 11.977 38.620 1.00 73.75 388 VAL A CA 1
ATOM 2977 C C . VAL A 1 388 ? -20.356 13.201 38.794 1.00 73.75 388 VAL A C 1
ATOM 2979 O O . VAL A 1 388 ? -20.807 13.483 39.906 1.00 73.75 388 VAL A O 1
ATOM 2982 N N . LEU A 1 389 ? -20.693 13.904 37.707 1.00 80.06 389 LEU A N 1
ATOM 2983 C CA . LEU A 1 389 ? -21.573 15.074 37.753 1.00 80.06 389 LEU A CA 1
ATOM 2984 C C . LEU A 1 389 ? -22.987 14.710 38.226 1.00 80.06 389 LEU A C 1
ATOM 2986 O O . LEU A 1 389 ? -23.534 15.383 39.101 1.00 80.06 389 LEU A O 1
ATOM 2990 N N . THR A 1 390 ? -23.577 13.635 37.696 1.00 76.88 390 THR A N 1
ATOM 2991 C CA . THR A 1 390 ? -24.905 13.170 38.136 1.00 76.88 390 THR A CA 1
ATOM 2992 C C . THR A 1 390 ? -24.900 12.790 39.616 1.00 76.88 390 THR A C 1
ATOM 2994 O O . THR A 1 390 ? -25.825 13.153 40.346 1.00 76.88 390 THR A O 1
ATOM 2997 N N . MET A 1 391 ? -23.829 12.157 40.096 1.00 71.62 391 MET A N 1
ATOM 2998 C CA . MET A 1 391 ? -23.677 11.787 41.501 1.00 71.62 391 MET A CA 1
ATOM 2999 C C . MET A 1 391 ? -23.528 13.003 42.419 1.00 71.62 391 MET A C 1
ATOM 3001 O O . MET A 1 391 ? -24.207 13.085 43.447 1.00 71.62 391 MET A O 1
ATOM 3005 N N . LEU A 1 392 ? -22.724 13.996 42.031 1.00 78.31 392 LEU A N 1
ATOM 3006 C CA . LEU A 1 392 ? -22.613 15.259 42.764 1.00 78.31 392 LEU A CA 1
ATOM 3007 C C . LEU A 1 392 ? -23.953 15.999 42.812 1.00 78.31 392 LEU A C 1
ATOM 3009 O O . LEU A 1 392 ? -24.337 16.495 43.870 1.00 78.31 392 LEU A O 1
ATOM 3013 N N . ILE A 1 393 ? -24.714 16.014 41.713 1.00 80.69 393 ILE A N 1
ATOM 3014 C CA . ILE A 1 393 ? -26.059 16.600 41.682 1.00 80.69 393 ILE A CA 1
ATOM 3015 C C . ILE A 1 393 ? -26.995 15.877 42.658 1.00 80.69 393 ILE A C 1
ATOM 3017 O O . ILE A 1 393 ? -27.735 16.548 43.380 1.00 80.69 393 ILE A O 1
ATOM 3021 N N . LEU A 1 394 ? -26.968 14.541 42.727 1.00 77.44 394 LEU A N 1
ATOM 3022 C CA . LEU A 1 394 ? -27.800 13.773 43.663 1.00 77.44 394 LEU A CA 1
ATOM 3023 C C . LEU A 1 394 ? -27.461 14.090 45.125 1.00 77.44 394 LEU A C 1
ATOM 3025 O O . LEU A 1 394 ? -28.374 14.351 45.915 1.00 77.44 394 LEU A O 1
ATOM 3029 N N . VAL A 1 395 ? -26.171 14.156 45.472 1.00 77.75 395 VAL A N 1
ATOM 3030 C CA . VAL A 1 395 ? -25.716 14.544 46.817 1.00 77.75 395 VAL A CA 1
ATOM 3031 C C . VAL A 1 395 ? -26.088 15.997 47.118 1.00 77.75 395 VAL A C 1
ATOM 3033 O O . VAL A 1 395 ? -26.656 16.281 48.170 1.00 77.75 395 VAL A O 1
ATOM 3036 N N . CYS A 1 396 ? -25.848 16.933 46.198 1.00 80.69 396 CYS A N 1
ATOM 3037 C CA . CYS A 1 396 ? -26.214 18.338 46.376 1.00 80.69 396 CYS A CA 1
ATOM 3038 C C . CYS A 1 396 ? -27.728 18.523 46.526 1.00 80.69 396 CYS A C 1
ATOM 3040 O O . CYS A 1 396 ? -28.167 19.286 47.387 1.00 80.69 396 CYS A O 1
ATOM 3042 N N . CYS A 1 397 ? -28.539 17.806 45.743 1.00 79.19 397 CYS A N 1
ATOM 3043 C CA . CYS A 1 397 ? -29.993 17.799 45.874 1.00 79.19 397 CYS A CA 1
ATOM 3044 C C . CYS A 1 397 ? -30.432 17.275 47.241 1.00 79.19 397 CYS A C 1
ATOM 3046 O O . CYS A 1 397 ? -31.331 17.860 47.847 1.00 79.19 397 CYS A O 1
ATOM 3048 N N . ASP A 1 398 ? -29.821 16.195 47.728 1.00 75.69 398 ASP A N 1
ATOM 3049 C CA . ASP A 1 398 ? -30.099 15.643 49.054 1.00 75.69 398 ASP A CA 1
ATOM 3050 C C . ASP A 1 398 ? -29.734 16.639 50.168 1.00 75.69 398 ASP A C 1
ATOM 3052 O O . ASP A 1 398 ? -30.588 17.033 50.970 1.00 75.69 398 ASP A O 1
ATOM 3056 N N . GLN A 1 399 ? -28.512 17.179 50.134 1.00 78.31 399 GLN A N 1
ATOM 3057 C CA . GLN A 1 399 ? -28.036 18.192 51.081 1.00 78.31 399 GLN A CA 1
ATOM 3058 C C . GLN A 1 399 ? -28.901 19.458 51.054 1.00 78.31 399 GLN A C 1
ATOM 3060 O O . GLN A 1 399 ? -29.216 20.036 52.099 1.00 78.31 399 GLN A O 1
ATOM 3065 N N . PHE A 1 400 ? -29.339 19.897 49.873 1.00 78.25 400 PHE A N 1
ATOM 3066 C CA . PHE A 1 400 ? -30.197 21.067 49.721 1.00 78.25 400 PHE A CA 1
ATOM 3067 C C . PHE A 1 400 ? -31.619 20.815 50.231 1.00 78.25 400 PHE A C 1
ATOM 3069 O O . PHE A 1 400 ? -32.174 21.672 50.926 1.00 78.25 400 PHE A O 1
ATOM 3076 N N . ARG A 1 401 ? -32.198 19.633 49.968 1.00 74.88 401 ARG A N 1
ATOM 3077 C CA . ARG A 1 401 ? -33.479 19.215 50.565 1.00 74.88 401 ARG A CA 1
ATOM 3078 C C . ARG A 1 401 ? -33.374 19.188 52.088 1.00 74.88 401 ARG A C 1
ATOM 3080 O O . ARG A 1 401 ? -34.239 19.754 52.757 1.00 74.88 401 ARG A O 1
ATOM 3087 N N . LYS A 1 402 ? -32.291 18.628 52.635 1.00 71.69 402 LYS A N 1
ATOM 3088 C CA . LYS A 1 402 ? -32.026 18.581 54.080 1.00 71.69 402 LYS A CA 1
ATOM 3089 C C . LYS A 1 402 ? -31.902 19.984 54.684 1.00 71.69 402 LYS A C 1
ATOM 3091 O O . LYS A 1 402 ? -32.571 20.289 55.670 1.00 71.69 402 LYS A O 1
ATOM 3096 N N . ARG A 1 403 ? -31.144 20.887 54.047 1.00 75.50 403 ARG A N 1
ATOM 3097 C CA . ARG A 1 403 ? -31.013 22.296 54.471 1.00 75.50 403 ARG A CA 1
ATOM 3098 C C . ARG A 1 403 ? -32.334 23.061 54.400 1.00 75.50 403 ARG A C 1
ATOM 3100 O O . ARG A 1 403 ? -32.651 23.794 55.335 1.00 75.50 403 ARG A O 1
ATOM 3107 N N . ARG A 1 404 ? -33.117 22.912 53.324 1.00 76.44 404 ARG A N 1
ATOM 3108 C CA . ARG A 1 404 ? -34.443 23.552 53.202 1.00 76.44 404 ARG A CA 1
ATOM 3109 C C . ARG A 1 404 ? -35.388 23.092 54.309 1.00 76.44 404 ARG A C 1
ATOM 3111 O O . ARG A 1 404 ? -36.057 23.929 54.905 1.00 76.44 404 ARG A O 1
ATOM 3118 N N . ARG A 1 405 ? -35.395 21.794 54.619 1.00 67.88 405 ARG A N 1
ATOM 3119 C CA . ARG A 1 405 ? -36.212 21.218 55.696 1.00 67.88 405 ARG A CA 1
ATOM 3120 C C . ARG A 1 405 ? -35.775 21.706 57.076 1.00 67.88 405 ARG A C 1
ATOM 3122 O O . ARG A 1 405 ? -36.622 22.136 57.848 1.00 67.88 405 ARG A O 1
ATOM 3129 N N . LEU A 1 406 ? -34.470 21.754 57.354 1.00 69.44 406 LEU A N 1
ATOM 3130 C CA . LEU A 1 406 ? -33.953 22.319 58.605 1.00 69.44 406 LEU A CA 1
ATOM 3131 C C . LEU A 1 406 ? -34.346 23.797 58.761 1.00 69.44 406 LEU A C 1
ATOM 3133 O O . LEU A 1 406 ? -34.779 24.213 59.830 1.00 69.44 406 LEU A O 1
ATOM 3137 N N . ARG A 1 407 ? -34.270 24.589 57.681 1.00 77.00 407 ARG A N 1
ATOM 3138 C CA . ARG A 1 407 ? -34.747 25.983 57.681 1.00 77.00 407 ARG A CA 1
ATOM 3139 C C . ARG A 1 407 ? -36.255 26.082 57.925 1.00 77.00 407 ARG A C 1
ATOM 3141 O O . ARG A 1 407 ? -36.671 27.006 58.616 1.00 77.00 407 ARG A O 1
ATOM 3148 N N . ALA A 1 408 ? -37.060 25.167 57.384 1.00 72.19 408 ALA A N 1
ATOM 3149 C CA . ALA A 1 408 ? -38.501 25.119 57.636 1.00 72.19 408 ALA A CA 1
ATOM 3150 C C . ALA A 1 408 ? -38.809 24.794 59.108 1.00 72.19 408 ALA A C 1
ATOM 3152 O O . ALA A 1 408 ? -39.550 25.540 59.737 1.00 72.19 408 ALA A O 1
ATOM 3153 N N . LEU A 1 409 ? -38.145 23.790 59.692 1.00 70.06 409 LEU A N 1
ATOM 3154 C CA . LEU A 1 409 ? -38.275 23.450 61.116 1.00 70.06 409 LEU A CA 1
ATOM 3155 C C . LEU A 1 409 ? -37.838 24.601 62.038 1.00 70.06 409 LEU A C 1
ATOM 3157 O O . LEU A 1 409 ? -38.499 24.884 63.032 1.00 70.06 409 LEU A O 1
ATOM 3161 N N . ILE A 1 410 ? -36.753 25.311 61.704 1.00 72.44 410 ILE A N 1
ATOM 3162 C CA . ILE A 1 410 ? -36.313 26.497 62.460 1.00 72.44 410 ILE A CA 1
ATOM 3163 C C . ILE A 1 410 ? -37.349 27.628 62.361 1.00 72.44 410 ILE A C 1
ATOM 3165 O O . ILE A 1 410 ? -37.595 28.313 63.353 1.00 72.44 410 ILE A O 1
ATOM 3169 N N . ARG A 1 411 ? -37.967 27.832 61.187 1.00 74.00 411 ARG A N 1
ATOM 3170 C CA . ARG A 1 411 ? -39.046 28.819 61.006 1.00 74.00 411 ARG A CA 1
ATOM 3171 C C . ARG A 1 411 ? -40.281 28.458 61.825 1.00 74.00 411 ARG A C 1
ATOM 3173 O O . ARG A 1 411 ? -40.820 29.341 62.481 1.00 74.00 411 ARG A O 1
ATOM 3180 N N . GLU A 1 412 ? -40.687 27.190 61.835 1.00 71.38 412 GLU A N 1
ATOM 3181 C CA . GLU A 1 412 ? -41.799 26.713 62.665 1.00 71.38 412 GLU A CA 1
ATOM 3182 C C . GLU A 1 412 ? -41.500 26.876 64.159 1.00 71.38 412 GLU A C 1
ATOM 3184 O O . GLU A 1 412 ? -42.338 27.407 64.882 1.00 71.38 412 GLU A O 1
ATOM 3189 N N . ARG A 1 413 ? -40.287 26.531 64.619 1.00 67.94 413 ARG A N 1
ATOM 3190 C CA . ARG A 1 413 ? -39.884 26.714 66.025 1.00 67.94 413 ARG A CA 1
ATOM 3191 C C . ARG A 1 413 ? -39.942 28.184 66.447 1.00 67.94 413 ARG A C 1
ATOM 3193 O O . ARG A 1 413 ? -40.551 28.499 67.467 1.00 67.94 413 ARG A O 1
ATOM 3200 N N . ARG A 1 414 ? -39.403 29.088 65.617 1.00 68.94 414 ARG A N 1
ATOM 3201 C CA . ARG A 1 414 ? -39.488 30.542 65.841 1.00 68.94 414 ARG A CA 1
ATOM 3202 C C . ARG A 1 414 ? -40.930 31.053 65.816 1.00 68.94 414 ARG A C 1
ATOM 3204 O O . ARG A 1 414 ? -41.271 31.920 66.609 1.00 68.94 414 ARG A O 1
ATOM 3211 N N . ALA A 1 415 ? -41.787 30.515 64.947 1.00 64.19 415 ALA A N 1
ATOM 3212 C CA . ALA A 1 415 ? -43.206 30.872 64.913 1.00 64.19 415 ALA A CA 1
ATOM 3213 C C . ALA A 1 415 ? -43.949 30.402 66.177 1.00 64.19 415 ALA A C 1
ATOM 3215 O O . ALA A 1 415 ? -44.770 31.145 66.706 1.00 64.19 415 ALA A O 1
ATOM 3216 N N . THR A 1 416 ? -43.630 29.216 66.710 1.00 61.47 416 THR A N 1
ATOM 3217 C CA . THR A 1 416 ? -44.198 28.733 67.981 1.00 61.47 416 THR A CA 1
ATOM 3218 C C . THR A 1 416 ? -43.674 29.481 69.209 1.00 61.47 416 THR A C 1
ATOM 3220 O O . THR A 1 416 ? -44.435 29.692 70.150 1.00 61.47 416 THR A O 1
ATOM 3223 N N . GLU A 1 417 ? -42.409 29.916 69.211 1.00 59.34 417 GLU A N 1
ATOM 3224 C CA . GLU A 1 417 ? -41.841 30.760 70.275 1.00 59.34 417 GLU A CA 1
ATOM 3225 C C . GLU A 1 417 ? -42.453 32.170 70.248 1.00 59.34 417 GLU A C 1
ATOM 3227 O O . GLU A 1 417 ? -42.943 32.643 71.272 1.00 59.34 417 GLU A O 1
ATOM 3232 N N . ASN A 1 418 ? -42.558 32.795 69.070 1.00 56.34 418 ASN A N 1
ATOM 3233 C CA . ASN A 1 418 ? -43.206 34.103 68.919 1.00 56.34 418 ASN A CA 1
ATOM 3234 C C . ASN A 1 418 ? -44.723 34.051 69.182 1.00 56.34 418 ASN A C 1
ATOM 3236 O O . ASN A 1 418 ? -45.286 35.007 69.709 1.00 56.34 418 ASN A O 1
ATOM 3240 N N . GLY A 1 419 ? -45.391 32.937 68.864 1.00 53.81 419 GLY A N 1
ATOM 3241 C CA . GLY A 1 419 ? -46.807 32.717 69.173 1.00 53.81 419 GLY A CA 1
ATOM 3242 C C . GLY A 1 419 ? -47.090 32.499 70.665 1.00 53.81 419 GLY A C 1
ATOM 3243 O O . GLY A 1 419 ? -48.174 32.840 71.132 1.00 53.81 419 GLY A O 1
ATOM 3244 N N . LYS A 1 420 ? -46.118 31.993 71.438 1.00 49.50 420 LYS A N 1
ATOM 3245 C CA . LYS A 1 420 ? -46.220 31.896 72.905 1.00 49.50 420 LYS A CA 1
ATOM 3246 C C . LYS A 1 420 ? -46.042 33.246 73.601 1.00 49.50 420 LYS A C 1
ATOM 3248 O O . LYS A 1 420 ? -46.705 33.477 74.605 1.00 49.50 420 LYS A O 1
ATOM 3253 N N . CYS A 1 421 ? -45.233 34.156 73.056 1.00 44.22 421 CYS A N 1
ATOM 3254 C CA . CYS A 1 421 ? -45.080 35.505 73.616 1.00 44.22 421 CYS A CA 1
ATOM 3255 C C . CYS A 1 421 ? -46.306 36.413 73.412 1.00 44.22 421 CYS A C 1
ATOM 3257 O O . CYS A 1 421 ? -46.430 37.408 74.119 1.00 44.22 421 CYS A O 1
ATOM 3259 N N . ASN A 1 422 ? -47.225 36.076 72.497 1.00 44.00 422 ASN A N 1
ATOM 3260 C CA . ASN A 1 422 ? -48.435 36.871 72.245 1.00 44.00 422 ASN A CA 1
ATOM 3261 C C . ASN A 1 422 ? -49.693 36.369 72.976 1.00 44.00 422 ASN A C 1
ATOM 3263 O O . ASN A 1 422 ? -50.707 37.059 72.966 1.00 44.00 422 ASN A O 1
ATOM 3267 N N . ASN A 1 423 ? -49.638 35.210 73.639 1.00 42.59 423 ASN A N 1
ATOM 3268 C CA . ASN A 1 423 ? -50.785 34.608 74.330 1.00 42.59 423 ASN A CA 1
ATOM 3269 C C . ASN A 1 423 ? -50.684 34.734 75.856 1.00 42.59 423 ASN A C 1
ATOM 3271 O O . ASN A 1 423 ? -50.849 33.760 76.584 1.00 42.59 423 ASN A O 1
ATOM 3275 N N . ASN A 1 424 ? -50.453 35.959 76.331 1.00 42.41 424 ASN A N 1
ATOM 3276 C CA . ASN A 1 424 ? -50.715 36.326 77.724 1.00 42.41 424 ASN A CA 1
ATOM 3277 C C . ASN A 1 424 ? -51.902 37.283 77.888 1.00 42.41 424 ASN A C 1
ATOM 3279 O O . ASN A 1 424 ? -52.091 37.805 78.976 1.00 42.41 424 ASN A O 1
ATOM 3283 N N . ASN A 1 425 ? -52.733 37.480 76.859 1.00 43.91 425 ASN A N 1
ATOM 3284 C CA . ASN A 1 425 ? -54.039 38.112 77.027 1.00 43.91 425 ASN A CA 1
ATOM 3285 C C . ASN A 1 425 ? -55.070 37.550 76.040 1.00 43.91 425 ASN A C 1
ATOM 3287 O O . ASN A 1 425 ? -54.903 37.631 74.827 1.00 43.91 425 ASN A O 1
ATOM 3291 N N . ASN A 1 426 ? -56.176 37.093 76.621 1.00 36.72 426 ASN A N 1
ATOM 3292 C CA . ASN A 1 426 ? -57.479 36.812 76.028 1.00 36.72 426 ASN A CA 1
ATOM 3293 C C . ASN A 1 426 ? -57.740 35.473 75.317 1.00 36.72 426 ASN A C 1
ATOM 3295 O O . ASN A 1 426 ? -56.957 34.885 74.581 1.00 36.72 426 ASN A O 1
ATOM 3299 N N . THR A 1 427 ? -58.948 35.029 75.634 1.00 43.97 427 THR A N 1
ATOM 3300 C CA . THR A 1 427 ? -59.685 33.819 75.310 1.00 43.97 427 THR A CA 1
ATOM 3301 C C . THR A 1 427 ? -59.998 33.642 73.819 1.00 43.97 427 THR A C 1
ATOM 3303 O O . THR A 1 427 ? -60.269 34.595 73.101 1.00 43.97 427 THR A O 1
ATOM 3306 N N . ASN A 1 428 ? -60.069 32.365 73.416 1.00 43.41 428 ASN A N 1
ATOM 3307 C CA . ASN A 1 428 ? -60.848 31.792 72.308 1.00 43.41 428 ASN A CA 1
ATOM 3308 C C . ASN A 1 428 ? -60.711 32.390 70.892 1.00 43.41 428 ASN A C 1
ATOM 3310 O O . ASN A 1 428 ? -61.492 33.250 70.507 1.00 43.41 428 ASN A O 1
ATOM 3314 N N . ALA A 1 429 ? -59.871 31.761 70.055 1.00 37.66 429 ALA A N 1
ATOM 3315 C CA . ALA A 1 429 ? -60.202 31.410 68.661 1.00 37.66 429 ALA A CA 1
ATOM 3316 C C . ALA A 1 429 ? -59.106 30.510 68.047 1.00 37.66 429 ALA A C 1
ATOM 3318 O O . ALA A 1 429 ? -58.110 30.992 67.514 1.00 37.66 429 ALA A O 1
ATOM 3319 N N . MET A 1 430 ? -59.282 29.184 68.090 1.00 38.16 430 MET A N 1
ATOM 3320 C CA . MET A 1 430 ? -58.486 28.254 67.276 1.00 38.16 430 MET A CA 1
ATOM 3321 C C . MET A 1 430 ? -59.227 27.949 65.972 1.00 38.16 430 MET A C 1
ATOM 3323 O O . MET A 1 430 ? -60.194 27.193 65.960 1.00 38.16 430 MET A O 1
ATOM 3327 N N . SER A 1 431 ? -58.729 28.489 64.862 1.00 38.78 431 SER A N 1
ATOM 3328 C CA . SER A 1 431 ? -58.978 27.950 63.525 1.00 38.78 431 SER A CA 1
ATOM 3329 C C . SER A 1 431 ? -57.897 26.914 63.207 1.00 38.78 431 SER A C 1
ATOM 3331 O O . SER A 1 431 ? -56.750 27.274 62.956 1.00 38.78 431 SER A O 1
ATOM 3333 N N . SER A 1 432 ? -58.259 25.632 63.169 1.00 40.56 432 SER A N 1
ATOM 3334 C CA . SER A 1 432 ? -57.552 24.640 62.352 1.00 40.56 432 SER A CA 1
ATOM 3335 C C . SER A 1 432 ? -58.529 23.543 61.943 1.00 40.56 432 SER A C 1
ATOM 3337 O O . SER A 1 432 ? -58.946 22.707 62.743 1.00 40.56 432 SER A O 1
ATOM 3339 N N . ARG A 1 433 ? -58.953 23.609 60.681 1.00 44.38 433 ARG A N 1
ATOM 3340 C CA . ARG A 1 433 ? -59.766 22.600 60.002 1.00 44.38 433 ARG A CA 1
ATOM 3341 C C . ARG A 1 433 ? -58.971 21.292 59.922 1.00 44.38 433 ARG A C 1
ATOM 3343 O O . ARG A 1 433 ? -58.061 21.165 59.111 1.00 44.38 433 ARG A O 1
ATOM 3350 N N . GLY A 1 434 ? -59.361 20.319 60.736 1.00 43.78 434 GLY A N 1
ATOM 3351 C CA . GLY A 1 434 ? -58.944 18.923 60.641 1.00 43.78 434 GLY A CA 1
ATOM 3352 C C . GLY A 1 434 ? -59.611 18.106 61.744 1.00 43.78 434 GLY A C 1
ATOM 3353 O O . GLY A 1 434 ? -59.569 18.496 62.908 1.00 43.78 434 GLY A O 1
ATOM 3354 N N . VAL A 1 435 ? -60.267 16.999 61.385 1.00 45.28 435 VAL A N 1
ATOM 3355 C CA . VAL A 1 435 ? -60.951 16.116 62.344 1.00 45.28 435 VAL A CA 1
ATOM 3356 C C . VAL A 1 435 ? -59.915 15.539 63.316 1.00 45.28 435 VAL A C 1
ATOM 3358 O O . VAL A 1 435 ? -59.002 14.818 62.917 1.00 45.28 435 VAL A O 1
ATOM 3361 N N . ARG A 1 436 ? -60.039 15.889 64.599 1.00 50.78 436 ARG A N 1
ATOM 3362 C CA . ARG A 1 436 ? -59.190 15.396 65.690 1.00 50.78 436 ARG A CA 1
ATOM 3363 C C . ARG A 1 436 ? -59.644 13.978 66.046 1.00 50.78 436 ARG A C 1
ATOM 3365 O O . ARG A 1 436 ? -60.829 13.765 66.288 1.00 50.78 436 ARG A O 1
ATOM 3372 N N . ALA A 1 437 ? -58.727 13.013 66.090 1.00 47.12 437 ALA A N 1
ATOM 3373 C CA . ALA A 1 437 ? -59.033 11.695 66.644 1.00 47.12 437 ALA A CA 1
ATOM 3374 C C . ALA A 1 437 ? -59.340 11.840 68.147 1.00 47.12 437 ALA A C 1
ATOM 3376 O O . ALA A 1 437 ? -58.595 12.509 68.869 1.00 47.12 437 ALA A O 1
ATOM 3377 N N . ALA A 1 438 ? -60.452 11.262 68.608 1.00 40.22 438 ALA A N 1
ATOM 3378 C CA . ALA A 1 438 ? -60.887 11.368 69.997 1.00 40.22 438 ALA A CA 1
ATOM 3379 C C . ALA A 1 438 ? -59.862 10.707 70.940 1.00 40.22 438 ALA A C 1
ATOM 3381 O O . ALA A 1 438 ? -59.508 9.547 70.747 1.00 40.22 438 ALA A O 1
ATOM 3382 N N . GLY A 1 439 ? -59.382 11.456 71.943 1.00 56.50 439 GLY A N 1
ATOM 3383 C CA . GLY A 1 439 ? -58.510 10.947 73.013 1.00 56.50 439 GLY A CA 1
ATOM 3384 C C . GLY A 1 439 ? -57.068 11.475 73.059 1.00 56.50 439 GLY A C 1
ATOM 3385 O O . GLY A 1 439 ? -56.324 11.052 73.935 1.00 56.50 439 GLY A O 1
ATOM 3386 N N . THR A 1 440 ? -56.646 12.391 72.174 1.00 53.59 440 THR A N 1
ATOM 3387 C CA . THR A 1 440 ? -55.263 12.929 72.191 1.00 53.59 440 THR A CA 1
ATOM 3388 C C . THR A 1 440 ? -55.211 14.449 72.390 1.00 53.59 440 THR A C 1
ATOM 3390 O O . THR A 1 440 ? -55.902 15.190 71.689 1.00 53.59 440 THR A O 1
ATOM 3393 N N . ASP A 1 441 ? -54.343 14.909 73.294 1.00 57.41 441 ASP A N 1
ATOM 3394 C CA . ASP A 1 441 ? -54.132 16.306 73.729 1.00 57.41 441 ASP A CA 1
ATOM 3395 C C . ASP A 1 441 ? -53.528 17.251 72.661 1.00 57.41 441 ASP A C 1
ATOM 3397 O O . ASP A 1 441 ? -53.457 18.463 72.852 1.00 57.41 441 ASP A O 1
ATOM 3401 N N . GLY A 1 442 ? -53.151 16.738 71.486 1.00 58.03 442 GLY A N 1
ATOM 3402 C CA . GLY A 1 442 ? -52.565 17.526 70.397 1.00 58.03 442 GLY A CA 1
ATOM 3403 C C . GLY A 1 442 ? -51.046 17.714 70.476 1.00 58.03 442 GLY A C 1
ATOM 3404 O O . GLY A 1 442 ? -50.471 18.175 69.491 1.00 58.03 442 GLY A O 1
ATOM 3405 N N . ASN A 1 443 ? -50.376 17.270 71.549 1.00 55.84 443 ASN A N 1
ATOM 3406 C CA . ASN A 1 443 ? -48.910 17.137 71.568 1.00 55.84 443 ASN A CA 1
ATOM 3407 C C . ASN A 1 443 ? -48.426 15.993 70.658 1.00 55.84 443 ASN A C 1
ATOM 3409 O O . ASN A 1 443 ? -47.281 15.976 70.204 1.00 55.84 443 ASN A O 1
ATOM 3413 N N . ASP A 1 444 ? -49.322 15.065 70.319 1.00 56.88 444 ASP A N 1
ATOM 3414 C CA . ASP A 1 444 ? -49.043 13.933 69.436 1.00 56.88 444 ASP A CA 1
ATOM 3415 C C . ASP A 1 444 ? -48.863 14.339 67.956 1.00 56.88 444 ASP A C 1
ATOM 3417 O O . ASP A 1 444 ? -48.322 13.573 67.166 1.00 56.88 444 ASP A O 1
ATOM 3421 N N . PHE A 1 445 ? -49.247 15.555 67.542 1.00 55.97 445 PHE A N 1
ATOM 3422 C CA . PHE A 1 445 ? -49.068 15.998 66.150 1.00 55.97 445 PHE A CA 1
ATOM 3423 C C . PHE A 1 445 ? -47.584 16.114 65.762 1.00 55.97 445 PHE A C 1
ATOM 3425 O O . PHE A 1 445 ? -47.166 15.560 64.745 1.00 55.97 445 PHE A O 1
ATOM 3432 N N . GLN A 1 446 ? -46.762 16.754 66.604 1.00 57.97 446 GLN A N 1
ATOM 3433 C CA . GLN A 1 446 ? -45.316 16.857 66.362 1.00 57.97 446 GLN A CA 1
ATOM 3434 C C . GLN A 1 446 ? -44.629 15.487 66.412 1.00 57.97 446 GLN A C 1
ATOM 3436 O O . GLN A 1 446 ? -43.705 15.219 65.641 1.00 57.97 446 GLN A O 1
ATOM 3441 N N . ASN A 1 447 ? -45.103 14.604 67.292 1.00 57.09 447 ASN A N 1
ATOM 3442 C CA . ASN A 1 447 ? -44.612 13.237 67.404 1.00 57.09 447 ASN A CA 1
ATOM 3443 C C . ASN A 1 447 ? -44.947 12.417 66.143 1.00 57.09 447 ASN A C 1
ATOM 3445 O O . ASN A 1 447 ? -44.057 11.817 65.544 1.00 57.09 447 ASN A O 1
ATOM 3449 N N . ARG A 1 448 ? -46.193 12.483 65.652 1.00 60.53 448 ARG A N 1
ATOM 3450 C CA . ARG A 1 448 ? -46.630 11.855 64.390 1.00 60.53 448 ARG A CA 1
ATOM 3451 C C . ARG A 1 448 ? -45.871 12.382 63.177 1.00 60.53 448 ARG A C 1
ATOM 3453 O O . ARG A 1 448 ? -45.507 11.592 62.311 1.00 60.53 448 ARG A O 1
ATOM 3460 N N . GLN A 1 449 ? -45.591 13.683 63.118 1.00 60.25 449 GLN A N 1
ATOM 3461 C CA . GLN A 1 449 ? -44.847 14.289 62.011 1.00 60.25 449 GLN A CA 1
ATOM 3462 C C . GLN A 1 449 ? -43.371 13.860 62.010 1.00 60.25 449 GLN A C 1
ATOM 3464 O O . GLN A 1 449 ? -42.830 13.532 60.953 1.00 60.25 449 GLN A O 1
ATOM 3469 N N . ARG A 1 450 ? -42.744 13.752 63.192 1.00 61.44 450 ARG A N 1
ATOM 3470 C CA . ARG A 1 450 ? -41.393 13.184 63.351 1.00 61.44 450 ARG A CA 1
ATOM 3471 C C . ARG A 1 450 ? -41.351 11.711 62.935 1.00 61.44 450 ARG A C 1
ATOM 3473 O O . ARG A 1 450 ? -40.466 11.306 62.187 1.00 61.44 450 ARG A O 1
ATOM 3480 N N . ILE A 1 451 ? -42.331 10.921 63.370 1.00 61.25 451 ILE A N 1
ATOM 3481 C CA . ILE A 1 451 ? -42.454 9.500 63.020 1.00 61.25 451 ILE A CA 1
ATOM 3482 C C . ILE A 1 451 ? -42.647 9.329 61.502 1.00 61.25 451 ILE A C 1
ATOM 3484 O O . ILE A 1 451 ? -41.941 8.534 60.884 1.00 61.25 451 ILE A O 1
ATOM 3488 N N . ALA A 1 452 ? -43.531 10.113 60.876 1.00 62.19 452 ALA A N 1
ATOM 3489 C CA . ALA A 1 452 ? -43.764 10.086 59.429 1.00 62.19 452 ALA A CA 1
ATOM 3490 C C . ALA A 1 452 ? -42.498 10.419 58.615 1.00 62.19 452 ALA A C 1
ATOM 3492 O O . ALA A 1 452 ? -42.247 9.800 57.579 1.00 62.19 452 ALA A O 1
ATOM 3493 N N . GLN A 1 453 ? -41.664 11.342 59.105 1.00 66.44 453 GLN A N 1
ATOM 3494 C CA . GLN A 1 453 ? -40.409 11.717 58.453 1.00 66.44 453 GLN A CA 1
ATOM 3495 C C . GLN A 1 453 ? -39.396 10.562 58.414 1.00 66.44 453 GLN A C 1
ATOM 3497 O O . GLN A 1 453 ? -38.834 10.286 57.352 1.00 66.44 453 GLN A O 1
ATOM 3502 N N . HIS A 1 454 ? -39.195 9.852 59.531 1.00 69.06 454 HIS A N 1
ATOM 3503 C CA . HIS A 1 454 ? -38.284 8.700 59.585 1.00 69.06 454 HIS A CA 1
ATOM 3504 C C . HIS A 1 454 ? -38.677 7.605 58.578 1.00 69.06 454 HIS A C 1
ATOM 3506 O O . HIS A 1 454 ? -37.814 7.014 57.923 1.00 69.06 454 HIS A O 1
ATOM 3512 N N . TYR A 1 455 ? -39.980 7.366 58.394 1.00 73.69 455 TYR A N 1
ATOM 3513 C CA . TYR A 1 455 ? -40.470 6.408 57.400 1.00 73.69 455 TYR A CA 1
ATOM 3514 C C . TYR A 1 455 ? -40.238 6.874 55.957 1.00 73.69 455 TYR A C 1
ATOM 3516 O O . TYR A 1 455 ? -39.855 6.059 55.115 1.00 73.69 455 TYR A O 1
ATOM 3524 N N . GLN A 1 456 ? -40.413 8.167 55.669 1.00 77.88 456 GLN A N 1
ATOM 3525 C CA . GLN A 1 456 ? -40.182 8.721 54.332 1.00 77.88 456 GLN A CA 1
ATOM 3526 C C . GLN A 1 456 ? -38.696 8.684 53.939 1.00 77.88 456 GLN A C 1
ATOM 3528 O O . GLN A 1 456 ? -38.367 8.299 52.816 1.00 77.88 456 GLN A O 1
ATOM 3533 N N . GLU A 1 457 ? -37.793 9.031 54.861 1.00 79.12 457 GLU A N 1
ATOM 3534 C CA . GLU A 1 457 ? -36.341 8.959 54.639 1.00 79.12 457 GLU A CA 1
ATOM 3535 C C . GLU A 1 457 ? -35.880 7.507 54.444 1.00 79.12 457 GLU A C 1
ATOM 3537 O O . GLU A 1 457 ? -35.167 7.200 53.488 1.00 79.12 457 GLU A O 1
ATOM 3542 N N . SER A 1 458 ? -36.380 6.587 55.276 1.00 85.56 458 SER A N 1
ATOM 3543 C CA . SER A 1 458 ? -36.137 5.146 55.134 1.00 85.56 458 SER A CA 1
ATOM 3544 C C . SER A 1 458 ? -36.584 4.608 53.768 1.00 85.56 458 SER A C 1
ATOM 3546 O O . SER A 1 458 ? -35.841 3.872 53.117 1.00 85.56 458 SER A O 1
ATOM 3548 N N . ALA A 1 459 ? -37.772 4.994 53.289 1.00 84.00 459 ALA A N 1
ATOM 3549 C CA . ALA A 1 459 ? -38.277 4.567 51.984 1.00 84.00 459 ALA A CA 1
ATOM 3550 C C . ALA A 1 459 ? -37.429 5.105 50.819 1.00 84.00 459 ALA A C 1
ATOM 3552 O O . ALA A 1 459 ? -37.122 4.360 49.884 1.00 84.00 459 ALA A O 1
ATOM 3553 N N . GLN A 1 460 ? -37.010 6.373 50.890 1.00 85.25 460 GLN A N 1
ATOM 3554 C CA . GLN A 1 460 ? -36.198 7.004 49.852 1.00 85.25 460 GLN A CA 1
ATOM 3555 C C . GLN A 1 460 ? -34.828 6.325 49.724 1.00 85.25 460 GLN A C 1
ATOM 3557 O O . GLN A 1 460 ? -34.467 5.903 48.626 1.00 85.25 460 GLN A O 1
ATOM 3562 N N . TYR A 1 461 ? -34.087 6.157 50.824 1.00 88.62 461 TYR A N 1
ATOM 3563 C CA . TYR A 1 461 ? -32.752 5.549 50.776 1.00 88.62 461 TYR A CA 1
ATOM 3564 C C . TYR A 1 461 ? -32.786 4.080 50.344 1.00 88.62 461 TYR A C 1
ATOM 3566 O O . TYR A 1 461 ? -31.931 3.660 49.570 1.00 88.62 461 TYR A O 1
ATOM 3574 N N . LYS A 1 462 ? -33.808 3.310 50.746 1.00 90.31 462 LYS A N 1
ATOM 3575 C CA . LYS A 1 462 ? -34.012 1.944 50.231 1.00 90.31 462 LYS A CA 1
ATOM 3576 C C . LYS A 1 462 ? -34.208 1.919 48.718 1.00 90.31 462 LYS A C 1
ATOM 3578 O O . LYS A 1 462 ? -33.686 1.028 48.057 1.00 90.31 462 LYS A O 1
ATOM 3583 N N . SER A 1 463 ? -34.996 2.853 48.180 1.00 86.69 463 SER A N 1
ATOM 3584 C CA . SER A 1 463 ? -35.236 2.949 46.737 1.00 86.69 463 SER A CA 1
ATOM 3585 C C . SER A 1 463 ? -33.944 3.279 45.993 1.00 86.69 463 SER A C 1
ATOM 3587 O O . SER A 1 463 ? -33.579 2.581 45.053 1.00 86.69 463 SER A O 1
ATOM 3589 N N . VAL A 1 464 ? -33.203 4.280 46.477 1.00 87.19 464 VAL A N 1
ATOM 3590 C CA . VAL A 1 464 ? -31.917 4.687 45.899 1.00 87.19 464 VAL A CA 1
ATOM 3591 C C . VAL A 1 464 ? -30.911 3.535 45.921 1.00 87.19 464 VAL A C 1
ATOM 3593 O O . VAL A 1 464 ? -30.323 3.232 44.890 1.00 87.19 464 VAL A O 1
ATOM 3596 N N . LEU A 1 465 ? -30.765 2.827 47.046 1.00 89.88 465 LEU A N 1
ATOM 3597 C CA . LEU A 1 465 ? -29.810 1.719 47.154 1.00 89.88 465 LEU A CA 1
ATOM 3598 C C . LEU A 1 465 ? -30.121 0.577 46.170 1.00 89.88 465 LEU A C 1
ATOM 3600 O O . LEU A 1 465 ? -29.210 0.020 45.567 1.00 89.88 465 LEU A O 1
ATOM 3604 N N . LYS A 1 466 ? -31.406 0.274 45.928 1.00 90.38 466 LYS A N 1
ATOM 3605 C CA . LYS A 1 466 ? -31.808 -0.714 44.909 1.00 90.38 466 LYS A CA 1
ATOM 3606 C C . LYS A 1 466 ? -31.362 -0.313 43.504 1.00 90.38 466 LYS A C 1
ATOM 3608 O O . LYS A 1 466 ? -30.927 -1.180 42.755 1.00 90.38 466 LYS A O 1
ATOM 3613 N N . TRP A 1 467 ? -31.443 0.972 43.160 1.00 86.56 467 TRP A N 1
ATOM 3614 C CA . TRP A 1 467 ? -30.967 1.473 41.868 1.00 86.56 467 TRP A CA 1
ATOM 3615 C C . TRP A 1 467 ? -29.450 1.354 41.710 1.00 86.56 467 TRP A C 1
ATOM 3617 O O . TRP A 1 467 ? -29.000 1.094 40.603 1.00 86.56 467 TRP A O 1
ATOM 3627 N N . PHE A 1 468 ? -28.673 1.471 42.793 1.00 85.06 468 PHE A N 1
ATOM 3628 C CA . PHE A 1 468 ? -27.221 1.241 42.766 1.00 85.06 468 PHE A CA 1
ATOM 3629 C C . PHE A 1 468 ? -26.839 -0.240 42.661 1.00 85.06 468 PHE A C 1
ATOM 3631 O O . PHE A 1 468 ? -25.822 -0.570 42.055 1.00 85.06 468 PHE A O 1
ATOM 3638 N N . PHE A 1 469 ? -27.658 -1.147 43.196 1.00 90.38 469 PHE A N 1
ATOM 3639 C CA . PHE A 1 469 ? -27.392 -2.584 43.105 1.00 90.38 469 PHE A CA 1
ATOM 3640 C C . PHE A 1 469 ? -27.532 -3.149 41.688 1.00 90.38 469 PHE A C 1
ATOM 3642 O O . PHE A 1 469 ? -26.861 -4.124 41.369 1.00 90.38 469 PHE A O 1
ATOM 3649 N N . VAL A 1 470 ? -28.354 -2.540 40.827 1.00 88.62 470 VAL A N 1
ATOM 3650 C CA . VAL A 1 470 ? -28.530 -2.982 39.431 1.00 88.62 470 VAL A CA 1
ATOM 3651 C C . VAL A 1 470 ? -27.232 -2.879 38.609 1.00 88.62 470 VAL A C 1
ATOM 3653 O O . VAL A 1 470 ? -26.792 -3.910 38.102 1.00 88.62 470 VAL A O 1
ATOM 3656 N N . PRO A 1 471 ? -26.579 -1.706 38.470 1.00 86.88 471 PRO A N 1
ATOM 3657 C CA . PRO A 1 471 ? -25.329 -1.603 37.721 1.00 86.88 471 PRO A CA 1
ATOM 3658 C C . PRO A 1 471 ? -24.191 -2.391 38.377 1.00 86.88 471 PRO A C 1
ATOM 3660 O O . PRO A 1 471 ? -23.393 -2.989 37.663 1.00 86.88 471 PRO A O 1
ATOM 3663 N N . HIS A 1 472 ? -24.146 -2.468 39.714 1.00 91.44 472 HIS A N 1
ATOM 3664 C CA . HIS A 1 472 ? -23.178 -3.316 40.419 1.00 91.44 472 HIS A CA 1
ATOM 3665 C C . HIS A 1 472 ? -23.316 -4.790 40.020 1.00 91.44 472 HIS A C 1
ATOM 3667 O O . HIS A 1 472 ? -22.340 -5.443 39.660 1.00 91.44 472 HIS A O 1
ATOM 3673 N N . PHE A 1 473 ? -24.550 -5.299 40.001 1.00 91.94 473 PHE A N 1
ATOM 3674 C CA . PHE A 1 473 ? -24.835 -6.670 39.592 1.00 91.94 473 PHE A CA 1
ATOM 3675 C C . PHE A 1 473 ? -24.444 -6.939 38.131 1.00 91.94 473 PHE A C 1
ATOM 3677 O O . PHE A 1 473 ? -23.919 -8.008 37.835 1.00 91.94 473 PHE A O 1
ATOM 3684 N N . LEU A 1 474 ? -24.637 -5.976 37.221 1.00 90.75 474 LEU A N 1
ATOM 3685 C CA . LEU A 1 474 ? -24.198 -6.118 35.827 1.00 90.75 474 LEU A CA 1
ATOM 3686 C C . LEU A 1 474 ? -22.676 -6.278 35.718 1.00 90.75 474 LEU A C 1
ATOM 3688 O O . LEU A 1 474 ? -22.210 -7.195 35.045 1.00 90.75 474 LEU A O 1
ATOM 3692 N N . ILE A 1 475 ? -21.906 -5.429 36.406 1.00 91.88 475 ILE A N 1
ATOM 3693 C CA . ILE A 1 475 ? -20.435 -5.516 36.420 1.00 91.88 475 ILE A CA 1
ATOM 3694 C C . ILE A 1 475 ? -19.989 -6.849 37.035 1.00 91.88 475 ILE A C 1
ATOM 3696 O O . ILE A 1 475 ? -19.092 -7.513 36.516 1.00 91.88 475 ILE A O 1
ATOM 3700 N N . LEU A 1 476 ? -20.656 -7.280 38.104 1.00 93.94 476 LEU A N 1
ATOM 3701 C CA . LEU A 1 476 ? -20.379 -8.547 38.764 1.00 93.94 476 LEU A CA 1
ATOM 3702 C C . LEU A 1 476 ? -20.585 -9.759 37.842 1.00 93.94 476 LEU A C 1
ATOM 3704 O O . LEU A 1 476 ? -19.761 -10.670 37.858 1.00 93.94 476 LEU A O 1
ATOM 3708 N N . VAL A 1 477 ? -21.634 -9.769 37.011 1.00 93.31 477 VAL A N 1
ATOM 3709 C CA . VAL A 1 477 ? -21.864 -10.848 36.033 1.00 93.31 477 VAL A CA 1
ATOM 3710 C C . VAL A 1 477 ? -20.704 -10.949 35.042 1.00 93.31 477 VAL A C 1
ATOM 3712 O O . VAL A 1 477 ? -20.226 -12.052 34.782 1.00 93.31 477 VAL A O 1
ATOM 3715 N N . PHE A 1 478 ? -20.207 -9.820 34.526 1.00 90.31 478 PHE A N 1
ATOM 3716 C CA . PHE A 1 478 ? -19.026 -9.821 33.655 1.00 90.31 478 PHE A CA 1
ATOM 3717 C C . PHE A 1 478 ? -17.788 -10.365 34.369 1.00 90.31 478 PHE A C 1
ATOM 3719 O O . PHE A 1 478 ? -17.050 -11.170 33.799 1.00 90.31 478 PHE A O 1
ATOM 3726 N N . MET A 1 479 ? -17.590 -9.985 35.631 1.00 91.50 479 MET A N 1
ATOM 3727 C CA . MET A 1 479 ? -16.454 -10.462 36.413 1.00 91.50 479 MET A CA 1
ATOM 3728 C C . MET A 1 479 ? -16.533 -11.967 36.694 1.00 91.50 479 MET A C 1
ATOM 3730 O O . MET A 1 479 ? -15.537 -12.673 36.562 1.00 91.50 479 MET A O 1
ATOM 3734 N N . TRP A 1 480 ? -17.724 -12.494 36.987 1.00 92.81 480 TRP A N 1
ATOM 3735 C CA . TRP A 1 480 ? -17.941 -13.935 37.121 1.00 92.81 480 TRP A CA 1
ATOM 3736 C C . TRP A 1 480 ? -17.720 -14.694 35.815 1.00 92.81 480 TRP A C 1
ATOM 3738 O O . TRP A 1 480 ? -17.184 -15.796 35.857 1.00 92.81 480 TRP A O 1
ATOM 3748 N N . LEU A 1 481 ? -18.086 -14.128 34.662 1.00 89.50 481 LEU A N 1
ATOM 3749 C CA . LEU A 1 481 ? -17.771 -14.741 33.369 1.00 89.50 481 LEU A CA 1
ATOM 3750 C C . LEU A 1 481 ? -16.257 -14.819 33.152 1.00 89.50 481 LEU A C 1
ATOM 3752 O O . LEU A 1 481 ? -15.762 -15.870 32.751 1.00 89.50 481 LEU A O 1
ATOM 3756 N N . LYS A 1 482 ? -15.522 -13.745 33.467 1.00 87.31 482 LYS A N 1
ATOM 3757 C CA . LYS A 1 482 ? -14.058 -13.719 33.369 1.00 87.31 482 LYS A CA 1
ATOM 3758 C C . LYS A 1 482 ? -13.417 -14.738 34.313 1.00 87.31 482 LYS A C 1
ATOM 3760 O O . LYS A 1 482 ? -12.839 -15.719 33.849 1.00 87.31 482 LYS A O 1
ATOM 3765 N N . VAL A 1 483 ? -13.571 -14.542 35.622 1.00 90.81 483 VAL A N 1
ATOM 3766 C CA . VAL A 1 483 ? -12.936 -15.363 36.666 1.00 90.81 483 VAL A CA 1
ATOM 3767 C C . VAL A 1 483 ? -13.424 -16.815 36.603 1.00 90.81 483 VAL A C 1
ATOM 3769 O O . VAL A 1 483 ? -12.648 -17.755 36.761 1.00 90.81 483 VAL A O 1
ATOM 3772 N N . GLY A 1 484 ? -14.710 -17.022 36.313 1.00 87.56 484 GLY A N 1
ATOM 3773 C CA . GLY A 1 484 ? -15.301 -18.349 36.161 1.00 87.56 484 GLY A CA 1
ATOM 3774 C C . GLY A 1 484 ? -14.755 -19.111 34.956 1.00 87.56 484 GLY A C 1
ATOM 3775 O O . GLY A 1 484 ? -14.525 -20.315 35.065 1.00 87.56 484 GLY A O 1
ATOM 3776 N N . SER A 1 485 ? -14.497 -18.435 33.829 1.00 83.94 485 SER A N 1
ATOM 3777 C CA . SER A 1 485 ? -13.904 -19.084 32.651 1.00 83.94 485 SER A CA 1
ATOM 3778 C C . SER A 1 485 ? -12.500 -19.629 32.936 1.00 83.94 485 SER A C 1
ATOM 3780 O O . SER A 1 485 ? -12.183 -20.750 32.537 1.00 83.94 485 SER A O 1
ATOM 3782 N N . GLU A 1 486 ? -11.691 -18.899 33.706 1.00 83.62 486 GLU A N 1
ATOM 3783 C CA . GLU A 1 486 ? -10.365 -19.346 34.136 1.00 83.62 486 GLU A CA 1
ATOM 3784 C C . GLU A 1 486 ? -10.445 -20.480 35.160 1.00 83.62 486 GLU A C 1
ATOM 3786 O O . GLU A 1 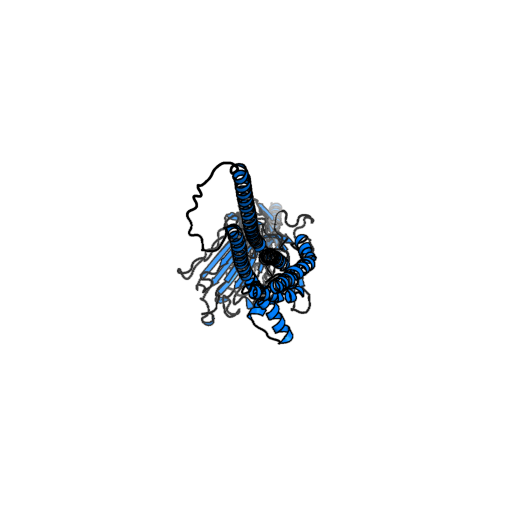486 ? -9.779 -21.505 35.008 1.00 83.62 486 GLU A O 1
ATOM 3791 N N . PHE A 1 487 ? -11.315 -20.345 36.164 1.00 85.62 487 PHE A N 1
ATOM 3792 C CA . PHE A 1 487 ? -11.519 -21.371 37.183 1.00 85.62 487 PHE A CA 1
ATOM 3793 C C . PHE A 1 487 ? -11.936 -22.719 36.574 1.00 85.62 487 PHE A C 1
ATOM 3795 O O . PHE A 1 487 ? -11.416 -23.767 36.970 1.00 85.62 487 PHE A O 1
ATOM 3802 N N . LEU A 1 488 ? -12.846 -22.696 35.592 1.00 85.44 488 LEU A N 1
ATOM 3803 C CA . LEU A 1 488 ? -13.294 -23.885 34.863 1.00 85.44 488 LEU A CA 1
ATOM 3804 C C . LEU A 1 488 ? -12.186 -24.473 33.979 1.00 85.44 488 LEU A C 1
ATOM 3806 O O . LEU A 1 488 ? -12.056 -25.696 33.893 1.00 85.44 488 LEU A O 1
ATOM 3810 N N . ARG A 1 489 ? -11.358 -23.624 33.363 1.00 82.19 489 ARG A N 1
ATOM 3811 C CA . ARG A 1 489 ? -10.215 -24.061 32.555 1.00 82.19 489 ARG A CA 1
ATOM 3812 C C . ARG A 1 489 ? -9.149 -24.754 33.406 1.00 82.19 489 ARG A C 1
ATOM 3814 O O . ARG A 1 489 ? -8.677 -25.816 33.010 1.00 82.19 489 ARG A O 1
ATOM 3821 N N . TYR A 1 490 ? -8.787 -24.186 34.558 1.00 81.81 490 TYR A N 1
ATOM 3822 C CA . TYR A 1 490 ? -7.704 -24.699 35.405 1.00 81.81 490 TYR A CA 1
ATOM 3823 C C . TYR A 1 490 ? -8.104 -25.949 36.200 1.00 81.81 490 TYR A C 1
ATOM 3825 O O . TYR A 1 490 ? -7.360 -26.924 36.221 1.00 81.81 490 TYR A O 1
ATOM 3833 N N . ASN A 1 491 ? -9.289 -25.955 36.822 1.00 86.00 491 ASN A N 1
ATOM 3834 C CA . ASN A 1 491 ? -9.695 -27.055 37.709 1.00 86.00 491 ASN A CA 1
ATOM 3835 C C . ASN A 1 491 ? -10.412 -28.199 36.984 1.00 86.00 491 ASN A C 1
ATOM 3837 O O . ASN A 1 491 ? -10.316 -29.346 37.410 1.00 86.00 491 ASN A O 1
ATOM 3841 N N . PHE A 1 492 ? -11.146 -27.897 35.908 1.00 85.06 492 PHE A N 1
ATOM 3842 C CA . PHE A 1 492 ? -11.999 -28.872 35.217 1.00 85.06 492 PHE A CA 1
ATOM 3843 C C . PHE A 1 492 ? -11.577 -29.130 33.765 1.00 85.06 492 PHE A C 1
ATOM 3845 O O . PHE A 1 492 ? -12.229 -29.912 33.075 1.00 85.06 492 PHE A O 1
ATOM 3852 N N . GLY A 1 493 ? -10.509 -28.485 33.279 1.00 80.69 493 GLY A N 1
ATOM 3853 C CA . GLY A 1 493 ? -10.015 -28.656 31.909 1.00 80.69 493 GLY A CA 1
ATOM 3854 C C . GLY A 1 493 ? -11.006 -28.214 30.827 1.00 80.69 493 GLY A C 1
ATOM 3855 O O . GLY A 1 493 ? -10.876 -28.619 29.672 1.00 80.69 493 GLY A O 1
ATOM 3856 N N . TRP A 1 494 ? -12.015 -27.414 31.182 1.00 80.06 494 TRP A N 1
ATOM 3857 C CA . TRP A 1 494 ? -13.074 -27.011 30.263 1.00 80.06 494 TRP A CA 1
ATOM 3858 C C . TRP A 1 494 ? -12.562 -25.950 29.283 1.00 80.06 494 TRP A C 1
ATOM 3860 O O . TRP A 1 494 ? -12.127 -24.872 29.690 1.00 80.06 494 TRP A O 1
ATOM 3870 N N . LYS A 1 495 ? -12.615 -26.260 27.983 1.00 76.12 495 LYS A N 1
ATOM 3871 C CA . LYS A 1 495 ? -12.199 -25.371 26.891 1.00 76.12 495 LYS A CA 1
ATOM 3872 C C . LYS A 1 495 ? -13.404 -24.993 26.041 1.00 76.12 495 LYS A C 1
ATOM 3874 O O . LYS A 1 495 ? -14.182 -25.857 25.642 1.00 76.12 495 LYS A O 1
ATOM 3879 N N . ASN A 1 496 ? -13.564 -23.703 25.772 1.00 79.25 496 ASN A N 1
ATOM 3880 C CA . ASN A 1 496 ? -14.661 -23.171 24.975 1.00 79.25 496 ASN A CA 1
ATOM 3881 C C . ASN A 1 496 ? -14.107 -22.155 23.971 1.00 79.25 496 ASN A C 1
ATOM 3883 O O . ASN A 1 496 ? -13.460 -21.182 24.361 1.00 79.25 496 ASN A O 1
ATOM 3887 N N . ALA A 1 497 ? -14.413 -22.371 22.690 1.00 74.06 497 ALA A N 1
ATOM 3888 C CA . ALA A 1 497 ? -13.928 -21.569 21.569 1.00 74.06 497 ALA A CA 1
ATOM 3889 C C . ALA A 1 497 ? -14.262 -20.071 21.688 1.00 74.06 497 ALA A C 1
ATOM 3891 O O . ALA A 1 497 ? -13.537 -19.230 21.159 1.00 74.06 497 ALA A O 1
ATOM 3892 N N . PHE A 1 498 ? -15.344 -19.716 22.392 1.00 76.38 498 PHE A N 1
ATOM 3893 C CA . PHE A 1 498 ? -15.683 -18.319 22.663 1.00 76.38 498 PHE A CA 1
ATOM 3894 C C . PHE A 1 498 ? -14.632 -17.635 23.549 1.00 76.38 498 PHE A C 1
ATOM 3896 O O . PHE A 1 498 ? -14.168 -16.546 23.218 1.00 76.38 498 PHE A O 1
ATOM 3903 N N . PHE A 1 499 ? -14.229 -18.284 24.646 1.00 71.56 499 PHE A N 1
ATOM 3904 C CA . PHE A 1 499 ? -13.257 -17.735 25.596 1.00 71.56 499 PHE A CA 1
ATOM 3905 C C . PHE A 1 499 ? -11.820 -17.817 25.072 1.00 71.56 499 PHE A C 1
ATOM 3907 O O . PHE A 1 499 ? -11.035 -16.912 25.335 1.00 71.56 499 PHE A O 1
ATOM 3914 N N . GLU A 1 500 ? -11.489 -18.834 24.271 1.00 69.94 500 GLU A N 1
ATOM 3915 C CA . GLU A 1 500 ? -10.181 -18.928 23.603 1.00 69.94 500 GLU A CA 1
ATOM 3916 C C . GLU A 1 500 ? -9.975 -17.815 22.566 1.00 69.94 500 GLU A C 1
ATOM 3918 O O . GLU A 1 500 ? -8.871 -17.304 22.429 1.00 69.94 500 GLU A O 1
ATOM 3923 N N . ARG A 1 501 ? -11.040 -17.363 21.888 1.00 69.38 501 ARG A N 1
ATOM 3924 C CA . ARG A 1 501 ? -10.978 -16.225 20.953 1.00 69.38 501 ARG A CA 1
ATOM 3925 C C . ARG A 1 501 ? -10.850 -14.864 21.651 1.00 69.38 501 ARG A C 1
ATOM 3927 O O . ARG A 1 501 ? -10.454 -13.888 21.021 1.00 69.38 501 ARG A O 1
ATOM 3934 N N . LEU A 1 502 ? -11.266 -14.766 22.912 1.00 65.31 502 LEU A N 1
ATOM 3935 C CA . LEU A 1 502 ? -11.253 -13.514 23.673 1.00 65.31 502 LEU A CA 1
ATOM 3936 C C . LEU A 1 502 ? -9.890 -13.197 24.304 1.00 65.31 502 LEU A C 1
ATOM 3938 O O . LEU A 1 502 ? -9.704 -12.047 24.686 1.00 65.31 502 LEU A O 1
ATOM 3942 N N . ASP A 1 503 ? -8.992 -14.185 24.399 1.00 66.44 503 ASP A N 1
ATOM 3943 C CA . ASP A 1 503 ? -7.621 -14.078 24.928 1.00 66.44 503 ASP A CA 1
ATOM 3944 C C . ASP A 1 503 ? -7.506 -13.189 26.183 1.00 66.44 503 ASP A C 1
ATOM 3946 O O . ASP A 1 503 ? -6.840 -12.155 26.206 1.00 66.44 503 ASP A O 1
ATOM 3950 N N . MET A 1 504 ? -8.262 -13.542 27.230 1.00 66.38 504 MET A N 1
ATOM 3951 C CA . MET A 1 504 ? -8.265 -12.772 28.476 1.00 66.38 504 MET A CA 1
ATOM 3952 C C . MET A 1 504 ? -7.067 -13.146 29.364 1.00 66.38 504 MET A C 1
ATOM 3954 O O . MET A 1 504 ? -6.810 -14.339 29.549 1.00 66.38 504 MET A O 1
ATOM 3958 N N . PRO A 1 505 ? -6.379 -12.161 29.976 1.00 71.19 505 PRO A N 1
ATOM 3959 C CA . PRO A 1 505 ? -5.285 -12.412 30.905 1.00 71.19 505 PRO A CA 1
ATOM 3960 C C . PRO A 1 505 ? -5.794 -13.084 32.183 1.00 71.19 505 PRO A C 1
ATOM 3962 O O . PRO A 1 505 ? -6.971 -12.954 32.545 1.00 71.19 505 PRO A O 1
ATOM 3965 N N . ALA A 1 506 ? -4.878 -13.755 32.883 1.00 79.12 506 ALA A N 1
ATOM 3966 C CA . ALA A 1 506 ? -5.151 -14.397 34.165 1.00 79.12 506 ALA A CA 1
ATOM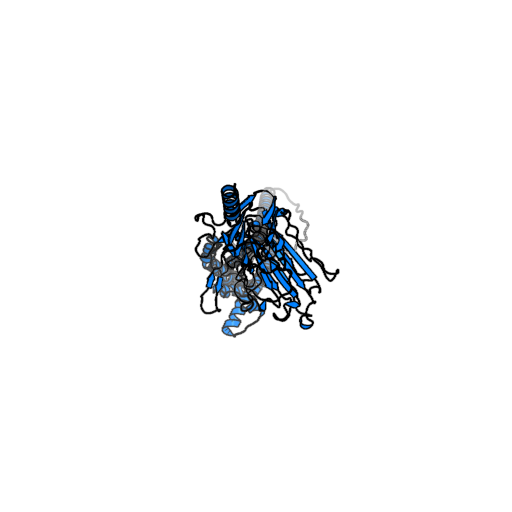 3967 C C . ALA A 1 506 ? -5.743 -13.406 35.183 1.00 79.12 506 ALA A C 1
ATOM 3969 O O . ALA A 1 506 ? -5.392 -12.223 35.216 1.00 79.12 506 ALA A O 1
ATOM 3970 N N . ALA A 1 507 ? -6.671 -13.886 36.002 1.00 85.25 507 ALA A N 1
ATOM 3971 C CA . ALA A 1 507 ? -7.341 -13.108 37.022 1.00 85.25 507 ALA A CA 1
ATOM 3972 C C . ALA A 1 507 ? -6.399 -12.845 38.194 1.00 85.25 507 ALA A C 1
ATOM 3974 O O . ALA A 1 507 ? -5.788 -13.752 38.765 1.00 85.25 507 ALA A O 1
ATOM 3975 N N . TYR A 1 508 ? -6.327 -11.583 38.604 1.00 87.00 508 TYR A N 1
ATOM 3976 C CA . TYR A 1 508 ? -5.548 -11.204 39.772 1.00 87.00 508 TYR A CA 1
ATOM 3977 C C . TYR A 1 508 ? -6.244 -11.654 41.070 1.00 87.00 508 TYR A C 1
ATOM 3979 O O . TYR A 1 508 ? -7.475 -11.715 41.130 1.00 87.00 508 TYR A O 1
ATOM 3987 N N . PRO A 1 509 ? -5.501 -11.882 42.171 1.00 88.62 509 PRO A N 1
ATOM 3988 C CA . PRO A 1 509 ? -6.080 -12.322 43.445 1.00 88.62 509 PRO A CA 1
ATOM 3989 C C . PRO A 1 509 ? -7.211 -11.428 43.975 1.00 88.62 509 PRO A C 1
ATOM 3991 O O . PRO A 1 509 ? -8.175 -11.921 44.561 1.00 88.62 509 PRO A O 1
ATOM 3994 N N . TRP A 1 510 ? -7.127 -10.113 43.752 1.00 91.75 510 TRP A N 1
ATOM 3995 C CA . TRP A 1 510 ? -8.157 -9.169 44.191 1.00 91.75 510 TRP A CA 1
ATOM 3996 C C . TRP A 1 510 ? -9.489 -9.360 43.448 1.00 91.75 510 TRP A C 1
ATOM 3998 O O . TRP A 1 510 ? -10.540 -9.082 44.022 1.00 91.75 510 TRP A O 1
ATOM 4008 N N . GLU A 1 511 ? -9.476 -9.882 42.217 1.00 92.19 511 GLU A N 1
ATOM 4009 C CA . GLU A 1 511 ? -10.683 -10.125 41.419 1.00 92.19 511 GLU A CA 1
ATOM 4010 C C . GLU A 1 511 ? -11.550 -11.223 42.031 1.00 92.19 511 GLU A C 1
ATOM 4012 O O . GLU A 1 511 ? -12.771 -11.081 42.120 1.00 92.19 511 GLU A O 1
ATOM 4017 N N . TYR A 1 512 ? -10.912 -12.290 42.520 1.00 91.19 512 TYR A N 1
ATOM 4018 C CA . TYR A 1 512 ? -11.582 -13.380 43.228 1.00 91.19 512 TYR A CA 1
ATOM 4019 C C . TYR A 1 512 ? -12.284 -12.873 44.490 1.00 91.19 512 TYR A C 1
ATOM 4021 O O . TYR A 1 512 ? -13.429 -13.237 44.758 1.00 91.19 512 TYR A O 1
ATOM 4029 N N . VAL A 1 513 ? -11.622 -11.992 45.248 1.00 93.44 513 VAL A N 1
ATOM 4030 C CA . VAL A 1 513 ? -12.208 -11.388 46.452 1.00 93.44 513 VAL A CA 1
ATOM 4031 C C . VAL A 1 513 ? -13.340 -10.430 46.079 1.00 93.44 513 VAL A C 1
ATOM 4033 O O . VAL A 1 513 ? -14.394 -10.451 46.712 1.00 93.44 513 VAL A O 1
ATOM 4036 N N . TRP A 1 514 ? -13.173 -9.635 45.019 1.00 95.69 514 TRP A N 1
ATOM 4037 C CA . TRP A 1 514 ? -14.199 -8.699 44.558 1.00 95.69 514 TRP A CA 1
ATOM 4038 C C . TRP A 1 514 ? -15.453 -9.403 44.018 1.00 95.69 514 TRP A C 1
ATOM 4040 O O . TRP A 1 514 ? -16.567 -8.902 44.175 1.00 95.69 514 TRP A O 1
ATOM 4050 N N . CYS A 1 515 ? -15.323 -10.617 43.475 1.00 94.88 515 CYS A N 1
ATOM 4051 C CA . CYS A 1 515 ? -16.462 -11.457 43.088 1.00 94.88 515 CYS A CA 1
ATOM 4052 C C . CYS A 1 515 ? -17.388 -11.823 44.264 1.00 94.88 515 CYS A C 1
ATOM 4054 O O . CYS A 1 515 ? -18.516 -12.261 44.031 1.00 94.88 515 CYS A O 1
ATOM 4056 N N . LEU A 1 516 ? -16.956 -11.627 45.517 1.00 95.00 516 LEU A N 1
ATOM 4057 C CA . LEU A 1 516 ? -17.775 -11.797 46.724 1.00 95.00 516 LEU A CA 1
ATOM 4058 C C . LEU A 1 516 ? -18.618 -10.553 47.064 1.00 95.00 516 LEU A C 1
ATOM 4060 O O . LEU A 1 516 ? -19.413 -10.579 48.005 1.00 95.00 516 LEU A O 1
ATOM 4064 N N . SER A 1 517 ? -18.521 -9.479 46.275 1.00 95.31 517 SER A N 1
ATOM 4065 C CA . SER A 1 517 ? -19.282 -8.231 46.444 1.00 95.31 517 SER A CA 1
ATOM 4066 C C . SER A 1 517 ? -20.799 -8.361 46.215 1.00 95.31 517 SER A C 1
ATOM 4068 O O . SER A 1 517 ? -21.527 -7.376 46.337 1.00 95.31 517 SER A O 1
ATOM 4070 N N . PHE A 1 518 ? -21.320 -9.565 45.948 1.00 95.19 518 PHE A N 1
ATOM 4071 C CA . PHE A 1 518 ? -22.759 -9.857 46.003 1.00 95.19 518 PHE A CA 1
ATOM 4072 C C . PHE A 1 518 ? -23.281 -10.054 47.433 1.00 95.19 518 PHE A C 1
ATOM 4074 O O . PHE A 1 518 ? -24.458 -9.799 47.700 1.00 95.19 518 PHE A O 1
ATOM 4081 N N . ILE A 1 519 ? -22.426 -10.499 48.363 1.00 95.44 519 ILE A N 1
ATOM 4082 C CA . ILE A 1 519 ? -22.801 -10.773 49.758 1.00 95.44 519 ILE A CA 1
ATOM 4083 C C . ILE A 1 519 ? -23.397 -9.521 50.431 1.00 95.44 519 ILE A C 1
ATOM 4085 O O . ILE A 1 519 ? -24.484 -9.626 51.012 1.00 95.44 519 ILE A O 1
ATOM 4089 N N . PRO A 1 520 ? -22.782 -8.325 50.324 1.00 95.00 520 PRO A N 1
ATOM 4090 C CA . PRO A 1 520 ? -23.347 -7.097 50.880 1.00 95.00 520 PRO A CA 1
ATOM 4091 C C . PRO A 1 520 ? -24.720 -6.744 50.296 1.00 95.00 520 PRO A C 1
ATOM 4093 O O . PRO A 1 520 ? -25.602 -6.332 51.047 1.00 95.00 520 PRO A O 1
ATOM 4096 N N . ILE A 1 521 ? -24.941 -6.965 48.992 1.00 93.75 521 ILE A N 1
ATOM 4097 C CA . ILE A 1 521 ? -26.233 -6.720 48.325 1.00 93.75 521 ILE A CA 1
ATOM 4098 C C . ILE A 1 521 ? -27.324 -7.583 48.963 1.00 93.75 521 ILE A C 1
ATOM 4100 O O . ILE A 1 521 ? -28.388 -7.086 49.341 1.00 93.75 521 ILE A O 1
ATOM 4104 N N . VAL A 1 522 ? -27.054 -8.883 49.109 1.00 94.81 522 VAL A N 1
ATOM 4105 C CA . VAL A 1 522 ? -27.997 -9.845 49.693 1.00 94.81 522 VAL A CA 1
ATOM 4106 C C . VAL A 1 522 ? -28.307 -9.471 51.144 1.00 94.81 522 VAL A C 1
ATOM 4108 O O . VAL A 1 522 ? -29.479 -9.412 51.536 1.00 94.81 522 VAL A O 1
ATOM 4111 N N . LEU A 1 523 ? -27.280 -9.145 51.935 1.00 95.12 523 LEU A N 1
ATOM 4112 C CA . LEU A 1 523 ? -27.446 -8.696 53.318 1.00 95.12 523 LEU A CA 1
ATOM 4113 C C . LEU A 1 523 ? -28.272 -7.401 53.392 1.00 95.12 523 LEU A C 1
ATOM 4115 O O . LEU A 1 523 ? -29.234 -7.334 54.162 1.00 95.12 523 LEU A O 1
ATOM 4119 N N . ALA A 1 524 ? -27.979 -6.409 52.549 1.00 93.56 524 ALA A N 1
ATOM 4120 C CA . ALA A 1 524 ? -28.701 -5.143 52.505 1.00 93.56 524 ALA A CA 1
ATOM 4121 C C . ALA A 1 524 ? -30.180 -5.344 52.140 1.00 93.56 524 ALA A C 1
ATOM 4123 O O . ALA A 1 524 ? -31.056 -4.896 52.884 1.00 93.56 524 ALA A O 1
ATOM 4124 N N . LEU A 1 525 ? -30.485 -6.088 51.072 1.00 93.69 525 LEU A N 1
ATOM 4125 C CA . LEU A 1 525 ? -31.863 -6.382 50.663 1.00 93.69 525 LEU A CA 1
ATOM 4126 C C . LEU A 1 525 ? -32.637 -7.148 51.746 1.00 93.69 525 LEU A C 1
ATOM 4128 O O . LEU A 1 525 ? -33.792 -6.816 52.031 1.00 93.69 525 LEU A O 1
ATOM 4132 N N . SER A 1 526 ? -31.998 -8.115 52.413 1.00 93.44 526 SER A N 1
ATOM 4133 C CA . SER A 1 526 ? -32.616 -8.870 53.513 1.00 93.44 526 SER A CA 1
ATOM 4134 C C . SER A 1 526 ? -32.940 -7.991 54.734 1.00 93.44 526 SER A C 1
ATOM 4136 O O . SER A 1 526 ? -33.895 -8.254 55.473 1.00 93.44 526 SER A O 1
ATOM 4138 N N . SER A 1 527 ? -32.189 -6.901 54.932 1.00 93.81 527 SER A N 1
ATOM 4139 C CA . SER A 1 527 ? -32.422 -5.950 56.021 1.00 93.81 527 SER A CA 1
ATOM 4140 C C . SER A 1 527 ? -33.660 -5.070 55.789 1.00 93.81 527 SER A C 1
ATOM 4142 O O . SER A 1 527 ? -34.292 -4.632 56.755 1.00 93.81 527 SER A O 1
ATOM 4144 N N . PHE A 1 528 ? -34.062 -4.856 54.529 1.00 92.31 528 PHE A N 1
ATOM 4145 C CA . PHE A 1 528 ? -35.088 -3.880 54.145 1.00 92.31 528 PHE A CA 1
ATOM 4146 C C . PHE A 1 528 ? -36.509 -4.251 54.558 1.00 92.31 528 PHE A C 1
ATOM 4148 O O . PHE A 1 528 ? -37.301 -3.349 54.838 1.00 92.31 528 PHE A O 1
ATOM 4155 N N . GLN A 1 529 ? -36.846 -5.543 54.577 1.00 83.44 529 GLN A N 1
ATOM 4156 C CA . GLN A 1 529 ? -38.215 -6.001 54.844 1.00 83.44 529 GLN A CA 1
ATOM 4157 C C . GLN A 1 529 ? -38.658 -5.721 56.284 1.00 83.44 529 GLN A C 1
ATOM 4159 O O . GLN A 1 529 ? -39.817 -5.397 56.518 1.00 83.44 529 GLN A O 1
ATOM 4164 N N . ARG A 1 530 ? -37.741 -5.834 57.254 1.00 85.06 530 ARG A N 1
ATOM 4165 C CA . ARG A 1 530 ? -38.034 -5.654 58.689 1.00 85.06 530 ARG A CA 1
ATOM 4166 C C . ARG A 1 530 ? -37.165 -4.587 59.364 1.00 85.06 530 ARG A C 1
ATOM 4168 O O . ARG A 1 530 ? -37.050 -4.600 60.583 1.00 85.06 530 ARG A O 1
ATOM 4175 N N . ASN A 1 531 ? -36.528 -3.702 58.592 1.00 89.12 531 ASN A N 1
ATOM 4176 C CA . ASN A 1 531 ? -35.604 -2.665 59.083 1.00 89.12 531 ASN A CA 1
ATOM 4177 C C . ASN A 1 531 ? -34.561 -3.220 60.074 1.00 89.12 531 ASN A C 1
ATOM 4179 O O . ASN A 1 531 ? -34.343 -2.673 61.156 1.00 89.12 531 ASN A O 1
ATOM 4183 N N . LYS A 1 532 ? -33.946 -4.363 59.740 1.00 91.31 532 LYS A N 1
ATOM 4184 C CA . LYS A 1 532 ? -33.025 -5.064 60.649 1.00 91.31 532 LYS A CA 1
ATOM 4185 C C . LYS A 1 532 ? -31.678 -4.338 60.712 1.00 91.31 532 LYS A C 1
ATOM 4187 O O . LYS A 1 532 ? -30.771 -4.647 59.944 1.00 91.31 532 LYS A O 1
ATOM 4192 N N . LEU A 1 533 ? -31.525 -3.426 61.672 1.00 90.94 533 LEU A N 1
ATOM 4193 C CA . LEU A 1 533 ? -30.332 -2.582 61.821 1.00 90.94 533 LEU A CA 1
ATOM 4194 C C . LEU A 1 533 ? -29.017 -3.374 61.956 1.00 90.94 533 LEU A C 1
ATOM 4196 O O . LEU A 1 533 ? -28.011 -2.985 61.373 1.00 90.94 533 LEU A O 1
ATOM 4200 N N . LYS A 1 534 ? -29.003 -4.503 62.680 1.00 91.50 534 LYS A N 1
ATOM 4201 C CA . LYS A 1 534 ? -27.795 -5.349 62.803 1.00 91.50 534 LYS A CA 1
ATOM 4202 C C . LYS A 1 534 ? -27.348 -5.919 61.452 1.00 91.50 534 LYS A C 1
ATOM 4204 O O . LYS A 1 534 ? -26.167 -5.901 61.137 1.00 91.50 534 LYS A O 1
ATOM 4209 N N . VAL A 1 535 ? -28.306 -6.368 60.639 1.00 93.50 535 VAL A N 1
ATOM 4210 C CA . VAL A 1 535 ? -28.036 -6.932 59.308 1.00 93.50 535 VAL A CA 1
ATOM 4211 C C . VAL A 1 535 ? -27.560 -5.849 58.341 1.00 93.50 535 VAL A C 1
ATOM 4213 O O . VAL A 1 535 ? -26.661 -6.101 57.547 1.00 93.50 535 VAL A O 1
ATOM 4216 N N . LEU A 1 536 ? -28.095 -4.629 58.454 1.00 94.19 536 LEU A N 1
ATOM 4217 C CA . LEU A 1 536 ? -27.619 -3.486 57.674 1.00 94.19 536 LEU A CA 1
ATOM 4218 C C . LEU A 1 536 ? -26.169 -3.108 58.022 1.00 94.19 536 LEU A C 1
ATOM 4220 O O . LEU A 1 536 ? -25.396 -2.805 57.121 1.00 94.19 536 LEU A O 1
ATOM 4224 N N . HIS A 1 537 ? -25.768 -3.180 59.296 1.00 93.69 537 HIS A N 1
ATOM 4225 C CA . HIS A 1 537 ? -24.362 -2.986 59.673 1.00 93.69 537 HIS A CA 1
ATOM 4226 C C . HIS A 1 537 ? -23.459 -4.091 59.116 1.00 93.69 537 HIS A C 1
ATOM 4228 O O . HIS A 1 537 ? -22.383 -3.788 58.612 1.00 93.69 537 HIS A O 1
ATOM 4234 N N . TYR A 1 538 ? -23.896 -5.357 59.149 1.00 95.19 538 TYR A N 1
ATOM 4235 C CA . TYR A 1 538 ? -23.147 -6.435 58.495 1.00 95.19 538 TYR A CA 1
ATOM 4236 C C . TYR A 1 538 ? -22.989 -6.186 56.993 1.00 95.19 538 TYR A C 1
ATOM 4238 O O . TYR A 1 538 ? -21.891 -6.363 56.478 1.00 95.19 538 TYR A O 1
ATOM 4246 N N . ALA A 1 539 ? -24.034 -5.707 56.310 1.00 95.50 539 ALA A N 1
ATOM 4247 C CA . ALA A 1 539 ? -23.944 -5.309 54.906 1.00 95.50 539 ALA A CA 1
ATOM 4248 C C . ALA A 1 539 ? -22.931 -4.170 54.693 1.00 95.50 539 ALA A C 1
ATOM 4250 O O . ALA A 1 539 ? -22.090 -4.265 53.808 1.00 95.50 539 ALA A O 1
ATOM 4251 N N . TYR A 1 540 ? -22.955 -3.137 55.542 1.00 95.19 540 TYR A N 1
ATOM 4252 C CA . TYR A 1 540 ? -22.023 -2.006 55.474 1.00 95.19 540 TYR A CA 1
ATOM 4253 C C . TYR A 1 540 ? -20.554 -2.435 55.610 1.00 95.19 540 TYR A C 1
ATOM 4255 O O . TYR A 1 540 ? -19.713 -2.024 54.814 1.00 95.19 540 TYR A O 1
ATOM 4263 N N . TYR A 1 541 ? -20.230 -3.278 56.596 1.00 95.31 541 TYR A N 1
ATOM 4264 C CA . TYR A 1 541 ? -18.858 -3.767 56.772 1.00 95.31 541 TYR A CA 1
ATOM 4265 C C . TYR A 1 541 ? -18.450 -4.759 55.677 1.00 95.31 541 TYR A C 1
ATOM 4267 O O . TYR A 1 541 ? -17.310 -4.725 55.220 1.00 95.31 541 TYR A O 1
ATOM 4275 N N . ALA A 1 542 ? -19.373 -5.610 55.219 1.00 94.31 542 ALA A N 1
ATOM 4276 C CA . ALA A 1 542 ? -19.111 -6.523 54.112 1.00 94.31 542 ALA A CA 1
ATOM 4277 C C . ALA A 1 542 ? -18.824 -5.766 52.804 1.00 94.31 542 ALA A C 1
ATOM 4279 O O . ALA A 1 542 ? -17.943 -6.175 52.056 1.00 94.31 542 ALA A O 1
ATOM 4280 N N . GLU A 1 543 ? -19.514 -4.649 52.548 1.00 94.94 543 GLU A N 1
ATOM 4281 C CA . GLU A 1 543 ? -19.280 -3.779 51.384 1.00 94.94 543 GLU A CA 1
ATOM 4282 C C . GLU A 1 543 ? -17.860 -3.203 51.384 1.00 94.94 543 GLU A C 1
ATOM 4284 O O . GLU A 1 543 ? -17.184 -3.174 50.356 1.00 94.94 543 GLU A O 1
ATOM 4289 N N . PHE A 1 544 ? -17.366 -2.801 52.555 1.00 94.25 544 PHE A N 1
ATOM 4290 C CA . PHE A 1 544 ? -15.990 -2.341 52.689 1.00 94.25 544 PHE A CA 1
ATOM 4291 C C . PHE A 1 544 ? -14.983 -3.463 52.387 1.00 94.25 544 PHE A C 1
ATOM 4293 O O . PHE A 1 544 ? -14.047 -3.253 51.621 1.00 94.25 544 PHE A O 1
ATOM 4300 N N . ILE A 1 545 ? -15.191 -4.657 52.953 1.00 94.56 545 ILE A N 1
ATOM 4301 C CA . ILE A 1 545 ? -14.254 -5.789 52.847 1.00 94.56 545 ILE A CA 1
ATOM 4302 C C . ILE A 1 545 ? -14.252 -6.423 51.450 1.00 94.56 545 ILE A C 1
ATOM 4304 O O . ILE A 1 545 ? -13.190 -6.776 50.951 1.00 94.56 545 ILE A O 1
ATOM 4308 N N . CYS A 1 546 ? -15.421 -6.596 50.828 1.00 94.69 546 CYS A N 1
ATOM 4309 C CA . CYS A 1 546 ? -15.560 -7.304 49.549 1.00 94.69 546 CYS A CA 1
ATOM 4310 C C . CYS A 1 546 ? -15.662 -6.358 48.342 1.00 94.69 546 CYS A C 1
ATOM 4312 O O . CYS A 1 546 ? -15.507 -6.811 47.216 1.00 94.69 546 CYS A O 1
ATOM 4314 N N . GLY A 1 547 ? -15.943 -5.069 48.555 1.00 93.38 547 GLY A N 1
ATOM 4315 C CA . GLY A 1 547 ? -16.076 -4.067 47.495 1.00 93.38 547 GLY A CA 1
ATOM 4316 C C . GLY A 1 547 ? -14.904 -3.089 47.464 1.00 93.38 547 GLY A C 1
ATOM 4317 O O . GLY A 1 547 ? -14.113 -3.095 46.525 1.00 93.38 547 GLY A O 1
ATOM 4318 N N . ILE A 1 548 ? -14.761 -2.259 48.503 1.00 93.44 548 ILE A N 1
ATOM 4319 C CA . ILE A 1 548 ? -13.750 -1.182 48.532 1.00 93.44 548 ILE A CA 1
ATOM 4320 C C . ILE A 1 548 ? -12.323 -1.724 48.671 1.00 93.44 548 ILE A C 1
ATOM 4322 O O . ILE A 1 548 ? -11.439 -1.337 47.910 1.00 93.44 548 ILE A O 1
ATOM 4326 N N . PHE A 1 549 ? -12.080 -2.603 49.642 1.00 92.69 549 PHE A N 1
ATOM 4327 C CA . PHE A 1 549 ? -10.736 -3.082 49.967 1.00 92.69 549 PHE A CA 1
ATOM 4328 C C . PHE A 1 549 ? -10.043 -3.813 48.796 1.00 92.69 549 PHE A C 1
ATOM 4330 O O . PHE A 1 549 ? -8.893 -3.476 48.506 1.00 92.69 549 PHE A O 1
ATOM 4337 N N . PRO A 1 550 ? -10.707 -4.715 48.041 1.00 94.25 550 PRO A N 1
ATOM 4338 C CA . PRO A 1 550 ? -10.107 -5.349 46.868 1.00 94.25 550 PRO A CA 1
ATOM 4339 C C . PRO A 1 550 ? -9.814 -4.349 45.745 1.00 94.25 550 PRO A C 1
ATOM 4341 O O . PRO A 1 550 ? -8.768 -4.449 45.112 1.00 94.25 550 PRO A O 1
ATOM 4344 N N . CYS A 1 551 ? -10.674 -3.341 45.540 1.00 93.31 551 CYS A N 1
ATOM 4345 C CA . CYS A 1 551 ? -10.409 -2.263 44.582 1.00 93.31 551 CYS A CA 1
ATOM 4346 C C . CYS A 1 551 ? -9.173 -1.438 44.965 1.00 93.31 551 CYS A C 1
ATOM 4348 O O . CYS A 1 551 ? -8.401 -1.066 44.089 1.00 93.31 551 CYS A O 1
ATOM 4350 N N . MET A 1 552 ? -8.950 -1.171 46.258 1.00 91.12 552 MET A N 1
ATOM 4351 C CA . MET A 1 552 ? -7.751 -0.460 46.725 1.00 91.12 552 MET A CA 1
ATOM 4352 C C . MET A 1 552 ? -6.474 -1.282 46.520 1.00 91.12 552 MET A C 1
ATOM 4354 O O . MET A 1 552 ? -5.456 -0.731 46.104 1.00 91.12 552 MET A O 1
ATOM 4358 N N . ILE A 1 553 ? -6.529 -2.595 46.773 1.00 90.75 553 ILE A N 1
ATOM 4359 C CA . ILE A 1 553 ? -5.414 -3.509 46.478 1.00 90.75 553 ILE A CA 1
ATOM 4360 C C . ILE A 1 553 ? -5.136 -3.534 44.974 1.00 90.75 553 ILE A C 1
ATOM 4362 O O . ILE A 1 553 ? -3.982 -3.421 44.574 1.00 90.75 553 ILE A O 1
ATOM 4366 N N . GLY A 1 554 ? -6.179 -3.643 44.147 1.00 89.38 554 GLY A N 1
ATOM 4367 C CA . GLY A 1 554 ? -6.054 -3.624 42.692 1.00 89.38 554 GLY A CA 1
ATOM 4368 C C . GLY A 1 554 ? -5.447 -2.319 42.170 1.00 89.38 554 GLY A C 1
ATOM 4369 O O . GLY A 1 554 ? -4.491 -2.362 41.405 1.00 89.38 554 GLY A O 1
ATOM 4370 N N . LEU A 1 555 ? -5.921 -1.165 42.648 1.00 88.88 555 LEU A N 1
ATOM 4371 C CA . LEU A 1 555 ? -5.365 0.149 42.299 1.00 88.88 555 LEU A CA 1
ATOM 4372 C C . LEU A 1 555 ? -3.883 0.283 42.654 1.00 88.88 555 LEU A C 1
ATOM 4374 O O . LEU A 1 555 ? -3.117 0.841 41.877 1.0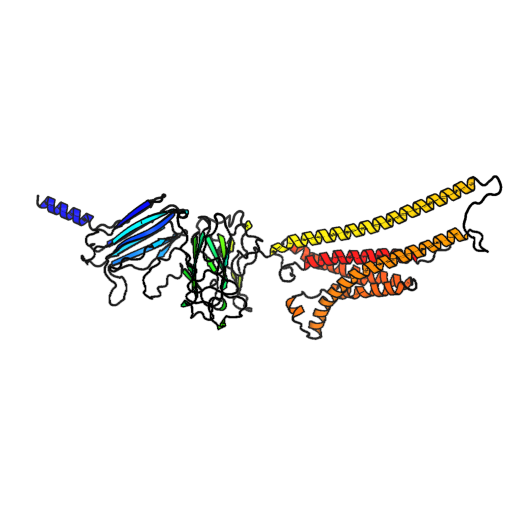0 88.88 555 LEU A O 1
ATOM 4378 N N . GLY A 1 556 ? -3.483 -0.197 43.834 1.00 86.44 556 GLY A N 1
ATOM 4379 C CA . GLY A 1 556 ? -2.082 -0.165 44.251 1.00 86.44 556 GLY A CA 1
ATOM 4380 C C . GLY A 1 556 ? -1.216 -1.143 43.458 1.00 86.44 556 GLY A C 1
ATOM 4381 O O . GLY A 1 556 ? -0.115 -0.790 43.048 1.00 86.44 556 GLY A O 1
ATOM 4382 N N . GLY A 1 557 ? -1.723 -2.355 43.214 1.00 84.25 557 GLY A N 1
ATOM 4383 C CA . GLY A 1 557 ? -1.008 -3.405 42.489 1.00 84.25 557 GLY A CA 1
ATOM 4384 C C . GLY A 1 557 ? -0.754 -3.068 41.021 1.00 84.25 557 GLY A C 1
ATOM 4385 O O . GLY A 1 557 ? 0.285 -3.446 40.498 1.00 84.25 557 GLY A O 1
ATOM 4386 N N . GLN A 1 558 ? -1.662 -2.318 40.389 1.00 84.25 558 GLN A N 1
ATOM 4387 C CA . GLN A 1 558 ? -1.571 -1.926 38.978 1.00 84.25 558 GLN A CA 1
ATOM 4388 C C . GLN A 1 558 ? -0.862 -0.585 38.738 1.00 84.25 558 GLN A C 1
ATOM 4390 O O . GLN A 1 558 ? -0.679 -0.170 37.594 1.00 84.25 558 GLN A O 1
ATOM 4395 N N . LEU A 1 559 ? -0.451 0.111 39.803 1.00 83.69 559 LEU A N 1
ATOM 4396 C CA . LEU A 1 559 ? 0.208 1.411 39.692 1.00 83.69 559 LEU A CA 1
ATOM 4397 C C . LEU A 1 559 ? 1.550 1.362 38.941 1.00 83.69 559 LEU A C 1
ATOM 4399 O O . LEU A 1 559 ? 1.779 2.265 38.138 1.00 83.69 559 LEU A O 1
ATOM 4403 N N . PRO A 1 560 ? 2.428 0.357 39.142 1.00 80.00 560 PRO A N 1
ATOM 4404 C CA . PRO A 1 560 ? 3.673 0.264 38.383 1.00 80.00 560 PRO A CA 1
ATOM 4405 C C . PRO A 1 560 ? 3.429 0.120 36.876 1.00 80.00 560 PRO A C 1
ATOM 4407 O O . PRO A 1 560 ? 4.026 0.866 36.108 1.00 80.00 560 PRO A O 1
ATOM 4410 N N . GLU A 1 561 ? 2.493 -0.748 36.469 1.00 79.12 561 GLU A N 1
ATOM 4411 C CA . GLU A 1 561 ? 2.120 -0.941 35.057 1.00 79.12 561 GLU A CA 1
ATOM 4412 C C . GLU A 1 561 ? 1.546 0.346 34.443 1.00 79.12 561 GLU A C 1
ATOM 4414 O O . GLU A 1 561 ? 1.841 0.684 33.298 1.00 79.12 561 GLU A O 1
ATOM 4419 N N . LEU A 1 562 ? 0.756 1.110 35.211 1.00 81.25 562 LEU A N 1
ATOM 4420 C CA . LEU A 1 562 ? 0.208 2.383 34.740 1.00 81.25 562 LEU A CA 1
ATOM 4421 C C . LEU A 1 562 ? 1.303 3.438 34.558 1.00 81.25 562 LEU A C 1
ATOM 4423 O O . LEU A 1 562 ? 1.258 4.203 33.598 1.00 81.25 562 LEU A O 1
ATOM 4427 N N . LEU A 1 563 ? 2.257 3.509 35.488 1.00 78.25 563 LEU A N 1
ATOM 4428 C CA . LEU A 1 563 ? 3.373 4.452 35.415 1.00 78.25 563 LEU A CA 1
ATOM 4429 C C . LEU A 1 563 ? 4.324 4.110 34.267 1.00 78.25 563 LEU A C 1
ATOM 4431 O O . LEU A 1 563 ? 4.805 5.020 33.601 1.00 78.25 563 LEU A O 1
ATOM 4435 N N . GLU A 1 564 ? 4.572 2.824 34.019 1.00 73.62 564 GLU A N 1
ATOM 4436 C CA . GLU A 1 564 ? 5.359 2.359 32.875 1.00 73.62 564 GLU A CA 1
ATOM 4437 C C . GLU A 1 564 ? 4.688 2.759 31.557 1.00 73.62 564 GLU A C 1
ATOM 4439 O O . GLU A 1 564 ? 5.303 3.444 30.745 1.00 73.62 564 GLU A O 1
ATOM 4444 N N . TYR A 1 565 ? 3.392 2.466 31.410 1.00 75.69 565 TYR A N 1
ATOM 4445 C CA . TYR A 1 565 ? 2.608 2.882 30.247 1.00 75.69 565 TYR A CA 1
ATOM 4446 C C . TYR A 1 565 ? 2.548 4.409 30.066 1.00 75.69 565 TYR A C 1
ATOM 4448 O O . TYR A 1 565 ? 2.582 4.908 28.945 1.00 75.69 565 TYR A O 1
ATOM 4456 N N . ALA A 1 566 ? 2.440 5.177 31.154 1.00 75.25 566 ALA A N 1
ATOM 4457 C CA . ALA A 1 566 ? 2.350 6.636 31.087 1.00 75.25 566 ALA A CA 1
ATOM 4458 C C . ALA A 1 566 ? 3.683 7.312 30.730 1.00 75.25 566 ALA A C 1
ATOM 4460 O O . ALA A 1 566 ? 3.674 8.395 30.147 1.00 75.25 566 ALA A O 1
ATOM 4461 N N . ASN A 1 567 ? 4.809 6.704 31.112 1.00 71.06 567 ASN A N 1
ATOM 4462 C CA . ASN A 1 567 ? 6.141 7.237 30.835 1.00 71.06 567 ASN A CA 1
ATOM 4463 C C . ASN A 1 567 ? 6.643 6.852 29.442 1.00 71.06 567 ASN A C 1
ATOM 4465 O O . ASN A 1 567 ? 7.328 7.654 28.813 1.00 71.06 567 ASN A O 1
ATOM 4469 N N . ASP A 1 568 ? 6.305 5.651 28.972 1.00 64.31 568 ASP A N 1
ATOM 4470 C CA . ASP A 1 568 ? 6.685 5.154 27.656 1.00 64.31 568 ASP A CA 1
ATOM 4471 C C . ASP A 1 568 ? 5.509 4.403 27.019 1.00 64.31 568 ASP A C 1
ATOM 4473 O O . ASP A 1 568 ? 5.353 3.184 27.136 1.00 64.31 568 ASP A O 1
ATOM 4477 N N . MET A 1 569 ? 4.646 5.169 26.349 1.00 57.75 569 MET A N 1
ATOM 4478 C CA . MET A 1 569 ? 3.494 4.610 25.642 1.00 57.75 569 MET A CA 1
ATOM 4479 C C . MET A 1 569 ? 3.913 3.700 24.476 1.00 57.75 569 MET A C 1
ATOM 4481 O O . MET A 1 569 ? 3.138 2.819 24.116 1.00 57.75 569 MET A O 1
ATOM 4485 N N . GLU A 1 570 ? 5.103 3.903 23.899 1.00 45.16 570 GLU A N 1
ATOM 4486 C CA . GLU A 1 570 ? 5.581 3.226 22.683 1.00 45.16 570 GLU A CA 1
ATOM 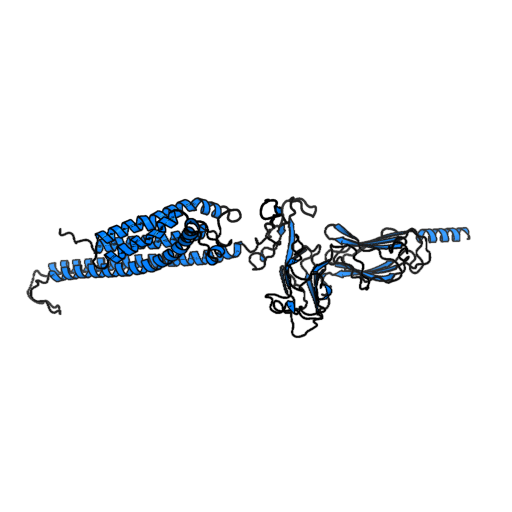4487 C C . GLU A 1 570 ? 6.383 1.945 22.993 1.00 45.16 570 GLU A C 1
ATOM 4489 O O . GLU A 1 570 ? 6.361 1.008 22.195 1.00 45.16 570 GLU A O 1
ATOM 4494 N N . GLY A 1 571 ? 7.047 1.868 24.155 1.00 48.38 571 GLY A N 1
ATOM 4495 C CA . GLY A 1 571 ? 7.906 0.746 24.568 1.00 48.38 571 GLY A CA 1
ATOM 4496 C C . GLY A 1 571 ? 7.404 -0.117 25.736 1.00 48.38 571 GLY A C 1
ATOM 4497 O O . GLY A 1 571 ? 8.075 -1.085 26.105 1.00 48.38 571 GLY A O 1
ATOM 4498 N N . SER A 1 572 ? 6.253 0.195 26.346 1.00 56.47 572 SER A N 1
ATOM 4499 C CA . SER A 1 572 ? 5.761 -0.559 27.513 1.00 56.47 572 SER A CA 1
ATOM 4500 C C . SER A 1 572 ? 5.211 -1.951 27.149 1.00 56.47 572 SER A C 1
ATOM 4502 O O . SER A 1 572 ? 4.316 -2.098 26.318 1.00 56.47 572 SER A O 1
ATOM 4504 N N . ASN A 1 573 ? 5.679 -2.999 27.838 1.00 61.91 573 ASN A N 1
ATOM 4505 C CA . ASN A 1 573 ? 5.244 -4.394 27.630 1.00 61.91 573 ASN A CA 1
ATOM 4506 C C . ASN A 1 573 ? 3.898 -4.719 28.313 1.00 61.91 573 ASN A C 1
ATOM 4508 O O . ASN A 1 573 ? 3.689 -5.827 28.816 1.00 61.91 573 ASN A O 1
ATOM 4512 N N . THR A 1 574 ? 2.980 -3.753 28.392 1.00 66.06 574 THR A N 1
ATOM 4513 C CA . THR A 1 574 ? 1.726 -3.953 29.128 1.00 66.06 574 THR A CA 1
ATOM 4514 C C . THR A 1 574 ? 0.775 -4.894 28.376 1.00 66.06 574 THR A C 1
ATOM 4516 O O . THR A 1 574 ? 0.628 -4.793 27.155 1.00 66.06 574 THR A O 1
ATOM 4519 N N . PRO A 1 575 ? 0.099 -5.830 29.071 1.00 67.12 575 PRO A N 1
ATOM 4520 C CA . PRO A 1 575 ? -0.825 -6.753 28.424 1.00 67.12 575 PRO A CA 1
ATOM 4521 C C . PRO A 1 575 ? -1.994 -5.986 27.798 1.00 67.12 575 PRO A C 1
ATOM 4523 O O . PRO A 1 575 ? -2.608 -5.126 28.435 1.00 67.12 575 PRO A O 1
ATOM 4526 N N . THR A 1 576 ? -2.336 -6.318 26.554 1.00 69.06 576 THR A N 1
ATOM 4527 C CA . THR A 1 576 ? -3.401 -5.649 25.799 1.00 69.06 576 THR A CA 1
ATOM 4528 C C . THR A 1 576 ? -4.606 -6.565 25.587 1.00 69.06 576 THR A C 1
ATOM 4530 O O . THR A 1 576 ? -4.485 -7.751 25.296 1.00 69.06 576 THR A O 1
ATOM 4533 N N . PHE A 1 577 ? -5.812 -6.013 25.700 1.00 64.19 577 PHE A N 1
ATOM 4534 C CA . PHE A 1 577 ? -7.039 -6.681 25.294 1.00 64.19 577 PHE A CA 1
ATOM 4535 C C . PHE A 1 577 ? -7.092 -6.745 23.766 1.00 64.19 577 PHE A C 1
ATOM 4537 O O . PHE A 1 577 ? -7.161 -5.703 23.103 1.00 64.19 577 PHE A O 1
ATOM 4544 N N . LYS A 1 578 ? -7.063 -7.964 23.212 1.00 60.69 578 LYS A N 1
ATOM 4545 C CA . LYS A 1 578 ? -7.061 -8.238 21.762 1.00 60.69 578 LYS A CA 1
ATOM 4546 C C . LYS A 1 578 ? -5.934 -7.551 20.975 1.00 60.69 578 LYS A C 1
ATOM 4548 O O . LYS A 1 578 ? -6.117 -7.279 19.793 1.00 60.69 578 LYS A O 1
ATOM 4553 N N . GLY A 1 579 ? -4.805 -7.232 21.608 1.00 59.44 579 GLY A N 1
ATOM 4554 C CA . GLY A 1 579 ? -3.706 -6.533 20.932 1.00 59.44 579 GLY A CA 1
ATOM 4555 C C . GLY A 1 579 ? -3.919 -5.027 20.733 1.00 59.44 579 GLY A C 1
ATOM 4556 O O . GLY A 1 579 ? -3.074 -4.391 20.116 1.00 59.44 579 GLY A O 1
ATOM 4557 N N . ILE A 1 580 ? -5.036 -4.457 21.212 1.00 63.41 580 ILE A N 1
ATOM 4558 C CA . ILE A 1 580 ? -5.463 -3.091 20.847 1.00 63.41 580 ILE A CA 1
ATOM 4559 C C . ILE A 1 580 ? -5.531 -2.156 22.063 1.00 63.41 580 ILE A C 1
ATOM 4561 O O . ILE A 1 580 ? -5.150 -0.994 21.963 1.00 63.41 580 ILE A O 1
ATOM 4565 N N . PHE A 1 581 ? -6.023 -2.628 23.217 1.00 67.56 581 PHE A N 1
ATOM 4566 C CA . PHE A 1 581 ? -6.252 -1.761 24.385 1.00 67.56 581 PHE A CA 1
ATOM 4567 C C . PHE A 1 581 ? -5.431 -2.182 25.602 1.00 67.56 581 PHE A C 1
ATOM 4569 O O . PHE A 1 581 ? -5.589 -3.319 26.039 1.00 67.56 581 PHE A O 1
ATOM 4576 N N . PRO A 1 582 ? -4.635 -1.292 26.220 1.00 78.56 582 PRO A N 1
ATOM 4577 C CA . PRO A 1 582 ? -3.898 -1.618 27.439 1.00 78.56 582 PRO A CA 1
ATOM 4578 C C . PRO A 1 582 ? -4.850 -2.049 28.560 1.00 78.56 582 PRO A C 1
ATOM 4580 O O . PRO A 1 582 ? -5.753 -1.300 28.952 1.00 78.56 582 PRO A O 1
ATOM 4583 N N . MET A 1 583 ? -4.651 -3.252 29.103 1.00 81.50 583 MET A N 1
ATOM 4584 C CA . MET A 1 583 ? -5.507 -3.798 30.163 1.00 81.50 583 MET A CA 1
ATOM 4585 C C . MET A 1 583 ? -5.470 -2.935 31.423 1.00 81.50 583 MET A C 1
ATOM 4587 O O . MET A 1 583 ? -6.491 -2.792 32.095 1.00 81.50 583 MET A O 1
ATOM 4591 N N . VAL A 1 584 ? -4.332 -2.293 31.706 1.00 83.62 584 VAL A N 1
ATOM 4592 C CA . VAL A 1 584 ? -4.183 -1.382 32.845 1.00 83.62 584 VAL A CA 1
ATOM 4593 C C . VAL A 1 584 ? -5.198 -0.234 32.795 1.00 83.62 584 VAL A C 1
ATOM 4595 O O . VAL A 1 584 ? -5.853 0.048 33.796 1.00 83.62 584 VAL A O 1
ATOM 4598 N N . ILE A 1 585 ? -5.455 0.360 31.625 1.00 83.44 585 ILE A N 1
ATOM 4599 C CA . ILE A 1 585 ? -6.444 1.443 31.485 1.00 83.44 585 ILE A CA 1
ATOM 4600 C C . ILE A 1 585 ? -7.856 0.927 31.780 1.00 83.44 585 ILE A C 1
ATOM 4602 O O . ILE A 1 585 ? -8.618 1.576 32.502 1.00 83.44 585 ILE A O 1
ATOM 4606 N N . ILE A 1 586 ? -8.200 -0.257 31.264 1.00 84.94 586 ILE A N 1
ATOM 4607 C CA . ILE A 1 586 ? -9.503 -0.894 31.501 1.00 84.94 586 ILE A CA 1
ATOM 4608 C C . ILE A 1 586 ? -9.714 -1.119 33.005 1.00 84.94 586 ILE A C 1
ATOM 4610 O O . ILE A 1 586 ? -10.792 -0.822 33.528 1.00 84.94 586 ILE A O 1
ATOM 4614 N N . TRP A 1 587 ? -8.678 -1.565 33.721 1.00 87.81 587 TRP A N 1
ATOM 4615 C CA . TRP A 1 587 ? -8.741 -1.741 35.171 1.00 87.81 587 TRP A CA 1
ATOM 4616 C C . TRP A 1 587 ? -8.939 -0.430 35.922 1.00 87.81 587 TRP A C 1
ATOM 4618 O O . TRP A 1 587 ? -9.781 -0.370 36.816 1.00 87.81 587 TRP A O 1
ATOM 4628 N N . TYR A 1 588 ? -8.249 0.643 35.540 1.00 87.38 588 TYR A N 1
ATOM 4629 C CA . TYR A 1 588 ? -8.442 1.949 36.175 1.00 87.38 588 TYR A CA 1
ATOM 4630 C C . TYR A 1 588 ? -9.840 2.530 35.928 1.00 87.38 588 TYR A C 1
ATOM 4632 O O . TYR A 1 588 ? -10.426 3.103 36.850 1.00 87.38 588 TYR A O 1
ATOM 4640 N N . ILE A 1 589 ? -10.431 2.312 34.747 1.00 87.00 589 ILE A N 1
ATOM 4641 C CA . ILE A 1 589 ? -11.839 2.651 34.483 1.00 87.00 589 ILE A CA 1
ATOM 4642 C C . ILE A 1 589 ? -12.763 1.832 35.395 1.00 87.00 589 ILE A C 1
ATOM 4644 O O . ILE A 1 589 ? -13.654 2.395 36.039 1.00 87.00 589 ILE A O 1
ATOM 4648 N N . PHE A 1 590 ? -12.533 0.520 35.498 1.00 90.81 590 PHE A N 1
ATOM 4649 C CA . PHE A 1 590 ? -13.288 -0.358 36.391 1.00 90.81 590 PHE A CA 1
ATOM 4650 C C . PHE A 1 590 ? -13.209 0.114 37.849 1.00 90.81 590 PHE A C 1
ATOM 4652 O O . PHE A 1 590 ? -14.250 0.291 38.482 1.00 90.81 590 PHE A O 1
ATOM 4659 N N . PHE A 1 591 ? -12.011 0.390 38.376 1.00 90.56 591 PHE A N 1
ATOM 4660 C CA . PHE A 1 591 ? -11.832 0.849 39.755 1.00 90.56 591 PHE A CA 1
ATOM 4661 C C . PHE A 1 591 ? -12.546 2.175 40.006 1.00 90.56 591 PHE A C 1
ATOM 4663 O O . PHE A 1 591 ? -13.200 2.338 41.037 1.00 90.56 591 PHE A O 1
ATOM 4670 N N . ALA A 1 592 ? -12.474 3.106 39.053 1.00 87.25 592 ALA A N 1
ATOM 4671 C CA . ALA A 1 592 ? -13.118 4.404 39.169 1.00 87.25 592 ALA A CA 1
ATOM 4672 C C . ALA A 1 592 ? -14.653 4.287 39.238 1.00 87.25 592 ALA A C 1
ATOM 4674 O O . ALA A 1 592 ? -15.292 5.018 39.999 1.00 87.25 592 ALA A O 1
ATOM 4675 N N . VAL A 1 593 ? -15.256 3.353 38.495 1.00 88.62 593 VAL A N 1
ATOM 4676 C CA . VAL A 1 593 ? -16.702 3.073 38.550 1.00 88.62 593 VAL A CA 1
ATOM 4677 C C . VAL A 1 593 ? -17.074 2.289 39.814 1.00 88.62 593 VAL A C 1
ATOM 4679 O O . VAL A 1 593 ? -18.002 2.675 40.529 1.00 88.62 593 VAL A O 1
ATOM 4682 N N . ALA A 1 594 ? -16.341 1.220 40.132 1.00 91.06 594 ALA A N 1
ATOM 4683 C CA . ALA A 1 594 ? -16.625 0.344 41.266 1.00 91.06 594 ALA A CA 1
ATOM 4684 C C . ALA A 1 594 ? -16.519 1.084 42.610 1.00 91.06 594 ALA A C 1
ATOM 4686 O O . ALA A 1 594 ? -17.415 0.974 43.448 1.00 91.06 594 ALA A O 1
ATOM 4687 N N . LEU A 1 595 ? -15.476 1.901 42.808 1.00 90.69 595 LEU A N 1
ATOM 4688 C CA . LEU A 1 595 ? -15.320 2.702 44.026 1.00 90.69 595 LEU A CA 1
ATOM 4689 C C . LEU A 1 595 ? -16.452 3.718 44.210 1.00 90.69 595 LEU A C 1
ATOM 4691 O O . LEU A 1 595 ? -16.872 3.950 45.342 1.00 90.69 595 LEU A O 1
ATOM 4695 N N . GLN A 1 596 ? -16.980 4.298 43.127 1.00 88.06 596 GLN A N 1
ATOM 4696 C CA . GLN A 1 596 ? -18.137 5.195 43.211 1.00 88.06 596 GLN A CA 1
ATOM 4697 C C . GLN A 1 596 ? -19.392 4.444 43.651 1.00 88.06 596 GLN A C 1
ATOM 4699 O O . GLN A 1 596 ? -20.045 4.858 44.608 1.00 88.06 596 GLN A O 1
ATOM 4704 N N . ILE A 1 597 ? -19.714 3.330 42.989 1.00 89.88 597 ILE A N 1
ATOM 4705 C CA . ILE A 1 597 ? -20.887 2.508 43.317 1.00 89.88 597 ILE A CA 1
ATOM 4706 C C . ILE A 1 597 ? -20.845 2.087 44.791 1.00 89.88 597 ILE A C 1
ATOM 4708 O O . ILE A 1 597 ? -21.803 2.332 45.529 1.00 89.88 597 ILE A O 1
ATOM 4712 N N . HIS A 1 598 ? -19.718 1.532 45.241 1.00 91.69 598 HIS A N 1
ATOM 4713 C CA . HIS A 1 598 ? -19.544 1.086 46.622 1.00 91.69 598 HIS A CA 1
ATOM 4714 C C . HIS A 1 598 ? -19.514 2.252 47.621 1.00 91.69 598 HIS A C 1
ATOM 4716 O O . HIS A 1 598 ? -20.164 2.192 48.665 1.00 91.69 598 HIS A O 1
ATOM 4722 N N . GLY A 1 599 ? -18.827 3.352 47.302 1.00 90.31 599 GLY A N 1
ATOM 4723 C CA . GLY A 1 599 ? -18.760 4.535 48.161 1.00 90.31 599 GLY A CA 1
ATOM 4724 C C . GLY A 1 599 ? -20.135 5.163 48.404 1.00 90.31 599 GLY A C 1
ATOM 4725 O O . GLY A 1 599 ? -20.502 5.445 49.549 1.00 90.31 599 GLY A O 1
ATOM 4726 N N . PHE A 1 600 ? -20.947 5.315 47.352 1.00 89.12 600 PHE A N 1
ATOM 4727 C CA . PHE A 1 600 ? -22.318 5.816 47.483 1.00 89.12 600 PHE A CA 1
ATOM 4728 C C . PHE A 1 600 ? -23.242 4.811 48.172 1.00 89.12 600 PHE A C 1
ATOM 4730 O O . PHE A 1 600 ? -24.055 5.209 49.010 1.00 89.12 600 PHE A O 1
ATOM 4737 N N . SER A 1 601 ? -23.094 3.516 47.886 1.00 91.12 601 SER A N 1
ATOM 4738 C CA . SER A 1 601 ? -23.804 2.442 48.588 1.00 91.12 601 SER A CA 1
ATOM 4739 C C . SER A 1 601 ? -23.574 2.537 50.102 1.00 91.12 601 SER A C 1
ATOM 4741 O O . SER A 1 601 ? -24.532 2.618 50.877 1.00 91.12 601 SER A O 1
ATOM 4743 N N . MET A 1 602 ? -22.316 2.669 50.537 1.00 92.75 602 MET A N 1
ATOM 4744 C CA . MET A 1 602 ? -21.955 2.868 51.945 1.00 92.75 602 MET A CA 1
ATOM 4745 C C . MET A 1 602 ? -22.526 4.166 52.528 1.00 92.75 602 MET A C 1
ATOM 4747 O O . MET A 1 602 ? -23.069 4.144 53.635 1.00 92.75 602 MET A O 1
ATOM 4751 N N . TYR A 1 603 ? -22.469 5.279 51.790 1.00 91.25 603 TYR A N 1
ATOM 4752 C CA . TYR A 1 603 ? -23.052 6.561 52.207 1.00 91.25 603 TYR A CA 1
ATOM 4753 C C . TYR A 1 603 ? -24.557 6.445 52.497 1.00 91.25 603 TYR A C 1
ATOM 4755 O O . TYR A 1 603 ? -25.034 6.845 53.566 1.00 91.25 603 TYR A O 1
ATOM 4763 N N . PHE A 1 604 ? -25.316 5.846 51.577 1.00 91.06 604 PHE A N 1
ATOM 4764 C CA . PHE A 1 604 ? -26.755 5.666 51.751 1.00 91.06 604 PHE A CA 1
ATOM 4765 C C . PHE A 1 604 ? -27.085 4.619 52.818 1.00 91.06 604 PHE A C 1
ATOM 4767 O O . PHE A 1 604 ? -28.038 4.818 53.570 1.00 91.06 604 PHE A O 1
ATOM 4774 N N . MET A 1 605 ? -26.293 3.549 52.953 1.00 92.19 605 MET A N 1
ATOM 4775 C CA . MET A 1 605 ? -26.440 2.583 54.049 1.00 92.19 605 MET A CA 1
ATOM 4776 C C . MET A 1 605 ? -26.212 3.230 55.418 1.00 92.19 605 MET A C 1
ATOM 4778 O O . MET A 1 605 ? -26.978 2.967 56.344 1.00 92.19 605 MET A O 1
ATOM 4782 N N . HIS A 1 606 ? -25.224 4.119 55.547 1.00 91.19 606 HIS A N 1
ATOM 4783 C CA . HIS A 1 606 ? -24.970 4.862 56.780 1.00 91.19 606 HIS A CA 1
ATOM 4784 C C . HIS A 1 606 ? -26.157 5.764 57.155 1.00 91.19 606 HIS A C 1
ATOM 4786 O O . HIS A 1 606 ? -26.635 5.743 58.292 1.00 91.19 606 HIS A O 1
ATOM 4792 N N . HIS A 1 607 ? -26.700 6.511 56.190 1.00 88.06 607 HIS A N 1
ATOM 4793 C CA . HIS A 1 607 ? -27.879 7.348 56.425 1.00 88.06 607 HIS A CA 1
ATOM 4794 C C . HIS A 1 607 ? -29.152 6.540 56.695 1.00 88.06 607 HIS A C 1
ATOM 4796 O O . HIS A 1 607 ? -29.963 6.932 57.535 1.00 88.06 607 HIS A O 1
ATOM 4802 N N . LEU A 1 608 ? -29.311 5.389 56.044 1.00 90.56 608 LEU A N 1
ATOM 4803 C CA . LEU A 1 608 ? -30.407 4.465 56.308 1.00 90.56 608 LEU A CA 1
ATOM 4804 C C . LEU A 1 608 ? -30.312 3.868 57.721 1.00 90.56 608 LEU A C 1
ATOM 4806 O O . LEU A 1 608 ? -31.323 3.787 58.416 1.00 90.56 608 LEU A O 1
ATOM 4810 N N . ALA A 1 609 ? -29.105 3.518 58.175 1.00 89.44 609 ALA A N 1
ATOM 4811 C CA . ALA A 1 609 ? -28.862 3.042 59.534 1.00 89.44 609 ALA A CA 1
ATOM 4812 C C . ALA A 1 609 ? -29.209 4.115 60.575 1.00 89.44 609 ALA A C 1
ATOM 4814 O O . ALA A 1 609 ? -29.877 3.811 61.563 1.00 89.44 609 ALA A O 1
ATOM 4815 N N . ALA A 1 610 ? -28.845 5.376 60.320 1.00 86.69 610 ALA A N 1
ATOM 4816 C CA . ALA A 1 610 ? -29.234 6.504 61.165 1.00 86.69 610 ALA A CA 1
ATOM 4817 C C . ALA A 1 610 ? -30.760 6.712 61.200 1.00 86.69 610 ALA A C 1
ATOM 4819 O O . ALA A 1 610 ? -31.316 6.991 62.259 1.00 86.69 610 ALA A O 1
ATOM 4820 N N . ALA A 1 611 ? -31.453 6.523 60.071 1.00 85.31 611 ALA A N 1
ATOM 4821 C CA . ALA A 1 611 ? -32.911 6.625 60.007 1.00 85.31 611 ALA A CA 1
ATOM 4822 C C . ALA A 1 611 ? -33.629 5.503 60.781 1.00 85.31 611 ALA A C 1
ATOM 4824 O O . ALA A 1 611 ? -34.749 5.713 61.248 1.00 85.31 611 ALA A O 1
ATOM 4825 N N . TRP A 1 612 ? -33.004 4.326 60.907 1.00 86.62 612 TRP A N 1
ATOM 4826 C CA . TRP A 1 612 ? -33.524 3.173 61.658 1.00 86.62 612 TRP A CA 1
ATOM 4827 C C . TRP A 1 612 ? -33.078 3.135 63.121 1.00 86.62 612 TRP A C 1
ATOM 4829 O O . TRP A 1 612 ? -33.577 2.304 63.883 1.00 86.62 612 TRP A O 1
ATOM 4839 N N . ALA A 1 613 ? -32.130 3.985 63.518 1.00 82.44 613 ALA A N 1
ATOM 4840 C CA . ALA A 1 613 ? -31.660 4.040 64.890 1.00 82.44 613 ALA A CA 1
ATOM 4841 C C . ALA A 1 613 ? -32.802 4.484 65.826 1.00 82.44 613 ALA A C 1
ATOM 4843 O O . ALA A 1 613 ? -33.564 5.394 65.485 1.00 82.44 613 ALA A O 1
ATOM 4844 N N . PRO A 1 614 ? -32.948 3.859 67.008 1.00 71.31 614 PRO A N 1
ATOM 4845 C CA . PRO A 1 614 ? -33.954 4.276 67.973 1.00 71.31 614 PRO A CA 1
ATOM 4846 C C . PRO A 1 614 ? -33.673 5.713 68.429 1.00 71.31 614 PRO A C 1
ATOM 4848 O O . PRO A 1 614 ? -32.534 6.065 68.739 1.00 71.31 614 PRO A O 1
ATOM 4851 N N . VAL A 1 615 ? -34.716 6.544 68.483 1.00 64.50 615 VAL A N 1
ATOM 4852 C CA . VAL A 1 615 ? -34.625 7.903 69.033 1.00 64.50 615 VAL A CA 1
ATOM 4853 C C . VAL A 1 615 ? -34.211 7.781 70.500 1.00 64.50 615 VAL A C 1
ATOM 4855 O O . VAL A 1 615 ? -34.944 7.179 71.288 1.00 64.50 615 VAL A O 1
ATOM 4858 N N . LYS A 1 616 ? -33.038 8.316 70.871 1.00 53.12 616 LYS A N 1
ATOM 4859 C CA . LYS A 1 616 ? -32.639 8.408 72.282 1.00 53.12 616 LYS A CA 1
ATOM 4860 C C . LYS A 1 616 ? -33.701 9.228 73.017 1.00 53.12 616 LYS A C 1
ATOM 4862 O O . LYS A 1 616 ? -33.996 10.354 72.621 1.00 53.12 616 LYS A O 1
ATOM 4867 N N . ARG A 1 617 ? -34.332 8.615 74.021 1.00 45.72 617 ARG A N 1
ATOM 4868 C CA . ARG A 1 617 ? -35.135 9.333 75.010 1.00 45.72 617 ARG A CA 1
ATOM 4869 C C . ARG A 1 617 ? -34.134 9.973 75.964 1.00 45.72 617 ARG A C 1
ATOM 4871 O O . ARG A 1 617 ? -33.588 9.254 76.795 1.00 45.72 617 ARG A O 1
ATOM 4878 N N . ASP A 1 618 ? -33.861 11.254 75.755 1.00 39.53 618 ASP A N 1
ATOM 4879 C CA . ASP A 1 618 ? -33.262 12.103 76.786 1.00 39.53 618 ASP A CA 1
ATOM 4880 C C . ASP A 1 618 ? -34.370 12.599 77.721 1.00 39.53 618 ASP A C 1
ATOM 4882 O O . ASP A 1 618 ? -35.448 12.984 77.195 1.00 39.53 618 ASP A O 1
#

Secondary structure (DSSP, 8-state):
-HHHHHHHHHHHHHHHT--PPEEEEESS-EEEEEE-TTTTSPP-S-EEEEEEEEE-TTEEEEEEEEEEE-PPPPTTT-S--SEEEEEEEEPTTS-EEE-PPB-SSSPPPPEE-SSSEEEEEEEE-S--TT--EEEEEEEEEEGGG--PPPPB-S-TT-----EEPPTT--EEEEE-TTTTT---SSEEEEEEEE--TT-EEEEEEEEEES-SSGGGTTTEEEEEE-TT--------------TTSEEEE-SBGGG--STTTTEEE-SSSEEEEEEEESS---GGGTT-S--EEEEEEEEEEEEE-TTS--SSSS-SS-TTTTSEE----EEESSTTT--EEEPPEEEE-GGGTTSSS--SSTT--TTTTTTTHHHHHHHHHHHHHHHHHHHHHHHHHHHHHHHHHHHHHHHHHHHHHHHHHT-SS--------S-PPTT--STHHHHHHHHHHHHHHHHHHHHHHHHHHHHHHHHHHHHHHHHHHHHHHHHH----HHHHHHTPPPPPHHHHHHTTTHHHHHHHHHHHTTT-HHHHHHHHHHHIIIIIHHHHHHHHHTHHHHHHHHH-TTT----EETTTEEHHHHHHHHHHHHHHHHHHHHHHHHHHHHHHSPPP--